Protein AF-A0A3D8J0D9-F1 (afdb_monomer_lite)

Secondary structure (DSSP, 8-state):
---PPPHHHHHHHHTT-HHHHHHHHH-SEEEEET---THHHHHHH-TTSEEEEESS--SSEEEES-TTT--STT---SEEEE---TTTHHHHHHHHHHH---SEEEEEEEGGGGG-HHHHHHHHHTT-EEEEEEEEEEEETTEEEEEEEEEEE-TT--HHHHHHHHS------HHHHHHHHHHHHHHHHHHHHHHHHHHHHHTTT--HHHHHHHHHHHHHHHHHHHHHHHHHHTTS-HHHHHHTT--HHHHHHHHHHHHHHHHHHHHHHHHHT-HHHHHHS-HHHHHHHHHHHHHTT----TTTHHHHHHHHHHHHHHHHHHHHHHHHHHH-STTTEEP-TT---------S-TT-------EEPSEEEEES-----TT-TT----HHHHHHHHHHHHHTT--SEEEEEE------TT-TTS-EEEEEEEEETTEEEEEEEEETTSEEEEEE-HHHHHHHHHHHHHHTTS--SHHHHHHH-TTS-HHHHHHHH--

Radius of gyration: 28.61 Å; chains: 1; bounding box: 73×59×78 Å

pLDDT: mean 77.89, std 17.12, range [33.69, 96.88]

Organism: NCBI:txid375927

Foldseek 3Di:
DQDFDQLVQVLVFLVPFPVSVVVLVVFAFEEEQQFNQNCLVVCVVCVRHAYEYEQDQYPHHDLYNHNVPDFQQLADGQEYEYRGRAVCVLVVLLRCLPGHLHQKYWYWYWPCVVVDPVSVVSLVVSQWDKDFRGKGWDADPNDITITTGIMTGHPDDDSVVSVCVVFPDDDDDVVVVVVVCVVCPVVVVVVLVVVVVVLCVVCPPPDLVVSLVVLQVVLVVVVVVVVVVLVVVVVDDPVVCVVVPNGPVNSVVVVLVCLLVSQLSSVLVNCVVPPLLVQQDDPVLNCVLSNVSSSRSRDSDPRCSVSSVVVSNVSSVVSSLVLLQVLCVQQDDPVFFDDQPPDDDDDDDDDDDPPDPRDDPGAGDLKTKDAQQADCDPVCLADRPSCVSVVSLSSNCVVLVQADKDKDWDPDPPDDPDDQFFDFSTWMFIDRVPHTAWIWTATPNRMIMIGGDLASSLVSRVSNCVSVVVDQDLVVSCVRRVVDDSVSSVVSNVD

Sequence (495 aa):
MMQTLTQESVLKALKKSARFDELIHKLNSFLDFGGSGVFDDFSKEYPNKRFFSIGSNHNILTLATDPKTTSLVDKEVDLIFCNPPMDKYEEDCKRIFEESLAGYALLVLPIEWKSNAEIKAYAKANRFEIEVIGAVGYIKDNQRAKAELVLFYRSHFSNEAVLKKKLGKDYDLEVLFQELECYRSSLIHELEDEKKEEIASETQGMDQESFFEYLLKRYEKEYQDFFKNFKSLSHLSSHFLSAIKVESEDIVEVTKRFERKHKRFYWSECLSRMPTFKLLLTQKQQGELLGEFAHRGVDFSRENIPSVLAFSLKYCKERERENFCNFWEKLANEDNLADFSNLISHPKPYTHYPNEKLFYKGRLKEKVICTYAGRYDDYYPNHLRDVGIAYLIEILLQSMGYQDLSYRYSDKSVITPQDRVNLPLGISFLFAGEKQVVKFTAYKNMKFHIHFDKTTIALINLRVFIYLGWITNIEEAKESFSTLKSETLQNLLAQ

Structure (mmCIF, N/CA/C/O backbone):
data_AF-A0A3D8J0D9-F1
#
_entry.id   AF-A0A3D8J0D9-F1
#
loop_
_atom_site.group_PDB
_atom_site.id
_atom_site.type_symbol
_atom_site.label_atom_id
_atom_site.label_alt_id
_atom_site.label_comp_id
_atom_site.label_asym_id
_atom_site.label_entity_id
_atom_site.label_seq_id
_atom_site.pdbx_PDB_ins_code
_atom_site.Cartn_x
_atom_site.Cartn_y
_atom_site.Cartn_z
_atom_site.occupancy
_atom_site.B_iso_or_equiv
_atom_site.auth_seq_id
_atom_site.auth_comp_id
_atom_site.auth_asym_id
_atom_site.auth_atom_id
_atom_site.pdbx_PDB_model_num
ATOM 1 N N . MET A 1 1 ? 18.229 22.597 -23.497 1.00 41.56 1 MET A N 1
ATOM 2 C CA . MET A 1 1 ? 17.144 22.459 -22.499 1.00 41.56 1 MET A CA 1
ATOM 3 C C . MET A 1 1 ? 16.493 21.114 -22.794 1.00 41.56 1 MET A C 1
ATOM 5 O O . MET A 1 1 ? 16.122 20.926 -23.942 1.00 41.56 1 MET A O 1
ATOM 9 N N . MET A 1 2 ? 16.482 20.150 -21.865 1.00 51.19 2 MET A N 1
ATOM 10 C CA . MET A 1 2 ? 15.931 18.811 -22.142 1.00 51.19 2 MET A CA 1
ATOM 11 C C . MET A 1 2 ? 14.424 18.945 -22.388 1.00 51.19 2 MET A C 1
ATOM 13 O O . MET A 1 2 ? 13.690 19.297 -21.470 1.00 51.19 2 MET A O 1
ATOM 17 N N . GLN A 1 3 ? 13.980 18.757 -23.631 1.00 62.22 3 GLN A N 1
ATOM 18 C CA . GLN A 1 3 ? 12.570 18.896 -23.984 1.00 62.22 3 GLN A CA 1
ATOM 19 C C . GLN A 1 3 ? 11.838 17.581 -23.718 1.00 62.22 3 GLN A C 1
ATOM 21 O O . GLN A 1 3 ? 12.080 16.581 -24.392 1.00 62.22 3 GLN A O 1
ATOM 26 N N . THR A 1 4 ? 10.936 17.590 -22.741 1.00 63.75 4 THR A N 1
ATOM 27 C CA . THR A 1 4 ? 9.870 16.595 -22.593 1.00 63.75 4 THR A CA 1
ATOM 28 C C . THR A 1 4 ? 8.569 17.176 -23.135 1.00 63.75 4 THR A C 1
ATOM 30 O O . THR A 1 4 ? 8.318 18.382 -23.062 1.00 63.75 4 THR A O 1
ATOM 33 N N . LEU A 1 5 ? 7.733 16.319 -23.720 1.00 79.69 5 LEU A N 1
ATOM 34 C CA . LEU A 1 5 ? 6.389 16.711 -24.136 1.00 79.69 5 LEU A CA 1
ATOM 35 C C . LEU A 1 5 ? 5.520 17.029 -22.917 1.00 79.69 5 LEU A C 1
ATOM 37 O O . LEU A 1 5 ? 5.642 16.370 -21.885 1.00 79.69 5 LEU A O 1
ATOM 41 N N . THR A 1 6 ? 4.620 18.009 -23.036 1.00 82.81 6 THR A N 1
ATOM 42 C CA . THR A 1 6 ? 3.731 18.376 -21.925 1.00 82.81 6 THR A CA 1
ATOM 43 C C . THR A 1 6 ? 2.740 17.252 -21.628 1.00 82.81 6 THR A C 1
ATOM 45 O O . THR A 1 6 ? 2.194 16.645 -22.555 1.00 82.81 6 THR A O 1
ATOM 48 N N . GLN A 1 7 ? 2.457 17.023 -20.342 1.00 84.75 7 GLN A N 1
ATOM 49 C CA . GLN A 1 7 ? 1.487 16.030 -19.862 1.00 84.75 7 GLN A CA 1
ATOM 50 C C . GLN A 1 7 ? 0.145 16.131 -20.603 1.00 84.75 7 GLN A C 1
ATOM 52 O O . GLN A 1 7 ? -0.377 15.127 -21.079 1.00 84.75 7 GLN A O 1
ATOM 57 N N . GLU A 1 8 ? -0.377 17.347 -20.780 1.00 86.75 8 GLU A N 1
ATOM 58 C CA . GLU A 1 8 ? -1.664 17.595 -21.440 1.00 86.75 8 GLU A CA 1
ATOM 59 C C . GLU A 1 8 ? -1.681 17.127 -22.906 1.00 86.75 8 GLU A C 1
ATOM 61 O O . GLU A 1 8 ? -2.646 16.512 -23.367 1.00 86.75 8 GLU A O 1
ATOM 66 N N . SER A 1 9 ? -0.599 17.381 -23.650 1.00 88.62 9 SER A N 1
ATOM 67 C CA . SER A 1 9 ? -0.509 17.001 -25.065 1.00 88.62 9 SER A CA 1
ATOM 68 C C . SER A 1 9 ? -0.482 15.483 -25.251 1.00 88.62 9 SER A C 1
ATOM 70 O O . SER A 1 9 ? -1.162 14.950 -26.134 1.00 88.62 9 SER A O 1
ATOM 72 N N . VAL A 1 10 ? 0.246 14.789 -24.375 1.00 90.38 10 VAL A N 1
ATOM 73 C CA . VAL A 1 10 ? 0.348 13.330 -24.354 1.00 90.38 10 VAL A CA 1
ATOM 74 C C . VAL A 1 10 ? -0.976 12.712 -23.913 1.00 90.38 10 VAL A C 1
ATOM 76 O O . VAL A 1 10 ? -1.493 11.835 -24.602 1.00 90.38 10 VAL A O 1
ATOM 79 N N . LEU A 1 11 ? -1.577 13.216 -22.832 1.00 90.94 11 LEU A N 1
ATOM 80 C CA . LEU A 1 11 ? -2.875 12.766 -22.328 1.00 90.94 11 LEU A CA 1
ATOM 81 C C . LEU A 1 11 ? -3.957 12.857 -23.409 1.00 90.94 11 LEU A C 1
ATOM 83 O O . LEU A 1 11 ? -4.705 11.906 -23.636 1.00 90.94 11 LEU A O 1
ATOM 87 N N . LYS A 1 12 ? -4.009 13.979 -24.135 1.00 92.31 12 LYS A N 1
ATOM 88 C CA . LYS A 1 12 ? -4.955 14.180 -25.238 1.00 92.31 12 LYS A CA 1
ATOM 89 C C . LYS A 1 12 ? -4.745 13.190 -26.382 1.00 92.31 12 LYS A C 1
ATOM 91 O O . LYS A 1 12 ? -5.719 12.801 -27.025 1.00 92.31 12 LYS A O 1
ATOM 96 N N . ALA A 1 13 ? -3.503 12.810 -26.670 1.00 93.00 13 ALA A N 1
ATOM 97 C CA . ALA A 1 13 ? -3.205 11.820 -27.698 1.00 93.00 13 ALA A CA 1
ATOM 98 C C . ALA A 1 13 ? -3.566 10.397 -27.244 1.00 93.00 13 ALA A C 1
ATOM 100 O O . ALA A 1 13 ? -4.182 9.666 -28.017 1.00 93.00 13 ALA A O 1
ATOM 101 N N . LEU A 1 14 ? -3.283 10.042 -25.985 1.00 94.00 14 LEU A N 1
ATOM 102 C CA . LEU A 1 14 ? -3.680 8.762 -25.389 1.00 94.00 14 LEU A CA 1
ATOM 103 C C . LEU A 1 14 ? -5.202 8.589 -25.393 1.00 94.00 14 LEU A C 1
ATOM 105 O O . LEU A 1 14 ? -5.694 7.589 -25.903 1.00 94.00 14 LEU A O 1
ATOM 109 N N . LYS A 1 15 ? -5.955 9.602 -24.940 1.00 92.94 15 LYS A N 1
ATOM 110 C CA . LYS A 1 15 ? -7.432 9.582 -24.929 1.00 92.94 15 LYS A CA 1
ATOM 111 C C . LYS A 1 15 ? -8.075 9.488 -26.319 1.00 92.94 15 LYS A C 1
ATOM 113 O O . LYS A 1 15 ? -9.254 9.179 -26.426 1.00 92.94 15 LYS A O 1
ATOM 118 N N . LYS A 1 16 ? -7.329 9.775 -27.390 1.00 94.12 16 LYS A N 1
ATOM 119 C CA . LYS A 1 16 ? -7.793 9.622 -28.780 1.00 94.12 16 LYS A CA 1
ATOM 120 C C . LYS A 1 16 ? -7.399 8.288 -29.410 1.00 94.12 16 LYS A C 1
ATOM 122 O O . LYS A 1 16 ? -7.864 7.985 -30.507 1.00 94.12 16 LYS A O 1
ATOM 127 N N . SER A 1 17 ? -6.513 7.527 -28.775 1.00 95.88 17 SER A N 1
ATOM 128 C CA . SER A 1 17 ? -6.003 6.278 -29.323 1.00 95.88 17 SER A CA 1
ATOM 129 C C . SER A 1 17 ? -6.943 5.128 -28.974 1.00 95.88 17 SER A C 1
ATOM 131 O O . SER A 1 17 ? -6.997 4.695 -27.826 1.00 95.88 17 SER A O 1
ATOM 133 N N . ALA A 1 18 ? -7.640 4.586 -29.977 1.00 94.75 18 ALA A N 1
ATOM 134 C CA . ALA A 1 18 ? -8.498 3.408 -29.803 1.00 94.75 18 ALA A CA 1
ATOM 135 C C . ALA A 1 18 ? -7.717 2.194 -29.268 1.00 94.75 18 ALA A C 1
ATOM 137 O O . ALA A 1 18 ? -8.234 1.398 -28.491 1.00 94.75 18 ALA A O 1
ATOM 138 N N . ARG A 1 19 ? -6.439 2.075 -29.648 1.00 94.75 19 ARG A N 1
ATOM 139 C CA . ARG A 1 19 ? -5.570 1.000 -29.168 1.00 94.75 19 ARG A CA 1
ATOM 140 C C . ARG A 1 19 ? -5.234 1.151 -27.686 1.00 94.75 19 ARG A C 1
ATOM 142 O O . ARG A 1 19 ? -5.218 0.162 -26.962 1.00 94.75 19 ARG A O 1
ATOM 149 N N . PHE A 1 20 ? -4.975 2.374 -27.224 1.00 95.25 20 PHE A N 1
ATOM 150 C CA . PHE A 1 20 ? -4.763 2.623 -25.799 1.00 95.25 20 PHE A CA 1
ATOM 151 C C . PHE A 1 20 ? -6.047 2.403 -24.987 1.00 95.25 20 PHE A C 1
ATOM 153 O O . PHE A 1 20 ? -5.984 1.828 -23.903 1.00 95.25 20 PHE A O 1
ATOM 160 N N . ASP A 1 21 ? -7.200 2.789 -25.538 1.00 94.25 21 ASP A N 1
ATOM 161 C CA . ASP A 1 21 ? -8.511 2.534 -24.936 1.00 94.25 21 ASP A CA 1
ATOM 162 C C . ASP A 1 21 ? -8.772 1.027 -24.734 1.00 94.25 21 ASP A C 1
ATOM 164 O O . ASP A 1 21 ? -9.169 0.591 -23.656 1.00 94.25 21 ASP A O 1
ATOM 168 N N . GLU A 1 22 ? -8.430 0.184 -25.710 1.00 94.06 22 GLU A N 1
ATOM 169 C CA . GLU A 1 22 ? -8.488 -1.276 -25.541 1.00 94.06 22 GLU A CA 1
ATOM 170 C C . GLU A 1 22 ? -7.574 -1.762 -24.399 1.00 94.06 22 GLU A C 1
ATOM 172 O O . GLU A 1 22 ? -7.980 -2.563 -23.549 1.00 94.06 22 GLU A O 1
ATOM 177 N N . LEU A 1 23 ? -6.330 -1.272 -24.357 1.00 93.19 23 LEU A N 1
ATOM 178 C CA . LEU A 1 23 ? -5.350 -1.677 -23.348 1.00 93.19 23 LEU A CA 1
ATOM 179 C C . LEU A 1 23 ? -5.770 -1.269 -21.935 1.00 93.19 23 LEU A C 1
ATOM 181 O O . LEU A 1 23 ? -5.634 -2.080 -21.018 1.00 93.19 23 LEU A O 1
ATOM 185 N N . ILE A 1 24 ? -6.293 -0.055 -21.738 1.00 93.31 24 ILE A N 1
ATOM 186 C CA . ILE A 1 24 ? -6.650 0.419 -20.395 1.00 93.31 24 ILE A CA 1
ATOM 187 C C . ILE A 1 24 ? -7.808 -0.384 -19.786 1.00 93.31 24 ILE A C 1
ATOM 189 O O . ILE A 1 24 ? -7.832 -0.640 -18.580 1.00 93.31 24 ILE A O 1
ATOM 193 N N . HIS A 1 25 ? -8.714 -0.886 -20.627 1.00 91.50 25 HIS A N 1
ATOM 194 C CA . HIS A 1 25 ? -9.781 -1.789 -20.204 1.00 91.50 25 HIS A CA 1
ATOM 195 C C . HIS A 1 25 ? -9.264 -3.204 -19.908 1.00 91.50 25 HIS A C 1
ATOM 197 O O . HIS A 1 25 ? -9.680 -3.814 -18.917 1.00 91.50 25 HIS A O 1
ATOM 203 N N . LYS A 1 26 ? -8.326 -3.713 -20.717 1.00 91.12 26 LYS A N 1
ATOM 204 C CA . LYS A 1 26 ? -7.793 -5.082 -20.615 1.00 91.12 26 LYS A CA 1
ATOM 205 C C . LYS A 1 26 ? -6.792 -5.281 -19.473 1.00 91.12 26 LYS A C 1
ATOM 207 O O . LYS A 1 26 ? -6.800 -6.331 -18.835 1.00 91.12 26 LYS A O 1
ATOM 212 N N . LEU A 1 27 ? -5.908 -4.315 -19.241 1.00 92.06 27 LEU A N 1
ATOM 213 C CA . LEU A 1 27 ? -4.797 -4.431 -18.291 1.00 92.06 27 LEU A CA 1
ATOM 214 C C . LEU A 1 27 ? -5.197 -3.940 -16.897 1.00 92.06 27 LEU A C 1
ATOM 216 O O . LEU A 1 27 ? -6.160 -3.193 -16.759 1.00 92.06 27 LEU A O 1
ATOM 220 N N . ASN A 1 28 ? -4.482 -4.357 -15.852 1.00 90.81 28 ASN A N 1
ATOM 221 C CA . ASN A 1 28 ? -4.831 -4.061 -14.456 1.00 90.81 28 ASN A CA 1
ATOM 222 C C . ASN A 1 28 ? -3.810 -3.167 -13.742 1.00 90.81 28 ASN A C 1
ATOM 224 O O . ASN A 1 28 ? -4.093 -2.679 -12.644 1.00 90.81 28 ASN A O 1
ATOM 228 N N . SER A 1 29 ? -2.620 -2.985 -14.312 1.00 92.12 29 SER A N 1
ATOM 229 C CA . SER A 1 29 ? -1.523 -2.254 -13.685 1.00 92.12 29 SER A CA 1
ATOM 230 C C . SER A 1 29 ? -0.659 -1.477 -14.679 1.00 92.12 29 SER A C 1
ATOM 232 O O . SER A 1 29 ? -0.223 -2.021 -15.692 1.00 92.12 29 SER A O 1
ATOM 234 N N . PHE A 1 30 ? -0.393 -0.212 -14.353 1.00 94.56 30 PHE A N 1
ATOM 235 C CA . PHE A 1 30 ? 0.284 0.751 -15.221 1.00 94.56 30 PHE A CA 1
ATOM 236 C C . PHE A 1 30 ? 1.351 1.517 -14.439 1.00 94.56 30 PHE A C 1
ATOM 238 O O . PHE A 1 30 ? 1.072 2.015 -13.349 1.00 94.56 30 PHE A O 1
ATOM 245 N N . LEU A 1 31 ? 2.552 1.641 -14.997 1.00 94.00 31 LEU A N 1
ATOM 246 C CA . LEU A 1 31 ? 3.670 2.372 -14.398 1.00 94.00 31 LEU A CA 1
ATOM 247 C C . LEU A 1 31 ? 4.075 3.558 -15.270 1.00 94.00 31 LEU A C 1
ATOM 249 O O . LEU A 1 31 ? 4.426 3.363 -16.426 1.00 94.00 31 LEU A O 1
ATOM 253 N N . ASP A 1 32 ? 4.065 4.765 -14.715 1.00 93.44 32 ASP A N 1
ATOM 254 C CA . ASP A 1 32 ? 4.635 5.972 -15.319 1.00 93.44 32 ASP A CA 1
ATOM 255 C C . ASP A 1 32 ? 6.122 6.084 -14.957 1.00 93.44 32 ASP A C 1
ATOM 257 O O . ASP A 1 32 ? 6.480 6.513 -13.859 1.00 93.44 32 ASP A O 1
ATOM 261 N N . PHE A 1 33 ? 6.994 5.660 -15.869 1.00 91.69 33 PHE A N 1
ATOM 262 C CA . PHE A 1 33 ? 8.442 5.717 -15.716 1.00 91.69 33 PHE A CA 1
ATOM 263 C C . PHE A 1 33 ? 8.991 7.056 -16.223 1.00 91.69 33 PHE A C 1
ATOM 265 O O . PHE A 1 33 ? 8.839 7.407 -17.395 1.00 91.69 33 PHE A O 1
ATOM 272 N N . GLY A 1 34 ? 9.636 7.807 -15.330 1.00 85.50 34 GLY A N 1
ATOM 273 C CA . GLY A 1 34 ? 10.072 9.183 -15.582 1.00 85.50 34 GLY A CA 1
ATOM 274 C C . GLY A 1 34 ? 9.077 10.234 -15.085 1.00 85.50 34 GLY A C 1
ATOM 275 O O . GLY A 1 34 ? 9.381 11.424 -15.134 1.00 85.50 34 GLY A O 1
ATOM 276 N N . GLY A 1 35 ? 7.920 9.807 -14.566 1.00 81.56 35 GLY A N 1
ATOM 277 C CA . GLY A 1 35 ? 7.068 10.662 -13.754 1.00 81.56 35 GLY A CA 1
ATOM 278 C C . GLY A 1 35 ? 6.377 11.782 -14.534 1.00 81.56 35 GLY A C 1
ATOM 279 O O . GLY A 1 35 ? 6.313 12.926 -14.078 1.00 81.56 35 GLY A O 1
ATOM 280 N N . SER A 1 36 ? 5.850 11.464 -15.712 1.00 84.31 36 SER A N 1
ATOM 281 C CA . SER A 1 36 ? 5.152 12.414 -16.584 1.00 84.31 36 SER A CA 1
ATOM 282 C C . SER A 1 36 ? 3.835 12.962 -16.013 1.00 84.31 36 SER A C 1
ATOM 284 O O . SER A 1 36 ? 3.347 13.989 -16.484 1.00 84.31 36 SER A O 1
ATOM 286 N N . GLY A 1 37 ? 3.239 12.266 -15.042 1.00 85.38 37 GLY A N 1
ATOM 287 C CA . GLY A 1 37 ? 1.943 12.581 -14.441 1.00 85.38 37 GLY A CA 1
ATOM 288 C C . GLY A 1 37 ? 0.756 12.151 -15.294 1.00 85.38 37 GLY A C 1
ATOM 289 O O . GLY A 1 37 ? -0.390 12.407 -14.932 1.00 85.38 37 GLY A O 1
ATOM 290 N N . VAL A 1 38 ? 0.977 11.495 -16.439 1.00 88.12 38 VAL A N 1
ATOM 291 C CA . VAL A 1 38 ? -0.108 11.216 -17.393 1.00 88.12 38 VAL A CA 1
ATOM 292 C C . VAL A 1 38 ? -1.205 10.332 -16.790 1.00 88.12 38 VAL A C 1
ATOM 294 O O . VAL A 1 38 ? -2.365 10.453 -17.174 1.00 88.12 38 VAL A O 1
ATOM 297 N N . PHE A 1 39 ? -0.855 9.479 -15.822 1.00 91.56 39 PHE A N 1
ATOM 298 C CA . PHE A 1 39 ? -1.784 8.557 -15.170 1.00 91.56 39 PHE A CA 1
ATOM 299 C C . PHE A 1 39 ? -2.571 9.138 -13.994 1.00 91.56 39 PHE A C 1
ATOM 301 O O . PHE A 1 39 ? -3.481 8.466 -13.509 1.00 91.56 39 PHE A O 1
ATOM 308 N N . ASP A 1 40 ? -2.327 10.383 -13.586 1.00 88.88 40 ASP A N 1
ATOM 309 C CA . ASP A 1 40 ? -3.120 11.015 -12.525 1.00 88.88 40 ASP A CA 1
ATOM 310 C C . ASP A 1 40 ? -4.600 11.109 -12.887 1.00 88.88 40 ASP A C 1
ATOM 312 O O . ASP A 1 40 ? -5.466 10.762 -12.082 1.00 88.88 40 ASP A O 1
ATOM 316 N N . ASP A 1 41 ? -4.904 11.520 -14.115 1.00 88.38 41 ASP A N 1
ATOM 317 C CA . ASP A 1 41 ? -6.289 11.639 -14.563 1.00 88.38 41 ASP A CA 1
ATOM 318 C C . ASP A 1 41 ? -6.928 10.272 -14.815 1.00 88.38 41 ASP A C 1
ATOM 320 O O . ASP A 1 41 ? -8.095 10.064 -14.481 1.00 88.38 41 ASP A O 1
ATOM 324 N N . PHE A 1 42 ? -6.153 9.307 -15.315 1.00 90.88 42 PHE A N 1
ATOM 325 C CA . PHE A 1 42 ? -6.632 7.937 -15.486 1.00 90.88 42 PHE A CA 1
ATOM 326 C C . PHE A 1 42 ? -6.918 7.248 -14.149 1.00 90.88 42 PHE A C 1
ATOM 328 O O . PHE A 1 42 ? -7.875 6.487 -14.062 1.00 90.88 42 PHE A O 1
ATOM 335 N N . SER A 1 43 ? -6.169 7.553 -13.086 1.00 89.62 43 SER A N 1
ATOM 336 C CA . SER A 1 43 ? -6.429 6.990 -11.755 1.00 89.62 43 SER A CA 1
ATOM 337 C C . SER A 1 43 ? -7.791 7.388 -11.181 1.00 89.62 43 SER A C 1
ATOM 339 O O . SER A 1 43 ? -8.420 6.599 -10.480 1.00 89.62 43 SER A O 1
ATOM 341 N N . LYS A 1 44 ? -8.283 8.585 -11.529 1.00 87.69 44 LYS A N 1
ATOM 342 C CA . LYS A 1 44 ? -9.616 9.068 -11.140 1.00 87.69 44 LYS A CA 1
ATOM 343 C C . LYS A 1 44 ? -10.716 8.426 -11.983 1.00 87.69 44 LYS A C 1
ATOM 345 O O . LYS A 1 44 ? -11.782 8.114 -11.465 1.00 87.69 44 LYS A O 1
ATOM 350 N N . GLU A 1 45 ? -10.459 8.256 -13.279 1.00 90.25 45 GLU A N 1
ATOM 351 C CA . GLU A 1 45 ? -11.408 7.692 -14.246 1.00 90.25 45 GLU A CA 1
ATOM 352 C C . GLU A 1 45 ? -11.565 6.168 -14.075 1.00 90.25 45 GLU A C 1
ATOM 354 O O . GLU A 1 45 ? -12.660 5.632 -14.230 1.00 90.25 45 GLU A O 1
ATOM 359 N N . TYR A 1 46 ? -10.493 5.478 -13.672 1.00 89.25 46 TYR A N 1
ATOM 360 C CA . TYR A 1 46 ? -10.436 4.024 -13.523 1.00 89.25 46 TYR A CA 1
ATOM 361 C C . TYR A 1 46 ? -9.989 3.612 -12.106 1.00 89.25 46 TYR A C 1
ATOM 363 O O . TYR A 1 46 ? -8.915 3.030 -11.946 1.00 89.25 46 TYR A O 1
ATOM 371 N N . PRO A 1 47 ? -10.815 3.831 -11.064 1.00 80.75 47 PRO A N 1
ATOM 372 C CA . PRO A 1 47 ? -10.428 3.589 -9.666 1.00 80.75 47 PRO A CA 1
ATOM 373 C C . PRO A 1 47 ? -10.141 2.113 -9.339 1.00 80.75 47 PRO A C 1
ATOM 375 O O . PRO A 1 47 ? -9.471 1.811 -8.358 1.00 80.75 47 PRO A O 1
ATOM 378 N N . ASN A 1 48 ? -10.623 1.181 -10.169 1.00 82.12 48 ASN A N 1
ATOM 379 C CA . ASN A 1 48 ? -10.365 -0.257 -10.022 1.00 82.12 48 ASN A CA 1
ATOM 380 C C . ASN A 1 48 ? -9.039 -0.706 -10.663 1.00 82.12 48 ASN A C 1
ATOM 382 O O . ASN A 1 48 ? -8.671 -1.878 -10.572 1.00 82.12 48 ASN A O 1
ATOM 386 N N . LYS A 1 49 ? -8.345 0.193 -11.366 1.00 88.56 49 LYS A N 1
ATOM 387 C CA . LYS A 1 49 ? -7.051 -0.065 -12.000 1.00 88.56 49 LYS A CA 1
ATOM 388 C C . LYS A 1 49 ? -5.938 0.483 -11.115 1.00 88.56 49 LYS A C 1
ATOM 390 O O . LYS A 1 49 ? -6.141 1.389 -10.313 1.00 88.56 49 LYS A O 1
ATOM 395 N N . ARG A 1 50 ? -4.746 -0.096 -11.239 1.00 88.00 50 ARG A N 1
ATOM 396 C CA . ARG A 1 50 ? -3.622 0.211 -10.350 1.00 88.00 50 ARG A CA 1
ATOM 397 C C . ARG A 1 50 ? -2.592 1.036 -11.113 1.00 88.00 50 ARG A C 1
ATOM 399 O O . ARG A 1 50 ? -2.050 0.563 -12.109 1.00 88.00 50 ARG A O 1
ATOM 406 N N . PHE A 1 51 ? -2.337 2.252 -10.650 1.00 91.06 51 PHE A N 1
ATOM 407 C CA . PHE A 1 51 ? -1.411 3.186 -11.285 1.00 91.06 51 PHE A CA 1
ATOM 408 C C . PHE A 1 51 ? -0.239 3.481 -10.355 1.00 91.06 51 PHE A C 1
ATOM 410 O O . PHE A 1 51 ? -0.422 3.665 -9.150 1.00 91.06 51 PHE A O 1
ATOM 417 N N . PHE A 1 52 ? 0.953 3.528 -10.937 1.00 90.50 52 PHE A N 1
ATOM 418 C CA . PHE A 1 52 ? 2.216 3.722 -10.240 1.00 90.50 52 PHE A CA 1
ATOM 419 C C . PHE A 1 52 ? 3.047 4.794 -10.927 1.00 90.50 52 PHE A C 1
ATOM 421 O O . PHE A 1 52 ? 2.947 4.958 -12.143 1.00 90.50 52 PHE A O 1
ATOM 428 N N . SER A 1 53 ? 3.914 5.468 -10.178 1.00 91.50 53 SER A N 1
ATOM 429 C CA . SER A 1 53 ? 4.926 6.361 -10.743 1.00 91.50 53 SER A CA 1
ATOM 430 C C . SER A 1 53 ? 6.331 5.988 -10.281 1.00 91.50 53 SER A C 1
ATOM 432 O O . SER A 1 53 ? 6.543 5.529 -9.158 1.00 91.50 53 SER A O 1
ATOM 434 N N . ILE A 1 54 ? 7.306 6.220 -11.156 1.00 88.12 54 ILE A N 1
ATOM 435 C CA . ILE A 1 54 ? 8.711 6.373 -10.794 1.00 88.12 54 ILE A CA 1
ATOM 436 C C . ILE A 1 54 ? 9.177 7.727 -11.327 1.00 88.12 54 ILE A C 1
ATOM 438 O O . ILE A 1 54 ? 9.088 7.969 -12.529 1.00 88.12 54 ILE A O 1
ATOM 442 N N . GLY A 1 55 ? 9.701 8.594 -10.461 1.00 79.88 55 GLY A N 1
ATOM 443 C CA . GLY A 1 55 ? 10.307 9.871 -10.862 1.00 79.88 55 GLY A CA 1
ATOM 444 C C . GLY A 1 55 ? 9.610 11.141 -10.390 1.00 79.88 55 GLY A C 1
ATOM 445 O O . GLY A 1 55 ? 10.175 12.223 -10.532 1.00 79.88 55 GLY A O 1
ATOM 446 N N . SER A 1 56 ? 8.409 11.047 -9.818 1.00 74.25 56 SER A N 1
ATOM 447 C CA . SER A 1 56 ? 7.727 12.209 -9.233 1.00 74.25 56 SER A CA 1
ATOM 448 C C . SER A 1 56 ? 6.551 11.826 -8.336 1.00 74.25 56 SER A C 1
ATOM 450 O O . SER A 1 56 ? 5.973 10.739 -8.441 1.00 74.25 56 SER A O 1
ATOM 452 N N . ASN A 1 57 ? 6.230 12.754 -7.428 1.00 58.97 57 ASN A N 1
ATOM 453 C CA . ASN A 1 57 ? 5.115 12.661 -6.493 1.00 58.97 57 ASN A CA 1
ATOM 454 C C . ASN A 1 57 ? 3.825 13.103 -7.167 1.00 58.97 57 ASN A C 1
ATOM 456 O O . ASN A 1 57 ? 3.570 14.293 -7.338 1.00 58.97 57 ASN A O 1
ATOM 460 N N . HIS A 1 58 ? 3.034 12.104 -7.521 1.00 69.31 58 HIS A N 1
ATOM 461 C CA . HIS A 1 58 ? 1.759 12.225 -8.207 1.00 69.31 58 HIS A CA 1
ATOM 462 C C . HIS A 1 58 ? 0.623 11.764 -7.285 1.00 69.31 58 HIS A C 1
ATOM 464 O O . HIS A 1 58 ? 0.864 11.349 -6.151 1.00 69.31 58 HIS A O 1
ATOM 470 N N . ASN A 1 59 ? -0.631 11.827 -7.736 1.00 71.81 59 ASN A N 1
ATOM 471 C CA . ASN A 1 59 ? -1.782 11.387 -6.927 1.00 71.81 59 ASN A CA 1
ATOM 472 C C . ASN A 1 59 ? -1.904 9.853 -6.795 1.00 71.81 59 ASN A C 1
ATOM 474 O O . ASN A 1 59 ? -2.826 9.358 -6.134 1.00 71.81 59 ASN A O 1
ATOM 478 N N . ILE A 1 60 ? -0.976 9.125 -7.417 1.00 82.56 60 ILE A N 1
ATOM 479 C CA . ILE A 1 60 ? -0.852 7.665 -7.480 1.00 82.56 60 ILE A CA 1
ATOM 480 C C . ILE A 1 60 ? 0.344 7.171 -6.644 1.00 82.56 60 ILE A C 1
ATOM 482 O O . ILE A 1 60 ? 1.126 7.971 -6.136 1.00 82.56 60 ILE A O 1
ATOM 486 N N . LEU A 1 61 ? 0.496 5.852 -6.466 1.00 80.56 61 LEU A N 1
ATOM 487 C CA . LEU A 1 61 ? 1.584 5.303 -5.645 1.00 80.56 61 LEU A CA 1
ATOM 488 C C . LEU A 1 61 ? 2.950 5.491 -6.331 1.00 80.56 61 LEU A C 1
ATOM 490 O O . LEU A 1 61 ? 3.232 4.850 -7.345 1.00 80.56 61 LEU A O 1
ATOM 494 N N . THR A 1 62 ? 3.820 6.310 -5.737 1.00 85.06 62 THR A N 1
ATOM 495 C CA . THR A 1 62 ? 5.224 6.443 -6.153 1.00 85.06 62 THR A CA 1
ATOM 496 C C . THR A 1 62 ? 6.035 5.240 -5.670 1.00 85.06 62 THR A C 1
ATOM 498 O O . THR A 1 62 ? 6.226 5.063 -4.469 1.00 85.06 62 THR A O 1
ATOM 501 N N . LEU A 1 63 ? 6.527 4.415 -6.599 1.00 82.69 63 LEU A N 1
ATOM 502 C CA . LEU A 1 63 ? 7.390 3.265 -6.290 1.00 82.69 63 LEU A CA 1
ATOM 503 C C . LEU A 1 63 ? 8.827 3.695 -6.004 1.00 82.69 63 LEU A C 1
ATOM 505 O O . LEU A 1 63 ? 9.499 3.068 -5.186 1.00 82.69 63 LEU A O 1
ATOM 509 N N . ALA A 1 64 ? 9.275 4.751 -6.686 1.00 81.00 64 ALA A N 1
ATOM 510 C CA . ALA A 1 64 ? 10.548 5.402 -6.432 1.00 81.00 64 ALA A CA 1
ATOM 511 C C . ALA A 1 64 ? 10.603 6.824 -7.009 1.00 81.00 64 ALA A C 1
ATOM 513 O O . ALA A 1 64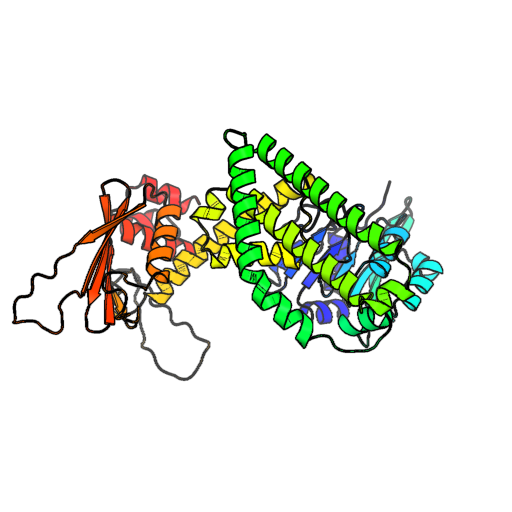 ? 9.878 7.176 -7.937 1.00 81.00 64 ALA A O 1
ATOM 514 N N . THR A 1 65 ? 11.473 7.662 -6.467 1.00 83.00 65 THR A N 1
ATOM 515 C CA . THR A 1 65 ? 11.582 9.083 -6.832 1.00 83.00 65 THR A CA 1
ATOM 516 C C . THR A 1 65 ? 12.694 9.380 -7.836 1.00 83.00 65 THR A C 1
ATOM 518 O O . THR A 1 65 ? 12.597 10.383 -8.536 1.00 83.00 65 THR A O 1
ATOM 521 N N . ASP A 1 66 ? 13.698 8.509 -7.978 1.00 83.81 66 ASP A N 1
ATOM 522 C CA . ASP A 1 66 ? 14.753 8.644 -8.989 1.00 83.81 66 ASP A CA 1
ATOM 523 C C . ASP A 1 66 ? 14.701 7.491 -10.005 1.00 83.81 66 ASP A C 1
ATOM 525 O O . ASP A 1 66 ? 15.139 6.376 -9.704 1.00 83.81 66 ASP A O 1
ATOM 529 N N . PRO A 1 67 ? 14.230 7.739 -11.241 1.00 83.75 67 PRO A N 1
ATOM 530 C CA . PRO A 1 67 ? 14.168 6.712 -12.265 1.00 83.75 67 PRO A CA 1
ATOM 531 C C . PRO A 1 67 ? 15.526 6.093 -12.556 1.00 83.75 67 PRO A C 1
ATOM 533 O O . PRO A 1 67 ? 15.567 4.904 -12.846 1.00 83.75 67 PRO A O 1
ATOM 536 N N . LYS A 1 68 ? 16.627 6.853 -12.467 1.00 81.69 68 LYS A N 1
ATOM 537 C CA . LYS A 1 68 ? 17.968 6.404 -12.876 1.00 81.69 68 LYS A CA 1
ATOM 538 C C . LYS A 1 68 ? 18.529 5.304 -11.991 1.00 81.69 68 LYS A C 1
ATOM 540 O O . LYS A 1 68 ? 19.218 4.422 -12.491 1.00 81.69 68 LYS A O 1
ATOM 545 N N . THR A 1 69 ? 18.250 5.376 -10.698 1.00 77.44 69 THR A N 1
ATOM 546 C CA . THR A 1 69 ? 18.754 4.430 -9.697 1.00 77.44 69 THR A CA 1
ATOM 547 C C . THR A 1 69 ? 17.755 3.320 -9.382 1.00 77.44 69 THR A C 1
ATOM 549 O O . THR A 1 69 ? 18.137 2.285 -8.843 1.00 77.44 69 THR A O 1
ATOM 552 N N . THR A 1 70 ? 16.491 3.493 -9.771 1.00 81.44 70 THR A N 1
ATOM 553 C CA . THR A 1 70 ? 15.427 2.509 -9.551 1.00 81.44 70 THR A CA 1
ATOM 554 C C . THR A 1 70 ? 15.535 1.340 -10.519 1.00 81.44 70 THR A C 1
ATOM 556 O O . THR A 1 70 ? 15.417 1.539 -11.727 1.00 81.44 70 THR A O 1
ATOM 559 N N . SER A 1 71 ? 15.672 0.118 -10.004 1.00 78.75 71 SER A N 1
ATOM 560 C CA . SER A 1 71 ? 15.589 -1.110 -10.809 1.00 78.75 71 SER A CA 1
ATOM 561 C C . SER A 1 71 ? 14.161 -1.352 -11.310 1.00 78.75 71 SER A C 1
ATOM 563 O O . SER A 1 71 ? 13.199 -1.178 -10.557 1.00 78.75 71 SER A O 1
ATOM 565 N N . LEU A 1 72 ? 14.011 -1.794 -12.566 1.00 79.38 72 LEU A N 1
ATOM 566 C CA . LEU A 1 72 ? 12.718 -2.241 -13.114 1.00 79.38 72 LEU A CA 1
ATOM 567 C C . LEU A 1 72 ? 12.478 -3.758 -12.991 1.00 79.38 72 LEU A C 1
ATOM 569 O O . LEU A 1 72 ? 11.389 -4.228 -13.326 1.00 79.38 72 LEU A O 1
ATOM 573 N N . VAL A 1 73 ? 13.468 -4.523 -12.521 1.00 72.38 73 VAL A N 1
ATOM 574 C CA . VAL A 1 73 ? 13.455 -6.001 -12.529 1.00 72.38 73 VAL A CA 1
ATOM 575 C C . VAL A 1 73 ? 12.386 -6.594 -11.608 1.00 72.38 73 VAL A C 1
ATOM 577 O O . VAL A 1 73 ? 11.822 -7.649 -11.900 1.00 72.38 73 VAL A O 1
ATOM 580 N N . ASP A 1 74 ? 12.089 -5.916 -10.505 1.00 67.12 74 ASP A N 1
ATOM 581 C CA . ASP A 1 74 ? 11.118 -6.320 -9.485 1.00 67.12 74 ASP A CA 1
ATOM 582 C C . ASP A 1 74 ? 9.772 -5.583 -9.615 1.00 67.12 74 ASP A C 1
ATOM 584 O O . ASP A 1 74 ? 8.871 -5.769 -8.795 1.00 67.12 74 ASP A O 1
ATOM 588 N N . LYS A 1 75 ? 9.610 -4.749 -10.651 1.00 80.31 75 LYS A N 1
ATOM 589 C CA . LYS A 1 75 ? 8.410 -3.936 -10.864 1.00 80.31 75 LYS A CA 1
ATOM 590 C C . LYS A 1 75 ? 7.382 -4.718 -11.679 1.00 80.31 75 LYS A C 1
ATOM 592 O O . LYS A 1 75 ? 7.395 -4.737 -12.910 1.00 80.31 75 LYS A O 1
ATOM 597 N N . GLU A 1 76 ? 6.467 -5.372 -10.972 1.00 79.06 76 GLU A N 1
ATOM 598 C CA . GLU A 1 76 ? 5.408 -6.184 -11.577 1.00 79.06 76 GLU A CA 1
ATOM 599 C C . GLU A 1 76 ? 4.211 -5.331 -12.014 1.00 79.06 76 GLU A C 1
ATOM 601 O O . GLU A 1 76 ? 3.303 -5.018 -11.230 1.00 79.06 76 GLU A O 1
ATOM 606 N N . VAL A 1 77 ? 4.219 -4.958 -13.295 1.00 87.62 77 VAL A N 1
ATOM 607 C CA . VAL A 1 77 ? 3.150 -4.205 -13.959 1.00 87.62 77 VAL A CA 1
ATOM 608 C C . VAL A 1 77 ? 2.866 -4.753 -15.353 1.00 87.62 77 VAL A C 1
ATOM 610 O O . VAL A 1 77 ? 3.746 -5.306 -16.012 1.00 87.62 77 VAL A O 1
ATOM 613 N N . ASP A 1 78 ? 1.632 -4.576 -15.819 1.00 91.00 78 ASP A N 1
ATOM 614 C CA . ASP A 1 78 ? 1.235 -5.022 -17.154 1.00 91.00 78 ASP A CA 1
ATOM 615 C C . ASP A 1 78 ? 1.831 -4.114 -18.240 1.00 91.00 78 ASP A C 1
ATOM 617 O O . ASP A 1 78 ? 2.319 -4.609 -19.260 1.00 91.00 78 ASP A O 1
ATOM 621 N N . LEU A 1 79 ? 1.802 -2.794 -18.008 1.00 94.75 79 LEU A N 1
ATOM 622 C CA . LEU A 1 79 ? 2.280 -1.771 -18.938 1.00 94.75 79 LEU A CA 1
ATOM 623 C C . LEU A 1 79 ? 3.213 -0.763 -18.260 1.00 94.75 79 LEU A C 1
ATOM 625 O O . LEU A 1 79 ? 2.853 -0.163 -17.246 1.00 94.75 79 LEU A O 1
ATOM 629 N N . ILE A 1 80 ? 4.369 -0.509 -18.878 1.00 95.31 80 ILE A N 1
ATOM 630 C CA . ILE A 1 80 ? 5.216 0.652 -18.569 1.00 95.31 80 ILE A CA 1
ATOM 631 C C . ILE A 1 80 ? 4.968 1.746 -19.600 1.00 95.31 80 ILE A C 1
ATOM 633 O O . ILE A 1 80 ? 5.122 1.527 -20.797 1.00 95.31 80 ILE A O 1
ATOM 637 N N . PHE A 1 81 ? 4.606 2.931 -19.135 1.00 96.00 81 PHE A N 1
ATOM 638 C CA . PHE A 1 81 ? 4.560 4.153 -19.917 1.00 96.00 81 PHE A CA 1
ATOM 639 C C . PHE A 1 81 ? 5.823 4.975 -19.663 1.00 96.00 81 PHE A C 1
ATOM 641 O O . PHE A 1 81 ? 6.256 5.090 -18.520 1.00 96.00 81 PHE A O 1
ATOM 648 N N . CYS A 1 82 ? 6.397 5.577 -20.702 1.00 94.12 82 CYS A N 1
ATOM 649 C CA . CYS A 1 82 ? 7.489 6.532 -20.540 1.00 94.12 82 CYS A CA 1
ATOM 650 C C . CYS A 1 82 ? 7.379 7.667 -21.562 1.00 94.12 82 CYS A C 1
ATOM 652 O O . CYS A 1 82 ? 7.222 7.436 -22.764 1.00 94.12 82 CYS A O 1
ATOM 654 N N . ASN A 1 83 ? 7.502 8.902 -21.078 1.00 92.62 83 ASN A N 1
ATOM 655 C CA . ASN A 1 83 ? 7.672 10.102 -21.894 1.00 92.62 83 ASN A CA 1
ATOM 656 C C . ASN A 1 83 ? 9.096 10.635 -21.678 1.00 92.62 83 ASN A C 1
ATOM 658 O O . ASN A 1 83 ? 9.278 11.589 -20.912 1.00 92.62 83 ASN A O 1
ATOM 662 N N . PRO A 1 84 ? 10.112 9.980 -22.268 1.00 90.06 84 PRO A N 1
ATOM 663 C CA . PRO A 1 84 ? 11.494 10.316 -21.994 1.00 90.06 84 PRO A CA 1
ATOM 664 C C . PRO A 1 84 ? 11.843 11.704 -22.548 1.00 90.06 84 PRO A C 1
ATOM 666 O O . PRO A 1 84 ? 11.197 12.198 -23.479 1.00 90.06 84 PRO A O 1
ATOM 669 N N . PRO A 1 85 ? 12.902 12.350 -22.040 1.00 88.06 85 PRO A N 1
ATOM 670 C CA . PRO A 1 85 ? 13.471 13.519 -22.695 1.00 88.06 85 PRO A CA 1
ATOM 671 C C . PRO A 1 85 ? 13.834 13.190 -24.150 1.00 88.06 85 PRO A C 1
ATOM 673 O O . PRO A 1 85 ? 14.548 12.220 -24.404 1.00 88.06 85 PRO A O 1
ATOM 676 N N . MET A 1 86 ? 13.396 14.018 -25.105 1.00 88.12 86 MET A N 1
ATOM 677 C CA . MET A 1 86 ? 13.506 13.710 -26.544 1.00 88.12 86 MET A CA 1
ATOM 678 C C . MET A 1 86 ? 14.951 13.518 -27.028 1.00 88.12 86 MET A C 1
ATOM 680 O O . MET A 1 86 ? 15.173 12.855 -28.032 1.00 88.12 86 MET A O 1
ATOM 684 N N . ASP A 1 87 ? 15.937 14.057 -26.309 1.00 84.19 87 ASP A N 1
ATOM 685 C CA . ASP A 1 87 ? 17.361 13.913 -26.637 1.00 84.19 87 ASP A CA 1
ATOM 686 C C . ASP A 1 87 ? 18.070 12.800 -25.833 1.00 84.19 87 ASP A C 1
ATOM 688 O O . ASP A 1 87 ? 19.272 12.611 -25.986 1.00 84.19 87 ASP A O 1
ATOM 692 N N . LYS A 1 88 ? 17.360 12.083 -24.947 1.00 85.06 88 LYS A N 1
ATOM 693 C CA . LYS A 1 88 ? 17.905 10.978 -24.124 1.00 85.06 88 LYS A CA 1
ATOM 694 C C . LYS A 1 88 ? 17.033 9.719 -24.108 1.00 85.06 88 LYS A C 1
ATOM 696 O O . LYS A 1 88 ? 17.251 8.828 -23.295 1.00 85.06 88 LYS A O 1
ATOM 701 N N . TYR A 1 89 ? 16.070 9.630 -25.020 1.00 90.56 89 TYR A N 1
ATOM 702 C CA . TYR A 1 89 ? 15.105 8.531 -25.083 1.00 90.56 89 TYR A CA 1
ATOM 703 C C . TYR A 1 89 ? 15.739 7.140 -25.214 1.00 90.56 89 TYR A C 1
ATOM 705 O O . TYR A 1 89 ? 15.141 6.156 -24.791 1.00 90.56 89 TYR A O 1
ATOM 713 N N . GLU A 1 90 ? 16.943 7.051 -25.774 1.00 91.19 90 GLU A N 1
ATOM 714 C CA . GLU A 1 90 ? 17.662 5.795 -26.003 1.00 91.19 90 GLU A CA 1
ATOM 715 C C . GLU A 1 90 ? 18.039 5.090 -24.692 1.00 91.19 90 GLU A C 1
ATOM 717 O O . GLU A 1 90 ? 17.888 3.872 -24.591 1.00 91.19 90 GLU A O 1
ATOM 722 N N . GLU A 1 91 ? 18.459 5.852 -23.676 1.00 89.12 91 GLU A N 1
ATOM 723 C CA . GLU A 1 91 ? 18.835 5.325 -22.358 1.00 89.12 91 GLU A CA 1
ATOM 724 C C . GLU A 1 91 ? 17.615 4.716 -21.653 1.00 89.12 91 GLU A C 1
ATOM 726 O O . GLU A 1 91 ? 17.656 3.565 -21.218 1.00 89.12 91 GLU A O 1
ATOM 731 N N . ASP A 1 92 ? 16.494 5.440 -21.637 1.00 90.81 92 ASP A N 1
ATOM 732 C CA . ASP A 1 92 ? 15.246 4.971 -21.028 1.00 90.81 92 ASP A CA 1
ATOM 733 C C . ASP A 1 92 ? 14.662 3.765 -21.785 1.00 90.81 92 ASP A C 1
ATOM 735 O O . ASP A 1 92 ? 14.237 2.789 -21.165 1.00 90.81 92 ASP A O 1
ATOM 739 N N . CYS A 1 93 ? 14.704 3.776 -23.127 1.00 91.12 93 CYS A N 1
ATOM 740 C CA . CYS A 1 93 ? 14.290 2.632 -23.947 1.00 91.12 93 CYS A CA 1
ATOM 741 C C . CYS A 1 93 ? 15.106 1.382 -23.610 1.00 91.12 93 CYS A C 1
ATOM 743 O O . CYS A 1 93 ? 14.538 0.311 -23.392 1.00 91.12 93 CYS A O 1
ATOM 745 N N . LYS A 1 94 ? 16.437 1.516 -23.563 1.00 88.44 94 LYS A N 1
ATOM 746 C CA . LYS A 1 94 ? 17.340 0.406 -23.255 1.00 88.44 94 LYS A CA 1
ATOM 747 C C . LYS A 1 94 ? 17.001 -0.201 -21.899 1.00 88.44 94 LYS A C 1
ATOM 749 O O . LYS A 1 94 ? 16.795 -1.410 -21.813 1.00 88.44 94 LYS A O 1
ATOM 754 N N . ARG A 1 95 ? 16.872 0.635 -20.869 1.00 89.19 95 ARG A N 1
ATOM 755 C CA . ARG A 1 95 ? 16.550 0.183 -19.513 1.00 89.19 95 ARG A CA 1
ATOM 756 C C . ARG A 1 95 ? 15.209 -0.529 -19.443 1.00 89.19 95 ARG A C 1
ATOM 758 O O . ARG A 1 95 ? 15.137 -1.636 -18.919 1.00 89.19 95 ARG A O 1
ATOM 765 N N . ILE A 1 96 ? 14.164 0.036 -20.048 1.00 90.25 96 ILE A N 1
ATOM 766 C CA . ILE A 1 96 ? 12.847 -0.612 -20.100 1.00 90.25 96 ILE A CA 1
ATOM 767 C C . ILE A 1 96 ? 12.940 -1.975 -20.797 1.00 90.25 96 ILE A C 1
ATOM 769 O O . ILE A 1 96 ? 12.375 -2.946 -20.304 1.00 90.25 96 ILE A O 1
ATOM 773 N N . PHE A 1 97 ? 13.666 -2.098 -21.909 1.00 85.50 97 PHE A N 1
ATOM 774 C CA . PHE A 1 97 ? 13.758 -3.374 -22.625 1.00 85.50 97 PHE A CA 1
ATOM 775 C C . PHE A 1 97 ? 14.623 -4.426 -21.922 1.00 85.50 97 PHE A C 1
ATOM 777 O O . PHE A 1 97 ? 14.326 -5.617 -22.039 1.00 85.50 97 PHE A O 1
ATOM 784 N N . GLU A 1 98 ? 15.685 -4.016 -21.229 1.00 78.12 98 GLU A N 1
ATOM 785 C CA . GLU A 1 98 ? 16.618 -4.926 -20.559 1.00 78.12 98 GLU A CA 1
ATOM 786 C C . GLU A 1 98 ? 1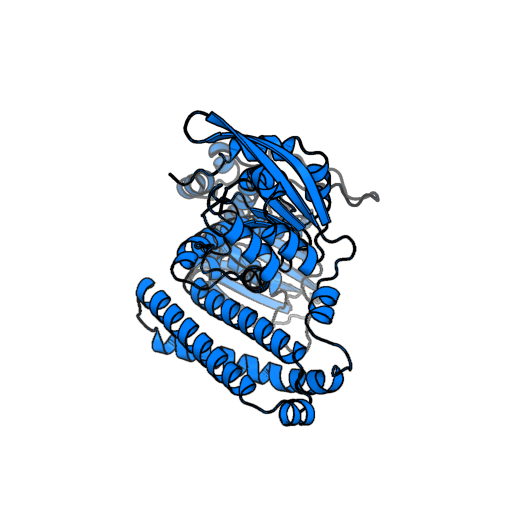6.122 -5.368 -19.178 1.00 78.12 98 GLU A C 1
ATOM 788 O O . GLU A 1 98 ? 16.201 -6.560 -18.857 1.00 78.12 98 GLU A O 1
ATOM 793 N N . GLU A 1 99 ? 15.594 -4.426 -18.394 1.00 79.69 99 GLU A N 1
ATOM 794 C CA . GLU A 1 99 ? 15.253 -4.613 -16.983 1.00 79.69 99 GLU A CA 1
ATOM 795 C C . GLU A 1 99 ? 13.779 -4.995 -16.773 1.00 79.69 99 GLU A C 1
ATOM 797 O O . GLU A 1 99 ? 13.479 -5.790 -15.886 1.00 79.69 99 GLU A O 1
ATOM 802 N N . SER A 1 100 ? 12.843 -4.463 -17.572 1.00 81.06 100 SER A N 1
ATOM 803 C CA . SER A 1 100 ? 11.411 -4.636 -17.299 1.00 81.06 100 SER A CA 1
ATOM 804 C C . SER A 1 100 ? 10.892 -6.046 -17.589 1.00 81.06 100 SER A C 1
ATOM 806 O O . SER A 1 100 ? 11.184 -6.668 -18.619 1.00 81.06 100 SER A O 1
ATOM 808 N N . LEU A 1 101 ? 9.996 -6.500 -16.711 1.00 77.38 101 LEU A N 1
ATOM 809 C CA . LEU A 1 101 ? 9.174 -7.692 -16.903 1.00 77.38 101 LEU A CA 1
ATOM 810 C C . LEU A 1 101 ? 7.779 -7.388 -17.476 1.00 77.38 101 LEU A C 1
ATOM 812 O O . LEU A 1 101 ? 6.962 -8.296 -17.559 1.00 77.38 101 LEU A O 1
ATOM 816 N N . ALA A 1 102 ? 7.480 -6.155 -17.888 1.00 85.25 102 ALA A N 1
ATOM 817 C CA . ALA A 1 102 ? 6.164 -5.816 -18.423 1.00 85.25 102 ALA A CA 1
ATOM 818 C C . ALA A 1 102 ? 5.906 -6.457 -19.798 1.00 85.25 102 ALA A C 1
ATOM 820 O O . ALA A 1 102 ? 6.799 -6.587 -20.644 1.00 85.25 102 ALA A O 1
ATOM 821 N N . GLY A 1 103 ? 4.649 -6.842 -20.036 1.00 85.88 103 GLY A N 1
ATOM 822 C CA . GLY A 1 103 ? 4.207 -7.365 -21.332 1.00 85.88 103 GLY A CA 1
ATOM 823 C C . GLY A 1 103 ? 4.066 -6.276 -22.398 1.00 85.88 103 GLY A C 1
ATOM 824 O O . GLY A 1 103 ? 4.170 -6.568 -23.593 1.00 85.88 103 GLY A O 1
ATOM 825 N N . TYR A 1 104 ? 3.859 -5.031 -21.956 1.00 93.50 104 TYR A N 1
ATOM 826 C CA . TYR A 1 104 ? 3.663 -3.855 -22.794 1.00 93.50 104 TYR A CA 1
ATOM 827 C C . TYR A 1 104 ? 4.576 -2.707 -22.338 1.00 93.50 104 TYR A C 1
ATOM 829 O O . TYR A 1 104 ? 4.694 -2.428 -21.144 1.00 93.50 104 TYR A O 1
ATOM 837 N N . ALA A 1 105 ? 5.177 -2.000 -23.291 1.00 95.56 105 ALA A N 1
ATOM 838 C CA . ALA A 1 105 ? 5.857 -0.730 -23.066 1.00 95.56 105 ALA A CA 1
ATOM 839 C C . ALA A 1 105 ? 5.323 0.316 -24.053 1.00 95.56 105 ALA A C 1
ATOM 841 O O . ALA A 1 105 ? 5.377 0.115 -25.262 1.00 95.56 105 ALA A O 1
ATOM 842 N N . LEU A 1 106 ? 4.785 1.422 -23.548 1.00 96.88 106 LEU A N 1
ATOM 843 C CA . LEU A 1 106 ? 4.241 2.522 -24.336 1.00 96.88 106 LEU A CA 1
ATOM 844 C C . LEU A 1 106 ? 5.139 3.749 -24.188 1.00 96.88 106 LEU A C 1
ATOM 846 O O . LEU A 1 106 ? 5.172 4.379 -23.133 1.00 96.88 106 LEU A O 1
ATOM 850 N N . LEU A 1 107 ? 5.866 4.087 -25.247 1.00 96.19 107 LEU A N 1
ATOM 851 C CA . LEU A 1 107 ? 6.915 5.102 -25.215 1.00 96.19 107 LEU A CA 1
ATOM 852 C C . LEU A 1 107 ? 6.555 6.283 -26.118 1.00 96.19 107 LEU A C 1
ATOM 854 O O . LEU A 1 107 ? 6.074 6.091 -27.235 1.00 96.19 107 LEU A O 1
ATOM 858 N N . VAL A 1 108 ? 6.811 7.505 -25.656 1.00 95.31 108 VAL A N 1
ATOM 859 C CA . VAL A 1 108 ? 6.685 8.718 -26.477 1.00 95.31 108 VAL A CA 1
ATOM 860 C C . VAL A 1 108 ? 8.034 9.019 -27.126 1.00 95.31 108 VAL A C 1
ATOM 862 O O . VAL A 1 108 ? 8.943 9.507 -26.460 1.00 95.31 108 VAL A O 1
ATOM 865 N N . LEU A 1 109 ? 8.187 8.706 -28.414 1.00 94.62 109 LEU A N 1
ATOM 866 C CA . LEU A 1 109 ? 9.490 8.727 -29.090 1.00 94.62 109 LEU A CA 1
ATOM 867 C C . LEU A 1 109 ? 9.554 9.766 -30.221 1.00 94.62 109 LEU A C 1
ATOM 869 O O . LEU A 1 109 ? 8.605 9.866 -31.001 1.00 94.62 109 LEU A O 1
ATOM 873 N N . PRO A 1 110 ? 10.666 10.507 -30.380 1.00 93.62 110 PRO A N 1
ATOM 874 C CA . PRO A 1 110 ? 10.852 11.431 -31.503 1.00 93.62 110 PRO A CA 1
ATOM 875 C C . PRO A 1 110 ? 11.001 10.640 -32.814 1.00 93.62 110 PRO A C 1
ATOM 877 O O . PRO A 1 110 ? 11.587 9.562 -32.791 1.00 93.62 110 PRO A O 1
ATOM 880 N N . ILE A 1 111 ? 10.472 11.121 -33.951 1.00 92.31 111 ILE A N 1
ATOM 881 C CA . ILE A 1 111 ? 10.388 10.366 -35.234 1.00 92.31 111 ILE A CA 1
ATOM 882 C C . ILE A 1 111 ? 11.701 9.665 -35.641 1.00 92.31 111 ILE A C 1
ATOM 884 O O . ILE A 1 111 ? 11.677 8.603 -36.270 1.00 92.31 111 ILE A O 1
ATOM 888 N N . GLU A 1 112 ? 12.839 10.241 -35.269 1.00 91.19 112 GLU A N 1
ATOM 889 C CA . GLU A 1 112 ? 14.199 9.742 -35.455 1.00 91.19 112 GLU A CA 1
ATOM 890 C C . GLU A 1 112 ? 14.418 8.327 -34.883 1.00 91.19 112 GLU A C 1
ATOM 892 O O . GLU A 1 112 ? 15.270 7.588 -35.390 1.00 91.19 112 GLU A O 1
ATOM 897 N N . TRP A 1 113 ? 13.598 7.891 -33.915 1.00 93.94 113 TRP A N 1
ATOM 898 C CA . TRP A 1 113 ? 13.607 6.529 -33.370 1.00 93.94 113 TRP A CA 1
ATOM 899 C C . TRP A 1 113 ? 13.482 5.468 -34.475 1.00 93.94 113 TRP A C 1
ATOM 901 O O . TRP A 1 113 ? 14.075 4.392 -34.388 1.00 93.94 113 TRP A O 1
ATOM 911 N N . LYS A 1 114 ? 12.776 5.782 -35.574 1.00 92.44 114 LYS A N 1
ATOM 912 C CA . LYS A 1 114 ? 12.611 4.885 -36.730 1.00 92.44 114 LYS A CA 1
ATOM 913 C C . LYS A 1 114 ? 13.920 4.567 -37.435 1.00 92.44 114 LYS A C 1
ATOM 915 O O . LYS A 1 114 ? 14.000 3.534 -38.098 1.00 92.44 114 LYS A O 1
ATOM 920 N N . SER A 1 115 ? 14.924 5.429 -37.341 1.00 92.00 115 SER A N 1
ATOM 921 C CA . SER A 1 115 ? 16.264 5.194 -37.888 1.00 92.00 115 SER A CA 1
ATOM 922 C C . SER A 1 115 ? 17.249 4.643 -36.858 1.00 92.00 115 SER A C 1
ATOM 924 O O . SER A 1 115 ? 18.320 4.188 -37.250 1.00 92.00 115 SER A O 1
ATOM 926 N N . ASN A 1 116 ? 16.894 4.618 -35.569 1.00 92.44 116 ASN A N 1
ATOM 927 C CA . ASN A 1 116 ? 17.772 4.108 -34.523 1.00 92.44 116 ASN A CA 1
ATOM 928 C C . ASN A 1 116 ? 17.868 2.567 -34.594 1.00 92.44 116 ASN A C 1
ATOM 930 O O . ASN A 1 116 ? 16.902 1.840 -34.340 1.00 92.44 116 ASN A O 1
ATOM 934 N N . ALA A 1 117 ? 19.046 2.065 -34.974 1.00 90.50 117 ALA A N 1
ATOM 935 C CA . ALA A 1 117 ? 19.305 0.633 -35.115 1.00 90.50 117 ALA A CA 1
ATOM 936 C C . ALA A 1 117 ? 19.385 -0.097 -33.764 1.00 90.50 117 ALA A C 1
ATOM 938 O O . ALA A 1 117 ? 18.982 -1.258 -33.683 1.00 90.50 117 ALA A O 1
ATOM 939 N N . GLU A 1 118 ? 19.857 0.573 -32.711 1.00 88.69 118 GLU A N 1
ATOM 940 C CA . GLU A 1 118 ? 20.000 -0.013 -31.377 1.00 88.69 118 GLU A CA 1
ATOM 941 C C . GLU A 1 118 ? 18.640 -0.322 -30.757 1.00 88.69 118 GLU A C 1
ATOM 943 O O . GLU A 1 118 ? 18.404 -1.448 -30.329 1.00 88.69 118 GLU A O 1
ATOM 948 N N . ILE A 1 119 ? 17.693 0.619 -30.799 1.00 89.81 119 ILE A N 1
ATOM 949 C CA . ILE A 1 119 ? 16.328 0.417 -30.285 1.00 89.81 119 ILE A CA 1
ATOM 950 C C . ILE A 1 119 ? 15.650 -0.760 -30.983 1.00 89.81 119 ILE A C 1
ATOM 952 O O . ILE A 1 119 ? 15.042 -1.613 -30.332 1.00 89.81 119 ILE A O 1
ATOM 956 N N . LYS A 1 120 ? 15.798 -0.861 -32.308 1.00 88.75 120 LYS A N 1
ATOM 957 C CA . LYS A 1 120 ? 15.276 -2.003 -33.071 1.00 88.75 120 LYS A CA 1
ATOM 958 C C . LYS A 1 120 ? 15.953 -3.313 -32.674 1.00 88.75 120 LYS A C 1
ATOM 960 O O . LYS A 1 120 ? 15.281 -4.343 -32.611 1.00 88.75 120 LYS A O 1
ATOM 965 N N . ALA A 1 121 ? 17.259 -3.288 -32.409 1.00 86.12 121 ALA A N 1
ATOM 966 C CA . ALA A 1 121 ? 17.998 -4.456 -31.949 1.00 86.12 121 ALA A CA 1
ATOM 967 C C . ALA A 1 121 ? 17.530 -4.902 -30.554 1.00 86.12 121 ALA A C 1
ATOM 969 O O . ALA A 1 121 ? 17.239 -6.085 -30.379 1.00 86.12 121 ALA A O 1
ATOM 970 N N . TYR A 1 122 ? 17.362 -3.975 -29.603 1.00 84.12 122 TYR A N 1
ATOM 971 C CA . TYR A 1 122 ? 16.848 -4.269 -28.262 1.00 84.12 122 TYR A CA 1
ATOM 972 C C . TYR A 1 122 ? 15.417 -4.812 -28.298 1.00 84.12 122 TYR A C 1
ATOM 974 O O . TYR A 1 122 ? 15.135 -5.835 -27.667 1.00 84.12 122 TYR A O 1
ATOM 982 N N . ALA A 1 123 ? 14.528 -4.184 -29.075 1.00 86.19 123 ALA A N 1
ATOM 983 C CA . ALA A 1 123 ? 13.156 -4.651 -29.253 1.00 86.19 123 ALA A CA 1
ATOM 984 C C . ALA A 1 123 ? 13.131 -6.080 -29.818 1.00 86.19 123 ALA A C 1
ATOM 986 O O . ALA A 1 123 ? 12.472 -6.959 -29.261 1.00 86.19 123 ALA A O 1
ATOM 987 N N . LYS A 1 124 ? 13.926 -6.354 -30.862 1.00 84.94 124 LYS A N 1
ATOM 988 C CA . LYS A 1 124 ? 14.035 -7.686 -31.473 1.00 84.94 124 LYS A CA 1
ATOM 989 C C . LYS A 1 124 ? 14.617 -8.727 -30.512 1.00 84.94 124 LYS A C 1
ATOM 991 O O . LYS A 1 124 ? 14.066 -9.824 -30.411 1.00 84.94 124 LYS A O 1
ATOM 996 N N . ALA A 1 125 ? 15.695 -8.400 -29.796 1.00 77.00 125 ALA A N 1
ATOM 997 C CA . ALA A 1 125 ? 16.329 -9.293 -28.823 1.00 77.00 125 ALA A CA 1
ATOM 998 C C . ALA A 1 125 ? 15.355 -9.704 -27.704 1.00 77.00 125 ALA A C 1
ATOM 1000 O O . ALA A 1 125 ? 15.348 -10.857 -27.270 1.00 77.00 125 ALA A O 1
ATOM 1001 N N . ASN A 1 126 ? 14.466 -8.788 -27.314 1.00 72.94 126 ASN A N 1
ATOM 1002 C CA . ASN A 1 126 ? 13.453 -8.995 -26.281 1.00 72.94 126 ASN A CA 1
ATOM 1003 C C . ASN A 1 126 ? 12.055 -9.359 -26.835 1.00 72.94 126 ASN A C 1
ATOM 1005 O O . ASN A 1 126 ? 11.085 -9.374 -26.076 1.00 72.94 126 ASN A O 1
ATOM 1009 N N . ARG A 1 127 ? 11.955 -9.694 -28.134 1.00 80.50 127 ARG A N 1
ATOM 1010 C CA . ARG A 1 127 ? 10.728 -10.106 -28.856 1.00 80.50 127 ARG A CA 1
ATOM 1011 C C . ARG A 1 127 ? 9.544 -9.154 -28.726 1.00 80.50 127 ARG A C 1
ATOM 1013 O O . ARG A 1 127 ? 8.400 -9.595 -28.638 1.00 80.50 127 ARG A O 1
ATOM 1020 N N . PHE A 1 128 ? 9.822 -7.863 -28.713 1.00 87.00 128 PHE A N 1
ATOM 1021 C CA . PHE A 1 128 ? 8.780 -6.868 -28.854 1.00 87.00 128 PHE A CA 1
ATOM 1022 C C . PHE A 1 128 ? 8.372 -6.730 -30.320 1.00 87.00 128 PHE A C 1
ATOM 1024 O O . PHE A 1 128 ? 9.207 -6.534 -31.206 1.00 87.00 128 PHE A O 1
ATOM 1031 N N . GLU A 1 129 ? 7.072 -6.813 -30.554 1.00 90.94 129 GLU A N 1
ATOM 1032 C CA . GLU A 1 129 ? 6.413 -6.259 -31.728 1.00 90.94 129 GLU A CA 1
ATOM 1033 C C . GLU A 1 129 ? 6.189 -4.762 -31.505 1.00 90.94 129 GLU A C 1
ATOM 1035 O O . GLU A 1 129 ? 6.089 -4.313 -30.363 1.00 90.94 129 GLU A O 1
ATOM 1040 N N . ILE A 1 130 ? 6.159 -3.989 -32.591 1.00 94.12 130 ILE A N 1
ATOM 1041 C CA . ILE A 1 130 ? 6.138 -2.525 -32.544 1.00 94.12 130 ILE A CA 1
ATOM 1042 C C . ILE A 1 130 ? 4.918 -2.020 -33.310 1.00 94.12 130 ILE A C 1
ATOM 1044 O O . ILE A 1 130 ? 4.726 -2.365 -34.475 1.00 94.12 130 ILE A O 1
ATOM 1048 N N . GLU A 1 131 ? 4.126 -1.167 -32.672 1.00 95.19 131 GLU A N 1
ATOM 1049 C CA . GLU A 1 131 ? 2.944 -0.522 -33.238 1.00 95.19 131 GLU A CA 1
ATOM 1050 C C . GLU A 1 131 ? 2.973 0.978 -32.911 1.00 95.19 131 GLU A C 1
ATOM 1052 O O . GLU A 1 131 ? 3.215 1.369 -31.773 1.00 95.19 131 GLU A O 1
ATOM 1057 N N . VAL A 1 132 ? 2.720 1.844 -33.894 1.00 96.38 132 VAL A N 1
ATOM 1058 C CA . VAL A 1 132 ? 2.535 3.284 -33.643 1.00 96.38 132 VAL A CA 1
ATOM 1059 C C . VAL A 1 132 ? 1.049 3.545 -33.435 1.00 96.38 132 VAL A C 1
ATOM 1061 O O . VAL A 1 132 ? 0.260 3.379 -34.361 1.00 96.38 132 VAL A O 1
ATOM 1064 N N . ILE A 1 133 ? 0.672 3.975 -32.230 1.00 96.25 133 ILE A N 1
ATOM 1065 C CA . ILE A 1 133 ? -0.733 4.094 -31.805 1.00 96.25 133 ILE A CA 1
ATOM 1066 C C . ILE A 1 133 ? -1.232 5.543 -31.736 1.00 96.25 133 ILE A C 1
ATOM 1068 O O . ILE A 1 133 ? -2.384 5.796 -31.374 1.00 96.25 133 ILE A O 1
ATOM 1072 N N . GLY A 1 134 ? -0.367 6.506 -32.053 1.00 94.19 134 GLY A N 1
ATOM 1073 C CA . GLY A 1 134 ? -0.684 7.929 -32.054 1.00 94.19 134 GLY A CA 1
ATOM 1074 C C . GLY A 1 134 ? 0.542 8.804 -32.305 1.00 94.19 134 GLY A C 1
ATOM 1075 O O . GLY A 1 134 ? 1.657 8.311 -32.457 1.00 94.19 134 GLY A O 1
ATOM 1076 N N . ALA A 1 135 ? 0.334 10.119 -32.346 1.00 93.31 135 ALA A N 1
ATOM 1077 C CA . ALA A 1 135 ? 1.403 11.096 -32.530 1.00 93.31 135 ALA A CA 1
ATOM 1078 C C . ALA A 1 135 ? 1.094 12.418 -31.820 1.00 93.31 135 ALA A C 1
ATOM 1080 O O . ALA A 1 135 ? -0.068 12.809 -31.683 1.00 93.31 135 ALA A O 1
ATOM 1081 N N . VAL A 1 136 ? 2.148 13.121 -31.412 1.00 91.56 136 VAL A N 1
ATOM 1082 C CA . VAL A 1 136 ? 2.099 14.401 -30.698 1.00 91.56 136 VAL A CA 1
ATOM 1083 C C . VAL A 1 136 ? 3.052 15.388 -31.374 1.00 91.56 136 VAL A C 1
ATOM 1085 O O . VAL A 1 136 ? 4.198 15.060 -31.666 1.00 91.56 136 VAL A O 1
ATOM 1088 N N . GLY A 1 137 ? 2.584 16.603 -31.661 1.00 87.06 137 GLY A N 1
ATOM 1089 C CA . GLY A 1 137 ? 3.437 17.676 -32.188 1.00 87.06 137 GLY A CA 1
ATOM 1090 C C . GLY A 1 137 ? 4.108 18.471 -31.067 1.00 87.06 137 GLY A C 1
ATOM 1091 O O . GLY A 1 137 ? 3.486 18.694 -30.032 1.00 87.06 137 GLY A O 1
ATOM 1092 N N . TYR A 1 138 ? 5.339 18.939 -31.288 1.00 85.00 138 TYR A N 1
ATOM 1093 C CA . TYR A 1 138 ? 6.060 19.825 -30.362 1.00 85.00 138 TYR A CA 1
ATOM 1094 C C . TYR A 1 138 ? 6.965 20.820 -31.088 1.00 85.00 138 TYR A C 1
ATOM 1096 O O . TYR A 1 138 ? 7.044 20.817 -32.316 1.00 85.00 138 TYR A O 1
ATOM 1104 N N . ILE A 1 139 ? 7.614 21.707 -30.332 1.00 80.38 139 ILE A N 1
ATOM 1105 C CA . ILE A 1 139 ? 8.560 22.690 -30.867 1.00 80.38 139 ILE A CA 1
ATOM 1106 C C . ILE A 1 139 ? 9.969 22.312 -30.413 1.00 80.38 139 ILE A C 1
ATOM 1108 O O . ILE A 1 139 ? 10.245 22.383 -29.218 1.00 80.38 139 ILE A O 1
ATOM 1112 N N . LYS A 1 140 ? 10.852 21.972 -31.357 1.00 80.38 140 LYS A N 1
ATOM 1113 C CA . LYS A 1 140 ? 12.285 21.716 -31.142 1.00 80.38 140 LYS A CA 1
ATOM 1114 C C . LYS A 1 140 ? 13.090 22.824 -31.805 1.00 80.38 140 LYS A C 1
ATOM 1116 O O . LYS A 1 140 ? 12.914 23.052 -32.996 1.00 80.38 140 LYS A O 1
ATOM 1121 N N . ASP A 1 141 ? 13.906 23.549 -31.041 1.00 80.69 141 ASP A N 1
ATOM 1122 C CA . ASP A 1 141 ? 14.769 24.630 -31.553 1.00 80.69 141 ASP A CA 1
ATOM 1123 C C . ASP A 1 141 ? 14.038 25.632 -32.478 1.00 80.69 141 ASP A C 1
ATOM 1125 O O . ASP A 1 141 ? 14.488 25.956 -33.574 1.00 80.69 141 ASP A O 1
ATOM 1129 N N . ASN A 1 142 ? 12.863 26.110 -32.041 1.00 79.06 142 ASN A N 1
ATOM 1130 C CA . ASN A 1 142 ? 11.950 26.992 -32.793 1.00 79.06 142 ASN A CA 1
ATOM 1131 C C . ASN A 1 142 ? 11.363 26.405 -34.094 1.00 79.06 142 ASN A C 1
ATOM 1133 O O . ASN A 1 142 ? 10.734 27.129 -34.867 1.00 79.06 142 ASN A O 1
ATOM 1137 N N . GLN A 1 143 ? 11.494 25.100 -34.325 1.00 75.25 143 GLN A N 1
ATOM 1138 C CA . GLN A 1 143 ? 10.890 24.390 -35.451 1.00 75.25 143 GLN A CA 1
ATOM 1139 C C . GLN A 1 143 ? 9.823 23.398 -34.989 1.00 75.25 143 GLN A C 1
ATOM 1141 O O . GLN A 1 143 ? 9.864 22.867 -33.881 1.00 75.25 143 GLN A O 1
ATOM 1146 N N . ARG A 1 144 ? 8.831 23.141 -35.850 1.00 84.25 144 ARG A N 1
ATOM 1147 C CA . ARG A 1 144 ? 7.797 22.135 -35.579 1.00 84.25 144 ARG A CA 1
ATOM 1148 C C . ARG A 1 144 ? 8.390 20.738 -35.733 1.00 84.25 144 ARG A C 1
ATOM 1150 O O . ARG A 1 144 ? 8.798 20.364 -36.828 1.00 84.25 144 ARG A O 1
ATOM 1157 N N . ALA A 1 145 ? 8.349 19.968 -34.658 1.00 87.06 145 ALA A N 1
ATOM 1158 C CA . ALA A 1 145 ? 8.746 18.572 -34.595 1.00 87.06 145 ALA A CA 1
ATOM 1159 C C . ALA A 1 145 ? 7.545 17.684 -34.229 1.00 87.06 145 ALA A C 1
ATOM 1161 O O . ALA A 1 145 ? 6.449 18.164 -33.910 1.00 87.06 145 ALA A O 1
ATOM 1162 N N . LYS A 1 146 ? 7.733 16.368 -34.316 1.00 89.62 146 LYS A N 1
ATOM 1163 C CA . LYS A 1 146 ? 6.707 15.371 -34.002 1.00 89.62 146 LYS A CA 1
ATOM 1164 C C . LYS A 1 146 ? 7.329 14.205 -33.246 1.00 89.62 146 LYS A C 1
ATOM 1166 O O . LYS A 1 146 ? 8.420 13.758 -33.584 1.00 89.62 146 LYS A O 1
ATOM 1171 N N . ALA A 1 147 ? 6.590 13.712 -32.267 1.00 93.06 147 ALA A N 1
ATOM 1172 C CA . ALA A 1 147 ? 6.838 12.456 -31.587 1.00 93.06 147 ALA A CA 1
ATOM 1173 C C . ALA A 1 147 ? 5.677 11.494 -31.854 1.00 93.06 147 ALA A C 1
ATOM 1175 O O . ALA A 1 147 ? 4.563 11.906 -32.191 1.00 93.06 147 ALA A O 1
ATOM 1176 N N . GLU A 1 148 ? 5.935 10.210 -31.692 1.00 95.69 148 GLU A N 1
ATOM 1177 C CA . GLU A 1 148 ? 4.975 9.132 -31.859 1.00 95.69 148 GLU A CA 1
ATOM 1178 C C . GLU A 1 148 ? 4.733 8.432 -30.524 1.00 95.69 148 GLU A C 1
ATOM 1180 O O . GLU A 1 148 ? 5.643 8.287 -29.711 1.00 95.69 148 GLU A O 1
ATOM 1185 N N . LEU A 1 149 ? 3.493 7.999 -30.304 1.00 96.25 149 LEU A N 1
ATOM 1186 C CA . LEU A 1 149 ? 3.156 7.055 -29.247 1.00 96.25 149 LEU A CA 1
ATOM 1187 C C . LEU A 1 149 ? 3.435 5.657 -29.795 1.00 96.25 149 LEU A C 1
ATOM 1189 O O . LEU A 1 149 ? 2.703 5.176 -30.662 1.00 96.25 149 LEU A O 1
ATOM 1193 N N . VAL A 1 150 ? 4.509 5.032 -29.326 1.00 96.88 150 VAL A N 1
ATOM 1194 C CA . VAL A 1 150 ? 5.003 3.750 -29.829 1.00 96.88 150 VAL A CA 1
ATOM 1195 C C . VAL A 1 150 ? 4.744 2.671 -28.786 1.00 96.88 150 VAL A C 1
ATOM 1197 O O . VAL A 1 150 ? 5.291 2.706 -27.686 1.00 96.88 150 VAL A O 1
ATOM 1200 N N . LEU A 1 151 ? 3.893 1.714 -29.134 1.00 96.06 151 LEU A N 1
ATOM 1201 C CA . LEU A 1 151 ? 3.591 0.540 -28.336 1.00 96.06 151 LEU A CA 1
ATOM 1202 C C . LEU A 1 151 ? 4.528 -0.604 -28.725 1.00 96.06 151 LEU A C 1
ATOM 1204 O O . LEU A 1 151 ? 4.511 -1.090 -29.854 1.00 96.06 151 LEU A O 1
ATOM 1208 N N . PHE A 1 152 ? 5.295 -1.070 -27.753 1.00 94.44 152 PHE A N 1
ATOM 1209 C CA . PHE A 1 152 ? 6.053 -2.306 -27.798 1.00 94.44 152 PHE A CA 1
ATOM 1210 C C . PHE A 1 152 ? 5.277 -3.367 -27.020 1.00 94.44 152 PHE A C 1
ATOM 1212 O O . PHE A 1 152 ? 4.944 -3.158 -25.854 1.00 94.44 152 PHE A O 1
ATOM 1219 N N . TYR A 1 153 ? 4.971 -4.505 -27.636 1.00 91.69 153 TYR A N 1
ATOM 1220 C CA . TYR A 1 153 ? 4.199 -5.565 -26.981 1.00 91.69 153 TYR A CA 1
ATOM 1221 C C . TYR A 1 153 ? 4.683 -6.960 -27.360 1.00 91.69 153 TYR A C 1
ATOM 1223 O O . TYR A 1 153 ? 5.379 -7.149 -28.353 1.00 91.69 153 TYR A O 1
ATOM 1231 N N . ARG A 1 154 ? 4.324 -7.955 -26.549 1.00 83.94 154 ARG A N 1
ATOM 1232 C CA . ARG A 1 154 ? 4.692 -9.360 -26.759 1.00 83.94 154 ARG A CA 1
ATOM 1233 C C . ARG A 1 154 ? 3.428 -10.189 -27.003 1.00 83.94 154 ARG A C 1
ATOM 1235 O O . ARG A 1 154 ? 2.617 -10.365 -26.100 1.00 83.94 154 ARG A O 1
ATOM 1242 N N . SER A 1 155 ? 3.269 -10.716 -28.215 1.00 61.66 155 SER A N 1
ATOM 1243 C CA . SER A 1 155 ? 2.106 -11.506 -28.662 1.00 61.66 155 SER A CA 1
ATOM 1244 C C . SER A 1 155 ? 1.960 -12.867 -27.954 1.00 61.66 155 SER A C 1
ATOM 1246 O O . SER A 1 155 ? 0.848 -13.369 -27.802 1.00 61.66 155 SER A O 1
ATOM 1248 N N . HIS A 1 156 ? 3.057 -13.431 -27.436 1.00 58.28 156 HIS A N 1
ATOM 1249 C CA . HIS A 1 156 ? 3.084 -14.686 -26.670 1.00 58.28 156 HIS A CA 1
ATOM 1250 C C . HIS A 1 156 ? 3.852 -14.509 -25.357 1.00 58.28 156 HIS A C 1
ATOM 1252 O O . HIS A 1 156 ? 4.979 -14.986 -25.198 1.00 58.28 156 HIS A O 1
ATOM 1258 N N . PHE A 1 157 ? 3.257 -13.761 -24.430 1.00 50.03 157 PHE A N 1
ATOM 1259 C CA . PHE A 1 157 ? 3.886 -13.406 -23.166 1.00 50.03 157 PHE A CA 1
ATOM 1260 C C . PHE A 1 157 ? 3.359 -14.250 -22.003 1.00 50.03 157 PHE A C 1
ATOM 1262 O O . PHE A 1 157 ? 2.197 -14.140 -21.623 1.00 50.03 157 PHE A O 1
ATOM 1269 N N . SER A 1 158 ? 4.235 -15.056 -21.403 1.00 54.31 158 SER A N 1
ATOM 1270 C CA . SER A 1 158 ? 4.126 -15.394 -19.985 1.00 54.31 158 SER A CA 1
ATOM 1271 C C . SER A 1 158 ? 5.414 -14.945 -19.296 1.00 54.31 158 SER A C 1
ATOM 1273 O O . SER A 1 158 ? 6.506 -15.143 -19.841 1.00 54.31 158 SER A O 1
ATOM 1275 N N . ASN A 1 159 ? 5.295 -14.328 -18.114 1.00 50.06 159 ASN A N 1
ATOM 1276 C CA . ASN A 1 159 ? 6.447 -13.940 -17.283 1.00 50.06 159 ASN A CA 1
ATOM 1277 C C . ASN A 1 159 ? 7.411 -15.122 -17.106 1.00 50.06 159 ASN A C 1
ATOM 1279 O O . ASN A 1 159 ? 8.631 -14.987 -17.199 1.00 50.06 159 ASN A O 1
ATOM 1283 N N . GLU A 1 160 ? 6.827 -16.306 -16.955 1.00 43.97 160 GLU A N 1
ATOM 1284 C CA . GLU A 1 160 ? 7.509 -17.581 -16.824 1.00 43.97 160 GLU A CA 1
ATOM 1285 C C . GLU A 1 160 ? 8.305 -17.974 -18.081 1.00 43.97 160 GLU A C 1
ATOM 1287 O O . GLU A 1 160 ? 9.419 -18.460 -17.958 1.00 43.97 160 GLU A O 1
ATOM 1292 N N . ALA A 1 161 ? 7.797 -17.731 -19.296 1.00 46.94 161 ALA A N 1
ATOM 1293 C CA . ALA A 1 161 ? 8.463 -18.100 -20.551 1.00 46.94 161 ALA A CA 1
ATOM 1294 C C . ALA A 1 161 ? 9.635 -17.179 -20.930 1.00 46.94 161 ALA A C 1
ATOM 1296 O O . ALA A 1 161 ? 10.526 -17.600 -21.670 1.00 46.94 161 ALA A O 1
ATOM 1297 N N . VAL A 1 162 ? 9.646 -15.926 -20.460 1.00 51.31 162 VAL A N 1
ATOM 1298 C CA . VAL A 1 162 ? 10.789 -15.013 -20.645 1.00 51.31 162 VAL A CA 1
ATOM 1299 C C . VAL A 1 162 ? 11.901 -15.329 -19.649 1.00 51.31 162 VAL A C 1
ATOM 1301 O O . VAL A 1 162 ? 13.063 -15.363 -20.055 1.00 51.31 162 VAL A O 1
ATOM 1304 N N . LEU A 1 163 ? 11.553 -15.664 -18.402 1.00 46.34 163 LEU A N 1
ATOM 1305 C CA . LEU A 1 163 ? 12.503 -16.194 -17.419 1.00 46.34 163 LEU A CA 1
ATOM 1306 C C . LEU A 1 163 ? 13.079 -17.547 -17.882 1.00 46.34 163 LEU A C 1
ATOM 1308 O O . LEU A 1 163 ? 14.285 -17.627 -18.087 1.00 46.34 163 LEU A O 1
ATOM 1312 N N . LYS A 1 164 ? 12.228 -18.524 -18.242 1.00 44.84 164 LYS A N 1
ATOM 1313 C CA . LYS A 1 164 ? 12.588 -19.855 -18.803 1.00 44.84 164 LYS A CA 1
ATOM 1314 C C . LYS A 1 164 ? 13.334 -19.834 -20.147 1.00 44.84 164 LYS A C 1
ATOM 1316 O O . LYS A 1 164 ? 13.643 -20.890 -20.695 1.00 44.84 164 LYS A O 1
ATOM 1321 N N . LYS A 1 165 ? 13.510 -18.663 -20.769 1.00 48.38 165 LYS A N 1
ATOM 1322 C CA . LYS A 1 165 ? 14.247 -18.518 -22.037 1.00 48.38 165 LYS A CA 1
ATOM 1323 C C . LYS A 1 165 ? 15.463 -17.600 -21.934 1.00 48.38 165 LYS A C 1
ATOM 1325 O O . LYS A 1 165 ? 16.326 -17.679 -22.803 1.00 48.38 165 LYS A O 1
ATOM 1330 N N . LYS A 1 166 ? 15.549 -16.753 -20.902 1.00 47.66 166 LYS A N 1
ATOM 1331 C CA . LYS A 1 166 ? 16.807 -16.107 -20.491 1.00 47.66 166 LYS A CA 1
ATOM 1332 C C . LYS A 1 166 ? 17.687 -17.064 -19.669 1.00 47.66 166 LYS A C 1
ATOM 1334 O O . LYS A 1 166 ? 18.896 -16.874 -19.636 1.00 47.66 166 LYS A O 1
ATOM 1339 N N . LEU A 1 167 ? 17.083 -18.090 -19.074 1.00 42.97 167 LEU A N 1
ATOM 1340 C CA . LEU A 1 167 ? 17.691 -19.105 -18.219 1.00 42.97 167 LEU A CA 1
ATOM 1341 C C . LEU A 1 167 ? 17.227 -20.469 -18.771 1.00 42.97 167 LEU A C 1
ATOM 1343 O O . LEU A 1 167 ? 16.049 -20.623 -19.092 1.00 42.97 167 LEU A O 1
ATOM 1347 N N . GLY A 1 168 ? 18.143 -21.377 -19.104 1.00 33.94 168 GLY A N 1
ATOM 1348 C CA . GLY A 1 168 ? 17.817 -22.630 -19.802 1.00 33.94 168 GLY A CA 1
ATOM 1349 C C . GLY A 1 168 ? 17.165 -23.677 -18.884 1.00 33.94 168 GLY A C 1
ATOM 1350 O O . GLY A 1 168 ? 17.525 -23.769 -17.725 1.00 33.94 168 GLY A O 1
ATOM 1351 N N . LYS A 1 169 ? 16.244 -24.493 -19.420 1.00 38.38 169 LYS A N 1
ATOM 1352 C CA . LYS A 1 169 ? 15.553 -25.613 -18.725 1.00 38.38 169 LYS A CA 1
ATOM 1353 C C . LYS A 1 169 ? 16.457 -26.864 -18.536 1.00 38.38 169 LYS A C 1
ATOM 1355 O O . LYS A 1 169 ? 17.403 -26.994 -19.309 1.00 38.38 169 LYS A O 1
ATOM 1360 N N . ASP A 1 170 ? 16.254 -27.836 -17.623 1.00 39.97 170 ASP A N 1
ATOM 1361 C CA . ASP A 1 170 ? 15.055 -28.526 -17.067 1.00 39.97 170 ASP A CA 1
ATOM 1362 C C . ASP A 1 170 ? 15.312 -29.169 -15.658 1.00 39.97 170 ASP A C 1
ATOM 1364 O O . ASP A 1 170 ? 16.457 -29.468 -15.329 1.00 39.97 170 ASP A O 1
ATOM 1368 N N . TYR A 1 171 ? 14.211 -29.517 -14.949 1.00 37.31 171 TYR A N 1
ATOM 1369 C CA . TYR A 1 171 ? 13.986 -30.406 -13.766 1.00 37.31 171 TYR A CA 1
ATOM 1370 C C . TYR A 1 171 ? 13.585 -29.782 -12.405 1.00 37.31 171 TYR A C 1
ATOM 1372 O O . TYR A 1 171 ? 13.933 -28.660 -12.068 1.00 37.31 171 TYR A O 1
ATOM 1380 N N . ASP A 1 172 ? 12.768 -30.558 -11.675 1.00 40.72 172 ASP A N 1
ATOM 1381 C CA . ASP A 1 172 ? 11.784 -30.187 -10.644 1.00 40.72 172 ASP A CA 1
ATOM 1382 C C . ASP A 1 172 ? 12.274 -30.484 -9.203 1.00 40.72 172 ASP A C 1
ATOM 1384 O O . ASP A 1 172 ? 12.748 -31.590 -8.919 1.00 40.72 172 ASP A O 1
ATOM 1388 N N . LEU A 1 173 ? 12.167 -29.496 -8.300 1.00 44.22 173 LEU A N 1
ATOM 1389 C CA . LEU A 1 173 ? 12.637 -29.515 -6.899 1.00 44.22 173 LEU A CA 1
ATOM 1390 C C . LEU A 1 173 ? 11.516 -29.280 -5.865 1.00 44.22 173 LEU A C 1
ATOM 1392 O O . LEU A 1 173 ? 11.803 -28.978 -4.703 1.00 44.22 173 LEU A O 1
ATOM 1396 N N . GLU A 1 174 ? 10.246 -29.454 -6.235 1.00 43.31 174 GLU A N 1
ATOM 1397 C CA . GLU A 1 174 ? 9.110 -29.118 -5.358 1.00 43.31 174 GLU A CA 1
ATOM 1398 C C . GLU A 1 174 ? 9.117 -29.843 -3.992 1.00 43.31 174 GLU A C 1
ATOM 1400 O O . GLU A 1 174 ? 8.644 -29.294 -2.998 1.00 43.31 174 GLU A O 1
ATOM 1405 N N . VAL A 1 175 ? 9.739 -31.025 -3.892 1.00 39.16 175 VAL A N 1
ATOM 1406 C CA . VAL A 1 175 ? 9.736 -31.850 -2.665 1.00 39.16 175 VAL A CA 1
ATOM 1407 C C . VAL A 1 175 ? 10.851 -31.472 -1.675 1.00 39.16 175 VAL A C 1
ATOM 1409 O O . VAL A 1 175 ? 10.627 -31.485 -0.467 1.00 39.16 175 VAL A O 1
ATOM 1412 N N . LEU A 1 176 ? 12.037 -31.063 -2.148 1.00 36.59 176 LEU A N 1
ATOM 1413 C CA . LEU A 1 176 ? 13.171 -30.734 -1.264 1.00 36.59 176 LEU A CA 1
ATOM 1414 C C . LEU A 1 176 ? 13.011 -29.343 -0.620 1.00 36.59 176 LEU A C 1
ATOM 1416 O O . LEU A 1 176 ? 13.422 -29.125 0.521 1.00 36.59 176 LEU A O 1
ATOM 1420 N N . PHE A 1 177 ? 12.381 -28.402 -1.334 1.00 41.81 177 PHE A N 1
ATOM 1421 C CA . PHE A 1 177 ? 12.083 -27.073 -0.799 1.00 41.81 177 PHE A CA 1
ATOM 1422 C C . PHE A 1 177 ? 10.841 -27.052 0.098 1.00 41.81 177 PHE A C 1
ATOM 1424 O O . PHE A 1 177 ? 10.846 -26.304 1.072 1.00 41.81 177 PHE A O 1
ATOM 1431 N N . GLN A 1 178 ? 9.836 -27.906 -0.131 1.00 41.16 178 GLN A N 1
ATOM 1432 C CA . GLN A 1 178 ? 8.699 -28.039 0.794 1.00 41.16 178 GLN A CA 1
ATOM 1433 C C . GLN A 1 178 ? 9.123 -28.547 2.179 1.00 41.16 178 GLN A C 1
ATOM 1435 O O . GLN A 1 178 ? 8.658 -28.024 3.195 1.00 41.16 178 GLN A O 1
ATOM 1440 N N . GLU A 1 179 ? 10.042 -29.514 2.242 1.00 35.44 179 GLU A N 1
ATOM 1441 C CA . GLU A 1 179 ? 10.559 -30.035 3.515 1.00 35.44 179 GLU A CA 1
ATOM 1442 C C . GLU A 1 179 ? 11.436 -29.003 4.254 1.00 35.44 179 GLU A C 1
ATOM 1444 O O . GLU A 1 179 ? 11.383 -28.906 5.483 1.00 35.44 179 GLU A O 1
ATOM 1449 N N . LEU A 1 180 ? 12.170 -28.151 3.524 1.00 41.72 180 LEU A N 1
ATOM 1450 C CA . LEU A 1 180 ? 12.926 -27.028 4.094 1.00 41.72 180 LEU A CA 1
ATOM 1451 C C . LEU A 1 180 ? 12.039 -25.838 4.503 1.00 41.72 180 LEU A C 1
ATOM 1453 O O . LEU A 1 180 ? 12.364 -25.145 5.466 1.00 41.72 180 LEU A O 1
ATOM 1457 N N . GLU A 1 181 ? 10.931 -25.573 3.811 1.00 44.72 181 GLU A N 1
ATOM 1458 C CA . GLU A 1 181 ? 10.021 -24.461 4.125 1.00 44.72 181 GLU A CA 1
ATOM 1459 C C . GLU A 1 181 ? 9.190 -24.723 5.386 1.00 44.72 181 GLU A C 1
ATOM 1461 O O . GLU A 1 181 ? 8.988 -23.805 6.187 1.00 44.72 181 GLU A O 1
ATOM 1466 N N . CYS A 1 182 ? 8.788 -25.975 5.627 1.00 39.66 182 CYS A N 1
ATOM 1467 C CA . CYS A 1 182 ? 8.016 -26.339 6.815 1.00 39.66 182 CYS A CA 1
ATOM 1468 C C . CYS A 1 182 ? 8.853 -26.292 8.111 1.00 39.66 182 CYS A C 1
ATOM 1470 O O . CYS A 1 182 ? 8.310 -25.986 9.169 1.00 39.66 182 CYS A O 1
ATOM 1472 N N . TYR A 1 183 ? 10.171 -26.525 8.027 1.00 41.84 183 TYR A N 1
ATOM 1473 C CA . TYR A 1 183 ? 11.104 -26.436 9.163 1.00 41.84 183 TYR A CA 1
ATOM 1474 C C . TYR A 1 183 ? 11.669 -25.014 9.382 1.00 41.84 183 TYR A C 1
ATOM 1476 O O . TYR A 1 183 ? 12.221 -24.718 10.438 1.00 41.84 183 TYR A O 1
ATOM 1484 N N . ARG A 1 184 ? 11.538 -24.108 8.397 1.00 51.84 184 ARG A N 1
ATOM 1485 C CA . ARG A 1 184 ? 12.065 -22.729 8.463 1.00 51.84 184 ARG A CA 1
ATOM 1486 C C . ARG A 1 184 ? 11.038 -21.678 8.866 1.00 51.84 184 ARG A C 1
ATOM 1488 O O . ARG A 1 184 ? 11.456 -20.614 9.296 1.00 51.84 184 ARG A O 1
ATOM 1495 N N . SER A 1 185 ? 9.736 -21.910 8.719 1.00 53.47 185 SER A N 1
ATOM 1496 C CA . SER A 1 185 ? 8.726 -20.875 8.997 1.00 53.47 185 SER A CA 1
ATOM 1497 C C . SER A 1 185 ? 8.724 -20.416 10.462 1.00 53.47 185 SER A C 1
ATOM 1499 O O . SER A 1 185 ? 8.701 -19.211 10.701 1.00 53.47 185 SER A O 1
ATOM 1501 N N . SER A 1 186 ? 8.849 -21.333 11.430 1.00 54.84 186 SER A N 1
ATOM 1502 C CA . SER A 1 186 ? 8.982 -20.981 12.854 1.00 54.84 186 SER A CA 1
ATOM 1503 C C . SER A 1 186 ? 10.285 -20.232 13.142 1.00 54.84 186 SER A C 1
ATOM 1505 O O . SER A 1 186 ? 10.253 -19.169 13.752 1.00 54.84 186 SER A O 1
ATOM 1507 N N . LEU A 1 187 ? 11.409 -20.717 12.606 1.00 58.03 187 LEU A N 1
ATOM 1508 C CA . LEU A 1 187 ? 12.722 -20.093 12.787 1.00 58.03 187 LEU A CA 1
ATOM 1509 C C . LEU A 1 187 ? 12.805 -18.704 12.126 1.00 58.03 187 LEU A C 1
ATOM 1511 O O . LEU A 1 187 ? 13.469 -17.812 12.631 1.00 58.03 187 LEU A O 1
ATOM 1515 N N . ILE A 1 188 ? 12.131 -18.495 10.991 1.00 63.78 188 ILE A N 1
ATOM 1516 C CA . ILE A 1 188 ? 12.070 -17.192 10.314 1.00 63.78 188 ILE A CA 1
ATOM 1517 C C . ILE A 1 188 ? 11.293 -16.181 11.158 1.00 63.78 188 ILE A C 1
ATOM 1519 O O . ILE A 1 188 ? 11.722 -15.036 11.243 1.00 63.78 188 ILE A O 1
ATOM 1523 N N . HIS A 1 189 ? 10.178 -16.586 11.772 1.00 66.69 189 HIS A N 1
ATOM 1524 C CA . HIS A 1 189 ? 9.426 -15.702 12.662 1.00 66.69 189 HIS A CA 1
ATOM 1525 C C . HIS A 1 189 ? 10.229 -15.346 13.917 1.00 66.69 189 HIS A C 1
ATOM 1527 O O . HIS A 1 189 ? 10.285 -14.173 14.267 1.00 66.69 189 HIS A O 1
ATOM 1533 N N . GLU A 1 190 ? 10.919 -16.320 14.517 1.00 69.81 190 GLU A N 1
ATOM 1534 C CA . GLU A 1 190 ? 11.831 -16.085 15.646 1.00 69.81 190 GLU A CA 1
ATOM 1535 C C . GLU A 1 190 ? 12.944 -15.092 15.273 1.00 69.81 190 GLU A C 1
ATOM 1537 O O . GLU A 1 190 ? 13.132 -14.098 15.965 1.00 69.81 190 GLU A O 1
ATOM 1542 N N . LEU A 1 191 ? 13.607 -15.277 14.127 1.00 72.81 191 LEU A N 1
ATOM 1543 C CA . LEU A 1 191 ? 14.658 -14.366 13.652 1.00 72.81 191 LEU A CA 1
ATOM 1544 C C . LEU A 1 191 ? 14.136 -12.959 13.313 1.00 72.81 191 LEU A C 1
ATOM 1546 O O . LEU A 1 191 ? 14.837 -11.969 13.519 1.00 72.81 191 LEU A O 1
ATOM 1550 N N . GLU A 1 192 ? 12.928 -12.843 12.753 1.00 79.06 192 GLU A N 1
ATOM 1551 C CA . GLU A 1 192 ? 12.306 -11.540 12.485 1.00 79.06 192 GLU A CA 1
ATOM 1552 C C . GLU A 1 192 ? 11.941 -10.812 13.781 1.00 79.06 192 GLU A C 1
ATOM 1554 O O . GLU A 1 192 ? 12.092 -9.592 13.848 1.00 79.06 192 GLU A O 1
ATOM 1559 N N . ASP A 1 193 ? 11.475 -11.534 14.799 1.00 80.44 193 ASP A N 1
ATOM 1560 C CA . ASP A 1 193 ? 11.123 -10.953 16.091 1.00 80.44 193 ASP A CA 1
ATOM 1561 C C . ASP A 1 193 ? 12.374 -10.571 16.896 1.00 80.44 193 ASP A C 1
ATOM 1563 O O . ASP A 1 193 ? 12.437 -9.446 17.389 1.00 80.44 193 ASP A O 1
ATOM 1567 N N . GLU A 1 194 ? 13.424 -11.400 16.901 1.00 84.75 194 GLU A N 1
ATOM 1568 C CA . GLU A 1 194 ? 14.745 -11.036 17.442 1.00 84.75 194 GLU A CA 1
ATOM 1569 C C . GLU A 1 194 ? 15.282 -9.757 16.785 1.00 84.75 194 GLU A C 1
ATOM 1571 O O . GLU A 1 194 ? 15.736 -8.832 17.460 1.00 84.75 194 GLU A O 1
ATOM 1576 N N . LYS A 1 195 ? 15.171 -9.657 15.455 1.00 88.56 195 LYS A N 1
ATOM 1577 C CA . LYS A 1 195 ? 15.596 -8.466 14.712 1.00 88.56 195 LYS A CA 1
ATOM 1578 C C . LYS A 1 195 ? 14.786 -7.224 15.093 1.00 88.56 195 LYS A C 1
ATOM 1580 O O . LYS A 1 195 ? 15.351 -6.133 15.185 1.00 88.56 195 LYS A O 1
ATOM 1585 N N . LYS A 1 196 ? 13.472 -7.352 15.302 1.00 88.06 196 LYS A N 1
ATOM 1586 C CA . LYS A 1 196 ? 12.633 -6.240 15.785 1.00 88.06 196 LYS A CA 1
ATOM 1587 C C . LYS A 1 196 ? 13.034 -5.812 17.189 1.00 88.06 196 LYS A C 1
ATOM 1589 O O . LYS A 1 196 ? 13.094 -4.615 17.450 1.00 88.06 196 LYS A O 1
ATOM 1594 N N . GLU A 1 197 ? 13.304 -6.763 18.078 1.00 87.88 197 GLU A N 1
ATOM 1595 C CA . GLU A 1 197 ? 13.755 -6.483 19.442 1.00 87.88 197 GLU A CA 1
ATOM 1596 C C . GLU A 1 197 ? 15.110 -5.768 19.450 1.00 87.88 197 GLU A C 1
ATOM 1598 O O . GLU A 1 197 ? 15.276 -4.772 20.156 1.00 87.88 197 GLU A O 1
ATOM 1603 N N . GLU A 1 198 ? 16.048 -6.203 18.605 1.00 90.94 198 GLU A N 1
ATOM 1604 C CA . GLU A 1 198 ? 17.344 -5.549 18.416 1.00 90.94 198 GLU A CA 1
ATOM 1605 C C . GLU A 1 198 ? 17.169 -4.102 17.936 1.00 90.94 198 GLU A C 1
ATOM 1607 O O . GLU A 1 198 ? 17.689 -3.176 18.559 1.00 90.94 198 GLU A O 1
ATOM 1612 N N . ILE A 1 199 ? 16.369 -3.877 16.886 1.00 91.31 199 ILE A N 1
ATOM 1613 C CA . ILE A 1 199 ? 16.075 -2.526 16.383 1.00 91.31 199 ILE A CA 1
ATOM 1614 C C . ILE A 1 199 ? 15.383 -1.681 17.459 1.00 91.31 199 ILE A C 1
ATOM 1616 O O . ILE A 1 199 ? 15.718 -0.507 17.627 1.00 91.31 199 ILE A O 1
ATOM 1620 N N . ALA A 1 200 ? 14.429 -2.237 18.205 1.00 88.75 200 ALA A N 1
ATOM 1621 C CA . ALA A 1 200 ? 13.724 -1.519 19.264 1.00 88.75 200 ALA A CA 1
ATOM 1622 C C . ALA A 1 200 ? 14.672 -1.086 20.394 1.00 88.75 200 ALA A C 1
ATOM 1624 O O . ALA A 1 200 ? 14.571 0.045 20.873 1.00 88.75 200 ALA A O 1
ATOM 1625 N N . SER A 1 201 ? 15.605 -1.960 20.777 1.00 90.19 201 SER A N 1
ATOM 1626 C CA . SER A 1 201 ? 16.646 -1.689 21.772 1.00 90.19 201 SER A CA 1
ATOM 1627 C C . SER A 1 201 ? 17.634 -0.626 21.283 1.00 90.19 201 SER A C 1
ATOM 1629 O O . SER A 1 201 ? 17.844 0.390 21.945 1.00 90.19 201 SER A O 1
ATOM 1631 N N . GLU A 1 202 ? 18.188 -0.798 20.079 1.00 91.81 202 GLU A N 1
ATOM 1632 C CA . GLU A 1 202 ? 19.199 0.106 19.520 1.00 91.81 202 GLU A CA 1
ATOM 1633 C C . GLU A 1 202 ? 18.647 1.491 19.174 1.00 91.81 202 GLU A C 1
ATOM 1635 O O . GLU A 1 202 ? 19.399 2.462 19.148 1.00 91.81 202 GLU A O 1
ATOM 1640 N N . THR A 1 203 ? 17.338 1.601 18.932 1.00 90.69 203 THR A N 1
ATOM 1641 C CA . THR A 1 203 ? 16.677 2.862 18.564 1.00 90.69 203 THR A CA 1
ATOM 1642 C C . THR A 1 203 ? 15.882 3.507 19.697 1.00 90.69 203 THR A C 1
ATOM 1644 O O . THR A 1 203 ? 15.108 4.454 19.479 1.00 90.69 203 THR A O 1
ATOM 1647 N N . GLN A 1 204 ? 16.061 3.017 20.925 1.00 89.88 204 GLN A N 1
ATOM 1648 C CA . GLN A 1 204 ? 15.397 3.567 22.096 1.00 89.88 204 GLN A CA 1
ATOM 1649 C C . GLN A 1 204 ? 15.804 5.035 22.306 1.00 89.88 204 GLN A C 1
ATOM 1651 O O . GLN A 1 204 ? 16.981 5.378 22.376 1.00 89.88 204 GLN A O 1
ATOM 1656 N N . GLY A 1 205 ? 14.812 5.923 22.405 1.00 87.31 205 GLY A N 1
ATOM 1657 C CA . GLY A 1 205 ? 15.038 7.357 22.622 1.00 87.31 205 GLY A CA 1
ATOM 1658 C C . GLY A 1 205 ? 15.507 8.146 21.392 1.00 87.31 205 GLY A C 1
ATOM 1659 O O . GLY A 1 205 ? 15.679 9.357 21.505 1.00 87.31 205 GLY A O 1
ATOM 1660 N N . MET A 1 206 ? 15.675 7.508 20.227 1.00 93.00 206 MET 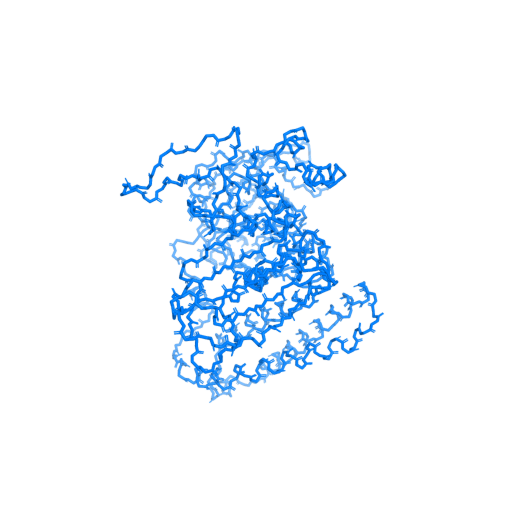A N 1
ATOM 1661 C CA . MET A 1 206 ? 15.956 8.223 18.978 1.00 93.00 206 MET A CA 1
ATOM 1662 C C . MET A 1 206 ? 14.743 9.041 18.525 1.00 93.00 206 MET A C 1
ATOM 1664 O O . MET A 1 206 ? 13.600 8.569 18.591 1.00 93.00 206 MET A O 1
ATOM 1668 N N . ASP A 1 207 ? 15.006 10.245 18.015 1.00 91.19 207 ASP A N 1
ATOM 1669 C CA . ASP A 1 207 ? 14.023 11.003 17.248 1.00 91.19 207 ASP A CA 1
ATOM 1670 C C . ASP A 1 207 ? 13.707 10.305 15.910 1.00 91.19 207 ASP A C 1
ATOM 1672 O O . ASP A 1 207 ? 14.353 9.334 15.505 1.00 91.19 207 ASP A O 1
ATOM 1676 N N . GLN A 1 208 ? 12.673 10.789 15.225 1.00 87.56 208 GLN A N 1
ATOM 1677 C CA . GLN A 1 208 ? 12.165 10.157 14.010 1.00 87.56 208 GLN A CA 1
ATOM 1678 C C . GLN A 1 208 ? 13.154 10.212 12.835 1.00 87.56 208 GLN A C 1
ATOM 1680 O O . GLN A 1 208 ? 13.236 9.253 12.070 1.00 87.56 208 GLN A O 1
ATOM 1685 N N . GLU A 1 209 ? 13.908 11.301 12.690 1.00 89.00 209 GLU A N 1
ATOM 1686 C CA . GLU A 1 209 ? 14.880 11.455 11.607 1.00 89.00 209 GLU A CA 1
ATOM 1687 C C . GLU A 1 209 ? 16.069 10.515 11.838 1.00 89.00 209 GLU A C 1
ATOM 1689 O O . GLU A 1 209 ? 16.392 9.703 10.971 1.00 89.00 209 GLU A O 1
ATOM 1694 N N . SER A 1 210 ? 16.629 10.520 13.051 1.00 91.56 210 SER A N 1
ATOM 1695 C CA . SER A 1 210 ? 17.698 9.605 13.471 1.00 91.56 210 SER A CA 1
ATOM 1696 C C . SER A 1 210 ? 17.302 8.128 13.334 1.00 91.56 210 SER A C 1
ATOM 1698 O O . SER A 1 210 ? 18.123 7.295 12.943 1.00 91.56 210 SER A O 1
ATOM 1700 N N . PHE A 1 211 ? 16.038 7.792 13.609 1.00 92.88 211 PHE A N 1
ATOM 1701 C CA . PHE A 1 211 ? 15.499 6.445 13.413 1.00 92.88 211 PHE A CA 1
ATOM 1702 C C . PHE A 1 211 ? 15.471 6.035 11.934 1.00 92.88 211 PHE A C 1
ATOM 1704 O O . PHE A 1 211 ? 15.905 4.935 11.589 1.00 92.88 211 PHE A O 1
ATOM 1711 N N . PHE A 1 212 ? 14.998 6.911 11.042 1.00 92.88 212 PHE A N 1
ATOM 1712 C CA . PHE A 1 212 ? 14.991 6.636 9.603 1.00 92.88 212 PHE A CA 1
ATOM 1713 C C . PHE A 1 212 ? 16.406 6.490 9.042 1.00 92.88 212 PHE A C 1
ATOM 1715 O O . PHE A 1 212 ? 16.665 5.562 8.276 1.00 92.88 212 PHE A O 1
ATOM 1722 N N . GLU A 1 213 ? 17.340 7.331 9.486 1.00 93.56 213 GLU A N 1
ATOM 1723 C CA . GLU A 1 213 ? 18.761 7.197 9.158 1.00 93.56 213 GLU A CA 1
ATOM 1724 C C . GLU A 1 213 ? 19.338 5.848 9.563 1.00 93.56 213 GLU A C 1
ATOM 1726 O O . GLU A 1 213 ? 20.064 5.209 8.795 1.00 93.56 213 GLU A O 1
ATOM 1731 N N . TYR A 1 214 ? 19.024 5.417 10.781 1.00 95.25 214 TYR A N 1
ATOM 1732 C CA . TYR A 1 214 ? 19.459 4.133 11.298 1.00 95.25 214 TYR A CA 1
ATOM 1733 C C . TYR A 1 214 ? 18.907 2.982 10.441 1.00 95.25 214 TYR A C 1
ATOM 1735 O O . TYR A 1 214 ? 19.677 2.123 9.999 1.00 95.25 214 TYR A O 1
ATOM 1743 N N . LEU A 1 215 ? 17.604 2.999 10.128 1.00 95.38 215 LEU A N 1
ATOM 1744 C CA . LEU A 1 215 ? 16.980 1.977 9.286 1.00 95.38 215 LEU A CA 1
ATOM 1745 C C . LEU A 1 215 ? 17.599 1.928 7.886 1.00 95.38 215 LEU A C 1
ATOM 1747 O O . LEU A 1 215 ? 17.887 0.837 7.401 1.00 95.38 215 LEU A O 1
ATOM 1751 N N . LEU A 1 216 ? 17.846 3.079 7.253 1.00 94.75 216 LEU A N 1
ATOM 1752 C CA . LEU A 1 216 ? 18.465 3.158 5.925 1.00 94.75 216 LEU A CA 1
ATOM 1753 C C . LEU A 1 216 ? 19.871 2.554 5.914 1.00 94.75 216 LEU A C 1
ATOM 1755 O O . LEU A 1 216 ? 20.195 1.750 5.041 1.00 94.75 216 LEU A O 1
ATOM 1759 N N . LYS A 1 217 ? 20.700 2.893 6.908 1.00 94.94 217 LYS A N 1
ATOM 1760 C CA . LYS A 1 217 ? 22.056 2.335 7.031 1.00 94.94 217 LYS A CA 1
ATOM 1761 C C . LYS A 1 217 ? 22.028 0.826 7.231 1.00 94.94 217 LYS A C 1
ATOM 1763 O O . LYS A 1 217 ? 22.835 0.117 6.631 1.00 94.94 217 LYS A O 1
ATOM 1768 N N . ARG A 1 218 ? 21.112 0.333 8.067 1.00 94.75 218 ARG A N 1
ATOM 1769 C CA . ARG A 1 218 ? 20.975 -1.102 8.326 1.00 94.75 218 ARG A CA 1
ATOM 1770 C C . ARG A 1 218 ? 20.456 -1.846 7.092 1.00 94.75 218 ARG A C 1
ATOM 1772 O O . ARG A 1 218 ? 21.028 -2.872 6.739 1.00 94.75 218 ARG A O 1
ATOM 1779 N N . TYR A 1 219 ? 19.449 -1.294 6.410 1.00 94.00 219 TYR A N 1
ATOM 1780 C CA . TYR A 1 219 ? 18.920 -1.817 5.148 1.00 94.00 219 TYR A CA 1
ATOM 1781 C C . TYR A 1 219 ? 20.027 -1.978 4.104 1.00 94.00 219 TYR A C 1
ATOM 1783 O O . TYR A 1 219 ? 20.183 -3.065 3.549 1.00 94.00 219 TYR A O 1
ATOM 1791 N N . GLU A 1 220 ? 20.813 -0.920 3.883 1.00 90.69 220 GLU A N 1
ATOM 1792 C CA . GLU A 1 220 ? 21.887 -0.903 2.890 1.00 90.69 220 GLU A CA 1
ATOM 1793 C C . GLU A 1 220 ? 22.999 -1.892 3.250 1.00 90.69 220 GLU A C 1
ATOM 1795 O O . GLU A 1 220 ? 23.452 -2.650 2.398 1.00 90.69 220 GLU A O 1
ATOM 1800 N N . LYS A 1 221 ? 23.404 -1.951 4.524 1.00 91.81 221 LYS A N 1
ATOM 1801 C CA . LYS A 1 221 ? 24.413 -2.908 4.993 1.00 91.81 221 LYS A CA 1
ATOM 1802 C C . LYS A 1 221 ? 23.981 -4.352 4.740 1.00 91.81 221 LYS A C 1
ATOM 1804 O O . LYS A 1 221 ? 24.739 -5.126 4.165 1.00 91.81 221 LYS A O 1
ATOM 1809 N N . GLU A 1 222 ? 22.766 -4.712 5.141 1.00 90.19 222 GLU A N 1
ATOM 1810 C CA . GLU A 1 222 ? 22.241 -6.067 4.950 1.00 90.19 222 GLU A CA 1
ATOM 1811 C C . GLU A 1 222 ? 22.082 -6.411 3.460 1.00 90.19 222 GLU A C 1
ATOM 1813 O O . GLU A 1 222 ? 22.355 -7.540 3.049 1.00 90.19 222 GLU A O 1
ATOM 1818 N N . TYR A 1 223 ? 21.712 -5.430 2.631 1.00 84.31 223 TYR A N 1
ATOM 1819 C CA . TYR A 1 223 ? 21.651 -5.589 1.179 1.00 84.31 223 TYR A CA 1
ATOM 1820 C C . TYR A 1 223 ? 23.043 -5.824 0.567 1.00 84.31 223 TYR A C 1
ATOM 1822 O O . TYR A 1 223 ? 23.227 -6.729 -0.251 1.00 84.31 223 TYR A O 1
ATOM 1830 N N . GLN A 1 224 ? 24.049 -5.059 1.000 1.00 86.12 224 GLN A N 1
ATOM 1831 C CA . GLN A 1 224 ? 25.445 -5.229 0.589 1.00 86.12 224 GLN A CA 1
ATOM 1832 C C . GLN A 1 224 ? 26.013 -6.578 1.034 1.00 86.12 224 GLN A C 1
ATOM 1834 O O . GLN A 1 224 ? 26.691 -7.239 0.247 1.00 86.12 224 GLN A O 1
ATOM 1839 N N . ASP A 1 225 ? 25.717 -7.012 2.259 1.00 85.50 225 ASP A N 1
ATOM 1840 C CA . ASP A 1 225 ? 26.138 -8.312 2.781 1.00 85.50 225 ASP A CA 1
ATOM 1841 C C . ASP A 1 225 ? 25.495 -9.457 1.986 1.00 85.50 225 ASP A C 1
ATOM 1843 O O . ASP A 1 225 ? 26.190 -10.393 1.577 1.00 85.50 225 ASP A O 1
ATOM 1847 N N . PHE A 1 226 ? 24.198 -9.352 1.671 1.00 81.56 226 PHE A N 1
ATOM 1848 C CA . PHE A 1 226 ? 23.516 -10.301 0.791 1.00 81.56 226 PHE A CA 1
ATOM 1849 C C . PHE A 1 226 ? 24.187 -10.367 -0.584 1.00 81.56 226 PHE A C 1
ATOM 1851 O O . PHE A 1 226 ? 24.562 -11.451 -1.036 1.00 81.56 226 PHE A O 1
ATOM 1858 N N . PHE A 1 227 ? 24.421 -9.220 -1.228 1.00 74.81 227 PHE A N 1
ATOM 1859 C CA . PHE A 1 227 ? 25.033 -9.182 -2.556 1.00 74.81 227 PHE A CA 1
ATOM 1860 C C . PHE A 1 227 ? 26.494 -9.649 -2.549 1.00 74.81 227 PHE A C 1
ATOM 1862 O O . PHE A 1 227 ? 26.940 -10.303 -3.490 1.00 74.81 227 PHE A O 1
ATOM 1869 N N . LYS A 1 228 ? 27.252 -9.378 -1.483 1.00 76.69 228 LYS A N 1
ATOM 1870 C CA . LYS A 1 228 ? 28.620 -9.882 -1.298 1.00 76.69 228 LYS A CA 1
ATOM 1871 C C . LYS A 1 228 ? 28.643 -11.408 -1.195 1.00 76.69 228 LYS A C 1
ATOM 1873 O O . LYS A 1 228 ? 29.460 -12.057 -1.856 1.00 76.69 228 LYS A O 1
ATOM 1878 N N . ASN A 1 229 ? 27.737 -11.985 -0.408 1.00 71.75 229 ASN A N 1
ATOM 1879 C CA . ASN A 1 229 ? 27.599 -13.436 -0.280 1.00 71.75 229 ASN A CA 1
ATOM 1880 C C . ASN A 1 229 ? 27.181 -14.059 -1.614 1.00 71.75 229 ASN A C 1
ATOM 1882 O O . ASN A 1 229 ? 27.757 -15.049 -2.057 1.00 71.75 229 ASN A O 1
ATOM 1886 N N . PHE A 1 230 ? 26.251 -13.415 -2.307 1.00 68.94 230 PHE A N 1
ATOM 1887 C CA . PHE A 1 230 ? 25.775 -13.863 -3.604 1.00 68.94 230 PHE A CA 1
ATOM 1888 C C . PHE A 1 230 ? 26.851 -13.784 -4.693 1.00 68.94 230 PHE A C 1
ATOM 1890 O O . PHE A 1 230 ? 27.060 -14.735 -5.438 1.00 68.94 230 PHE A O 1
ATOM 1897 N N . LYS A 1 231 ? 27.620 -12.693 -4.746 1.00 66.94 231 LYS A N 1
ATOM 1898 C CA . LYS A 1 231 ? 28.778 -12.561 -5.639 1.00 66.94 231 LYS A CA 1
ATOM 1899 C C . LYS A 1 231 ? 29.832 -13.629 -5.354 1.00 66.94 231 LYS A C 1
ATOM 1901 O O . LYS A 1 231 ? 30.507 -14.072 -6.270 1.00 66.94 231 LYS A O 1
ATOM 1906 N N . SER A 1 232 ? 29.944 -14.090 -4.112 1.00 71.38 232 SER A N 1
ATOM 1907 C CA . SER A 1 232 ? 30.845 -15.195 -3.776 1.00 71.38 232 SER A CA 1
ATOM 1908 C C . SER A 1 232 ? 30.421 -16.517 -4.433 1.00 71.38 232 SER A C 1
ATOM 1910 O O . SER A 1 232 ? 31.286 -17.329 -4.752 1.00 71.38 232 SER A O 1
ATOM 1912 N N . LEU A 1 233 ? 29.128 -16.706 -4.738 1.00 64.62 233 LEU A N 1
ATOM 1913 C CA . LEU A 1 233 ? 28.644 -17.867 -5.496 1.00 64.62 233 LEU A CA 1
ATOM 1914 C C . LEU A 1 233 ? 29.148 -17.875 -6.943 1.00 64.62 233 LEU A C 1
ATOM 1916 O O . LEU A 1 233 ? 29.387 -18.948 -7.487 1.00 64.62 233 LEU A O 1
ATOM 1920 N N . SER A 1 234 ? 29.369 -16.710 -7.563 1.00 60.66 234 SER A N 1
ATOM 1921 C CA . SER A 1 234 ? 29.882 -16.648 -8.942 1.00 60.66 234 SER A CA 1
ATOM 1922 C C . SER A 1 234 ? 31.359 -17.039 -9.060 1.00 60.66 234 SER A C 1
ATOM 1924 O O . SER A 1 234 ? 31.846 -17.294 -10.160 1.00 60.66 234 SER A O 1
ATOM 1926 N N . HIS A 1 235 ? 32.069 -17.121 -7.932 1.00 68.50 235 HIS A N 1
ATOM 1927 C CA . HIS A 1 235 ? 33.429 -17.648 -7.860 1.00 68.50 235 HIS A CA 1
ATOM 1928 C C . HIS A 1 235 ? 33.474 -19.178 -7.704 1.00 68.50 235 HIS A C 1
ATOM 1930 O O . HIS A 1 235 ? 34.556 -19.762 -7.787 1.00 68.50 235 HIS A O 1
ATOM 1936 N N . LEU A 1 236 ? 32.328 -19.839 -7.498 1.00 70.88 236 LEU A N 1
ATOM 1937 C CA . LEU A 1 236 ? 32.233 -21.298 -7.482 1.00 70.88 236 LEU A CA 1
ATOM 1938 C C . LEU A 1 236 ? 32.268 -21.845 -8.913 1.00 70.88 236 LEU A C 1
ATOM 1940 O O . LEU A 1 236 ? 31.765 -21.229 -9.852 1.00 70.88 236 LEU A O 1
ATOM 1944 N N . SER A 1 237 ? 32.868 -23.023 -9.096 1.00 62.38 237 SER A N 1
ATOM 1945 C CA . SER A 1 237 ? 32.892 -23.657 -10.414 1.00 62.38 237 SER A CA 1
ATOM 1946 C C . SER A 1 237 ? 31.493 -24.143 -10.802 1.00 62.38 237 SER A C 1
ATOM 1948 O O . SER A 1 237 ? 30.731 -24.630 -9.966 1.00 62.38 237 SER A O 1
ATOM 1950 N N . SER A 1 238 ? 31.170 -24.075 -12.094 1.00 59.91 238 SER A N 1
ATOM 1951 C CA . SER A 1 238 ? 29.900 -24.587 -12.627 1.00 59.91 238 SER A CA 1
ATOM 1952 C C . SER A 1 238 ? 29.686 -26.073 -12.319 1.00 59.91 238 SER A C 1
ATOM 1954 O O . SER A 1 238 ? 28.562 -26.496 -12.068 1.00 59.91 238 SER A O 1
ATOM 1956 N N . HIS A 1 239 ? 30.766 -26.862 -12.260 1.00 62.81 239 HIS A N 1
ATOM 1957 C CA . HIS A 1 239 ? 30.712 -28.268 -11.859 1.00 62.81 239 HIS A CA 1
ATOM 1958 C C . HIS A 1 239 ? 30.276 -28.445 -10.397 1.00 62.81 239 HIS A C 1
ATOM 1960 O O . HIS A 1 239 ? 29.494 -29.342 -10.101 1.00 62.81 239 HIS A O 1
ATOM 1966 N N . PHE A 1 240 ? 30.742 -27.580 -9.490 1.00 66.62 240 PHE A N 1
ATOM 1967 C CA . PHE A 1 240 ? 30.338 -27.621 -8.086 1.00 66.62 240 PHE A CA 1
ATOM 1968 C C . PHE A 1 240 ? 28.877 -27.206 -7.907 1.00 66.62 240 PHE A C 1
ATOM 1970 O O . PHE A 1 240 ? 28.138 -27.917 -7.235 1.00 66.62 240 PHE A O 1
ATOM 1977 N N . LEU A 1 241 ? 28.449 -26.111 -8.547 1.00 63.19 241 LEU A N 1
ATOM 1978 C CA . LEU A 1 241 ? 27.057 -25.638 -8.506 1.00 63.19 241 LEU A CA 1
ATOM 1979 C C . LEU A 1 241 ? 26.079 -26.702 -9.025 1.00 63.19 241 LEU A C 1
ATOM 1981 O O . LEU A 1 241 ? 25.076 -26.988 -8.375 1.00 63.19 241 LEU A O 1
ATOM 1985 N N . SER A 1 242 ? 26.439 -27.373 -10.123 1.00 60.00 242 SER A N 1
ATOM 1986 C CA . SER A 1 242 ? 25.676 -28.505 -10.656 1.00 60.00 242 SER A CA 1
ATOM 1987 C C . SER A 1 242 ? 25.659 -29.702 -9.693 1.00 60.00 242 SER A C 1
ATOM 1989 O O . SER A 1 242 ? 24.615 -30.319 -9.490 1.00 60.00 242 SER A O 1
ATOM 1991 N N . ALA A 1 243 ? 26.781 -30.008 -9.032 1.00 63.72 243 ALA A N 1
ATOM 1992 C CA . ALA A 1 243 ? 26.855 -31.094 -8.053 1.00 63.72 243 ALA A CA 1
ATOM 1993 C C . ALA A 1 243 ? 25.971 -30.853 -6.815 1.00 63.72 243 ALA A C 1
ATOM 1995 O O . ALA A 1 243 ? 25.441 -31.812 -6.252 1.00 63.72 243 ALA A O 1
ATOM 1996 N N . ILE A 1 244 ? 25.779 -29.592 -6.412 1.00 67.19 244 ILE A N 1
ATOM 1997 C CA . ILE A 1 244 ? 24.860 -29.207 -5.328 1.00 67.19 244 ILE A CA 1
ATOM 1998 C C . ILE A 1 244 ? 23.443 -28.870 -5.819 1.00 67.19 244 ILE A C 1
ATOM 2000 O O . ILE A 1 244 ? 22.624 -28.441 -5.010 1.00 67.19 244 ILE A O 1
ATOM 2004 N N . LYS A 1 245 ? 23.145 -29.098 -7.108 1.00 67.00 245 LYS A N 1
ATOM 2005 C CA . LYS A 1 245 ? 21.841 -28.844 -7.746 1.00 67.00 245 LYS A CA 1
ATOM 2006 C C . LYS A 1 245 ? 21.329 -27.409 -7.554 1.00 67.00 245 LYS A C 1
ATOM 2008 O O . LYS A 1 245 ? 20.150 -27.215 -7.285 1.00 67.00 245 LYS A O 1
ATOM 2013 N N . VAL A 1 246 ? 22.222 -26.423 -7.628 1.00 65.31 246 VAL A N 1
ATOM 2014 C CA . VAL A 1 246 ? 21.851 -25.001 -7.586 1.00 65.31 246 VAL A CA 1
ATOM 2015 C C . VAL A 1 246 ? 21.812 -24.471 -9.012 1.00 65.31 246 VAL A C 1
ATOM 2017 O O . VAL A 1 246 ? 22.859 -24.366 -9.654 1.00 65.31 246 VAL A O 1
ATOM 2020 N N . GLU A 1 247 ? 20.618 -24.108 -9.476 1.00 64.94 247 GLU A N 1
ATOM 2021 C CA . GLU A 1 247 ? 20.396 -23.575 -10.818 1.00 64.94 247 GLU A CA 1
ATOM 2022 C C . GLU A 1 247 ? 20.246 -22.048 -10.817 1.00 64.94 247 GLU A C 1
ATOM 2024 O O . GLU A 1 247 ? 20.077 -21.381 -9.789 1.00 64.94 247 GLU A O 1
ATOM 2029 N N . SER A 1 248 ? 20.324 -21.460 -12.009 1.00 57.91 248 SER A N 1
ATOM 2030 C CA . SER A 1 248 ? 20.222 -20.010 -12.183 1.00 57.91 248 SER A CA 1
ATOM 2031 C C . SER A 1 248 ? 18.850 -19.445 -11.785 1.00 57.91 248 SER A C 1
ATOM 2033 O O . SER A 1 248 ? 18.743 -18.304 -11.333 1.00 57.91 248 SER A O 1
ATOM 2035 N N . GLU A 1 249 ? 17.803 -20.255 -11.901 1.00 60.38 249 GLU A N 1
ATOM 2036 C CA . GLU A 1 249 ? 16.431 -19.961 -11.512 1.00 60.38 249 GLU A CA 1
ATOM 2037 C C . GLU A 1 249 ? 16.284 -19.869 -9.994 1.00 60.38 249 GLU A C 1
ATOM 2039 O O . GLU A 1 249 ? 15.665 -18.923 -9.504 1.00 60.38 249 GLU A O 1
ATOM 2044 N N . ASP A 1 250 ? 16.905 -20.791 -9.253 1.00 65.56 250 ASP A N 1
ATOM 2045 C CA . ASP A 1 250 ? 16.905 -20.783 -7.786 1.00 65.56 250 ASP A CA 1
ATOM 2046 C C . ASP A 1 250 ? 17.570 -19.512 -7.264 1.00 65.56 250 ASP A C 1
ATOM 2048 O O . ASP A 1 250 ? 17.082 -18.847 -6.353 1.00 65.56 250 ASP A O 1
ATOM 2052 N N . ILE A 1 251 ? 18.677 -19.144 -7.903 1.00 66.69 251 ILE A N 1
ATOM 2053 C CA . ILE A 1 251 ? 19.445 -17.936 -7.633 1.00 66.69 251 ILE A CA 1
ATOM 2054 C C . ILE A 1 251 ? 18.568 -16.685 -7.828 1.00 66.69 251 ILE A C 1
ATOM 2056 O O . ILE A 1 251 ? 18.502 -15.839 -6.935 1.00 66.69 251 ILE A O 1
ATOM 2060 N N . VAL A 1 252 ? 17.834 -16.589 -8.942 1.00 64.75 252 VAL A N 1
ATOM 2061 C CA . VAL A 1 252 ? 16.907 -15.472 -9.207 1.00 64.75 252 VAL A CA 1
ATOM 2062 C C . VAL A 1 252 ? 15.746 -15.443 -8.213 1.00 64.75 252 VAL A C 1
ATOM 2064 O O . VAL A 1 252 ? 15.389 -14.370 -7.721 1.00 64.75 252 VAL A O 1
ATOM 2067 N N . GLU A 1 253 ? 15.152 -16.592 -7.902 1.00 70.06 253 GLU A N 1
ATOM 2068 C CA . GLU A 1 253 ? 14.020 -16.677 -6.978 1.00 70.06 253 GLU A CA 1
ATOM 2069 C C . GLU A 1 253 ? 14.433 -16.318 -5.545 1.00 70.06 253 GLU A C 1
ATOM 2071 O O . GLU A 1 253 ? 13.726 -15.576 -4.859 1.00 70.06 253 GLU A O 1
ATOM 2076 N N . VAL A 1 254 ? 15.619 -16.752 -5.107 1.00 70.81 254 VAL A N 1
ATOM 2077 C CA . VAL A 1 254 ? 16.201 -16.360 -3.817 1.00 70.81 254 VAL A CA 1
ATOM 2078 C C . VAL A 1 254 ? 16.434 -14.852 -3.760 1.00 70.81 254 VAL A C 1
ATOM 2080 O O . VAL A 1 254 ? 16.069 -14.233 -2.759 1.00 70.81 254 VAL A O 1
ATOM 2083 N N . THR A 1 255 ? 16.971 -14.237 -4.819 1.00 68.94 255 THR A N 1
ATOM 2084 C CA . THR A 1 255 ? 17.155 -12.777 -4.879 1.00 68.94 255 THR A CA 1
ATOM 2085 C C . THR A 1 255 ? 15.824 -12.036 -4.799 1.00 68.94 255 THR A C 1
ATOM 2087 O O . THR A 1 255 ? 15.673 -11.157 -3.954 1.00 68.94 255 THR A O 1
ATOM 2090 N N . LYS A 1 256 ? 14.822 -12.424 -5.598 1.00 72.38 256 LYS A N 1
ATOM 2091 C CA . LYS A 1 256 ? 13.485 -11.805 -5.555 1.00 72.38 256 LYS A CA 1
ATOM 2092 C C . LYS A 1 256 ? 12.839 -11.939 -4.181 1.00 72.38 256 LYS A C 1
ATOM 2094 O O . LYS A 1 256 ? 12.250 -10.991 -3.661 1.00 72.38 256 LYS A O 1
ATOM 2099 N N . ARG A 1 257 ? 12.940 -13.124 -3.577 1.00 77.56 257 ARG A N 1
ATOM 2100 C CA . ARG A 1 257 ? 12.404 -13.399 -2.242 1.00 77.56 257 ARG A CA 1
ATOM 2101 C C . ARG A 1 257 ? 13.103 -12.550 -1.185 1.00 77.56 257 ARG A C 1
ATOM 2103 O O . ARG A 1 257 ? 12.416 -12.011 -0.318 1.00 77.56 257 ARG A O 1
ATOM 2110 N N . PHE A 1 258 ? 14.426 -12.414 -1.270 1.00 81.75 258 PHE A N 1
ATOM 2111 C CA . PHE A 1 258 ? 15.201 -11.529 -0.407 1.00 81.75 258 PHE A CA 1
ATOM 2112 C C . PHE A 1 258 ? 14.742 -10.079 -0.563 1.00 81.75 258 PHE A C 1
ATOM 2114 O O . PHE A 1 258 ? 14.307 -9.499 0.424 1.00 81.75 258 PHE A O 1
ATOM 2121 N N . GLU A 1 259 ? 14.727 -9.524 -1.779 1.00 77.75 259 GLU A N 1
ATOM 2122 C CA . GLU A 1 259 ? 14.311 -8.135 -2.026 1.00 77.75 259 GLU A CA 1
ATOM 2123 C C . GLU A 1 259 ? 12.911 -7.845 -1.476 1.00 77.75 259 GLU A C 1
ATOM 2125 O O . GLU A 1 259 ? 12.717 -6.870 -0.749 1.00 77.75 259 GLU A O 1
ATOM 2130 N N . ARG A 1 260 ? 11.936 -8.722 -1.755 1.00 81.50 260 ARG A N 1
ATOM 2131 C CA . ARG A 1 260 ? 10.559 -8.562 -1.269 1.00 81.50 260 ARG A CA 1
ATOM 2132 C C . ARG A 1 260 ? 10.482 -8.592 0.255 1.00 81.50 260 ARG A C 1
ATOM 2134 O O . ARG A 1 260 ? 9.833 -7.728 0.842 1.00 81.50 260 ARG A O 1
ATOM 2141 N N . LYS A 1 261 ? 11.114 -9.578 0.905 1.00 84.75 261 LYS A N 1
ATOM 2142 C CA . LYS A 1 261 ? 11.088 -9.707 2.373 1.00 84.75 261 LYS A CA 1
ATOM 2143 C C . LYS A 1 261 ? 11.836 -8.566 3.055 1.00 84.75 261 LYS A C 1
ATOM 2145 O O . LYS A 1 261 ? 11.320 -7.998 4.012 1.00 84.75 261 LYS A O 1
ATOM 2150 N N . HIS A 1 262 ? 12.999 -8.201 2.525 1.00 87.94 262 HIS A N 1
ATOM 2151 C CA . HIS A 1 262 ? 13.840 -7.125 3.033 1.00 87.94 262 HIS A CA 1
ATOM 2152 C C . HIS A 1 262 ? 13.099 -5.788 2.973 1.00 87.94 262 HIS A C 1
ATOM 2154 O O . HIS A 1 262 ? 12.865 -5.170 4.007 1.00 87.94 262 HIS A O 1
ATOM 2160 N N . LYS A 1 263 ? 12.586 -5.395 1.797 1.00 89.88 263 LYS A N 1
ATOM 2161 C CA . LYS A 1 263 ? 11.781 -4.168 1.645 1.00 89.88 263 LYS A CA 1
ATOM 2162 C C . LYS A 1 263 ? 10.547 -4.183 2.549 1.00 89.88 263 LYS A C 1
ATOM 2164 O O . LYS A 1 263 ? 10.275 -3.194 3.224 1.00 89.88 263 LYS A O 1
ATOM 2169 N N . ARG A 1 264 ? 9.819 -5.307 2.616 1.00 91.06 264 ARG A N 1
ATOM 2170 C CA . ARG A 1 264 ? 8.633 -5.449 3.479 1.00 91.06 264 ARG A CA 1
ATOM 2171 C C . ARG A 1 264 ? 8.955 -5.205 4.950 1.00 91.06 264 ARG A C 1
ATOM 2173 O O . ARG A 1 264 ? 8.203 -4.496 5.614 1.00 91.06 264 ARG A O 1
ATOM 2180 N N . PHE A 1 265 ? 10.039 -5.799 5.447 1.00 91.50 265 PHE A N 1
ATOM 2181 C CA . PHE A 1 265 ? 10.464 -5.663 6.836 1.00 91.50 265 PHE A CA 1
ATOM 2182 C C . PHE A 1 265 ? 10.772 -4.200 7.168 1.00 91.50 265 PHE A C 1
ATOM 2184 O O . PHE A 1 265 ? 10.188 -3.642 8.091 1.00 91.50 265 PHE A O 1
ATOM 2191 N N . TYR A 1 266 ? 11.613 -3.538 6.371 1.00 93.69 266 TYR A N 1
ATOM 2192 C CA . TYR A 1 266 ? 12.000 -2.152 6.649 1.00 93.69 266 TYR A CA 1
ATOM 2193 C C . TYR A 1 266 ? 10.858 -1.155 6.459 1.00 93.69 266 TYR A C 1
ATOM 2195 O O . TYR A 1 266 ? 10.755 -0.202 7.230 1.00 93.69 266 TYR A O 1
ATOM 2203 N N . TRP A 1 267 ? 9.944 -1.395 5.514 1.00 94.44 267 TRP A N 1
ATOM 2204 C CA . TRP A 1 267 ? 8.713 -0.609 5.440 1.00 94.44 267 TRP A CA 1
ATOM 2205 C C . TRP A 1 267 ? 7.815 -0.822 6.658 1.00 94.44 267 TRP A C 1
ATOM 2207 O O . TRP A 1 267 ? 7.262 0.150 7.166 1.00 94.44 267 TRP A O 1
ATOM 2217 N N . SER A 1 268 ? 7.706 -2.051 7.170 1.00 91.94 268 SER A N 1
ATOM 2218 C CA . SER A 1 268 ? 6.977 -2.332 8.412 1.00 91.94 268 SER A CA 1
ATOM 2219 C C . SER A 1 268 ? 7.568 -1.560 9.592 1.00 91.94 268 SER A C 1
ATOM 2221 O O . SER A 1 268 ? 6.832 -0.881 10.305 1.00 91.94 268 SER A O 1
ATOM 2223 N N . GLU A 1 269 ? 8.893 -1.591 9.759 1.00 92.44 269 GLU A N 1
ATOM 2224 C CA . GLU A 1 269 ? 9.578 -0.866 10.835 1.00 92.44 269 GLU A CA 1
ATOM 2225 C C . GLU A 1 269 ? 9.500 0.655 10.673 1.00 92.44 269 GLU A C 1
ATOM 2227 O O . GLU A 1 269 ? 9.323 1.380 11.649 1.00 92.44 269 GLU A O 1
ATOM 2232 N N . CYS A 1 270 ? 9.559 1.164 9.443 1.00 92.38 270 CYS A N 1
ATOM 2233 C CA . CYS A 1 270 ? 9.388 2.589 9.175 1.00 92.38 270 CYS A CA 1
ATOM 2234 C C . CYS A 1 270 ? 7.971 3.065 9.537 1.00 92.38 270 CYS A C 1
ATOM 2236 O O . CYS A 1 270 ? 7.810 4.070 10.234 1.00 92.38 270 CYS A O 1
ATOM 2238 N N . LEU A 1 271 ? 6.942 2.317 9.123 1.00 91.38 271 LEU A N 1
ATOM 2239 C CA . LEU A 1 271 ? 5.544 2.648 9.406 1.00 91.38 271 LEU A CA 1
ATOM 2240 C C . LEU A 1 271 ? 5.146 2.391 10.866 1.00 91.38 271 LEU A C 1
ATOM 2242 O O . LEU A 1 271 ? 4.191 3.002 11.343 1.00 91.38 271 LEU A O 1
ATOM 2246 N N . SER A 1 272 ? 5.867 1.544 11.608 1.00 87.19 272 SER A N 1
ATOM 2247 C CA . SER A 1 272 ? 5.571 1.263 13.022 1.00 87.19 272 SER A CA 1
ATOM 2248 C C . SER A 1 272 ? 5.692 2.510 13.912 1.00 87.19 272 SER A C 1
ATOM 2250 O O . SER A 1 272 ? 4.989 2.627 14.919 1.00 87.19 272 SER A O 1
ATOM 2252 N N . ARG A 1 273 ? 6.521 3.484 13.504 1.00 84.94 273 ARG A N 1
ATOM 2253 C CA . ARG A 1 273 ? 6.656 4.799 14.150 1.00 84.94 273 ARG A CA 1
ATOM 2254 C C . ARG A 1 273 ? 5.556 5.791 13.772 1.00 84.94 273 ARG A C 1
ATOM 2256 O O . ARG A 1 273 ? 5.544 6.886 14.322 1.00 84.94 273 ARG A O 1
ATOM 2263 N N . MET A 1 274 ? 4.621 5.434 12.889 1.00 85.81 274 MET A N 1
ATOM 2264 C CA . MET A 1 274 ? 3.418 6.225 12.622 1.00 85.81 274 MET A CA 1
ATOM 2265 C C . MET A 1 274 ? 2.267 5.734 13.512 1.00 85.81 274 MET A C 1
ATOM 2267 O O . MET A 1 274 ? 1.657 4.707 13.199 1.00 85.81 274 MET A O 1
ATOM 2271 N N . PRO A 1 275 ? 1.875 6.470 14.573 1.00 81.25 275 PRO A N 1
ATOM 2272 C CA . PRO A 1 275 ? 0.761 6.054 15.427 1.00 81.25 275 PRO A CA 1
ATOM 2273 C C . PRO A 1 275 ? -0.522 5.828 14.623 1.00 81.25 275 PRO A C 1
ATOM 2275 O O . PRO A 1 275 ? -1.228 4.850 14.838 1.00 81.25 275 PRO A O 1
ATOM 2278 N N . THR A 1 276 ? -0.770 6.678 13.622 1.00 83.06 276 THR A N 1
ATOM 2279 C CA . THR A 1 276 ? -1.901 6.576 12.693 1.00 83.06 276 THR A CA 1
ATOM 2280 C C . THR A 1 276 ? -1.969 5.220 11.987 1.00 83.06 276 THR A C 1
ATOM 2282 O O . THR A 1 276 ? -3.047 4.645 11.880 1.00 83.06 276 THR A O 1
ATOM 2285 N N . PHE A 1 277 ? -0.831 4.675 11.547 1.00 84.75 277 PHE A N 1
ATOM 2286 C CA . PHE A 1 277 ? -0.782 3.382 10.861 1.00 84.75 277 PHE A CA 1
ATOM 2287 C C . PHE A 1 277 ? -1.156 2.231 11.803 1.00 84.75 277 PHE A C 1
ATOM 2289 O O . PHE A 1 277 ? -1.943 1.359 11.437 1.00 84.75 277 PHE A O 1
ATOM 2296 N N . LYS A 1 278 ? -0.645 2.261 13.040 1.00 78.75 278 LYS A N 1
ATOM 2297 C CA . LYS A 1 278 ? -0.902 1.223 14.046 1.00 78.75 278 LYS A CA 1
ATOM 2298 C C . LYS A 1 278 ? -2.324 1.277 14.616 1.00 78.75 278 LYS A C 1
ATOM 2300 O O . LYS A 1 278 ? -2.881 0.229 14.925 1.00 78.75 278 LYS A O 1
ATOM 2305 N N . LEU A 1 279 ? -2.879 2.479 14.777 1.00 80.44 279 LEU A N 1
ATOM 2306 C CA . LEU A 1 279 ? -4.151 2.710 15.471 1.00 80.44 279 LEU A CA 1
ATOM 2307 C C . LEU A 1 279 ? -5.370 2.696 14.538 1.00 80.44 279 LEU A C 1
ATOM 2309 O O . LEU A 1 279 ? -6.449 2.307 14.969 1.00 80.44 279 LEU A O 1
ATOM 2313 N N . LEU A 1 280 ? -5.233 3.126 13.275 1.00 82.38 280 LEU A N 1
ATOM 2314 C CA . LEU A 1 280 ? -6.382 3.245 12.360 1.00 82.38 280 LEU A CA 1
ATOM 2315 C C . LEU A 1 280 ? -6.619 2.009 11.488 1.00 82.38 280 LEU A C 1
ATOM 2317 O O . LEU A 1 280 ? -7.711 1.839 10.942 1.00 82.38 280 LEU A O 1
ATOM 2321 N N . LEU A 1 281 ? -5.606 1.158 11.327 1.00 85.25 281 LEU A N 1
ATOM 2322 C CA . LEU A 1 281 ? -5.670 -0.001 10.446 1.00 85.25 281 LEU A CA 1
ATOM 2323 C C . LEU A 1 281 ? -5.742 -1.302 11.234 1.00 85.25 281 LEU A C 1
ATOM 2325 O O . LEU A 1 281 ? -4.982 -1.525 12.174 1.00 85.25 281 LEU A O 1
ATOM 2329 N N . THR A 1 282 ? -6.580 -2.221 10.759 1.00 83.81 282 THR A N 1
ATOM 2330 C CA . THR A 1 282 ? -6.536 -3.620 11.199 1.00 83.81 282 THR A CA 1
ATOM 2331 C C . THR A 1 282 ? -5.214 -4.275 10.788 1.00 83.81 282 THR A C 1
ATOM 2333 O O . THR A 1 282 ? -4.638 -3.915 9.761 1.00 83.81 282 THR A O 1
ATOM 2336 N N . GLN A 1 283 ? -4.771 -5.313 11.509 1.00 82.69 283 GLN A N 1
ATOM 2337 C CA . GLN A 1 283 ? -3.605 -6.121 11.103 1.00 82.69 283 GLN A CA 1
ATOM 2338 C C . GLN A 1 283 ? -3.696 -6.605 9.648 1.00 82.69 283 GLN A C 1
ATOM 2340 O O . GLN A 1 283 ? -2.703 -6.608 8.922 1.00 82.69 283 GLN A O 1
ATOM 2345 N N . LYS A 1 284 ? -4.907 -6.959 9.199 1.00 84.50 284 LYS A N 1
ATOM 2346 C CA . LYS A 1 284 ? -5.163 -7.340 7.809 1.00 84.50 284 LYS A CA 1
ATOM 2347 C C . LYS A 1 284 ? -4.847 -6.191 6.847 1.00 84.50 284 LYS A C 1
ATOM 2349 O O . LYS A 1 284 ? -4.091 -6.392 5.907 1.00 84.50 284 LYS A O 1
ATOM 2354 N N . GLN A 1 285 ? -5.375 -4.994 7.099 1.00 87.75 285 GLN A N 1
ATOM 2355 C CA . GLN A 1 285 ? -5.143 -3.812 6.258 1.00 87.75 285 GLN A CA 1
ATOM 2356 C C . GLN A 1 285 ? -3.675 -3.363 6.263 1.00 87.75 285 GLN A C 1
ATOM 2358 O O . GLN A 1 285 ? -3.169 -2.945 5.223 1.00 87.75 285 GLN A O 1
ATOM 2363 N N . GLN A 1 286 ? -2.986 -3.470 7.406 1.00 88.88 286 GLN A N 1
ATOM 2364 C CA . GLN A 1 286 ? -1.543 -3.218 7.506 1.00 88.88 286 GLN A CA 1
ATOM 2365 C C . GLN A 1 286 ? -0.762 -4.210 6.632 1.00 88.88 286 GLN A C 1
ATOM 2367 O O . GLN A 1 286 ? 0.086 -3.812 5.835 1.00 88.88 286 GLN A O 1
ATOM 2372 N N . GLY A 1 287 ? -1.095 -5.502 6.730 1.00 87.06 287 GLY A N 1
ATOM 2373 C CA . GLY A 1 287 ? -0.501 -6.559 5.916 1.00 87.06 287 GLY A CA 1
ATOM 2374 C C . GLY A 1 287 ? -0.802 -6.431 4.420 1.00 87.06 287 GLY A C 1
ATOM 2375 O O . GLY A 1 287 ? 0.075 -6.729 3.614 1.00 87.06 287 GLY A O 1
ATOM 2376 N N . GLU A 1 288 ? -1.998 -5.966 4.049 1.00 88.81 288 GLU A N 1
ATOM 2377 C CA . GLU A 1 288 ? -2.384 -5.659 2.664 1.00 88.81 288 GLU A CA 1
ATOM 2378 C C . GLU A 1 288 ? -1.533 -4.509 2.096 1.00 88.81 288 GLU A C 1
ATOM 2380 O O . GLU A 1 288 ? -0.973 -4.656 1.012 1.00 88.81 288 GLU A O 1
ATOM 2385 N N . LEU A 1 289 ? -1.352 -3.408 2.842 1.00 89.88 289 LEU A N 1
ATOM 2386 C CA . LEU A 1 289 ? -0.519 -2.279 2.402 1.00 89.88 289 LEU A CA 1
ATOM 2387 C C . LEU A 1 289 ? 0.956 -2.677 2.250 1.00 89.88 289 LEU A C 1
ATOM 2389 O O . LEU A 1 289 ? 1.567 -2.436 1.211 1.00 89.88 289 LEU A O 1
ATOM 2393 N N . LEU A 1 290 ? 1.523 -3.325 3.272 1.00 90.31 290 LEU A N 1
ATOM 2394 C CA . LEU A 1 290 ? 2.910 -3.802 3.247 1.00 90.31 290 LEU A CA 1
ATOM 2395 C C . LEU A 1 290 ? 3.126 -4.871 2.169 1.00 90.31 290 LEU A C 1
ATOM 2397 O O . LEU A 1 290 ? 4.189 -4.937 1.553 1.00 90.31 290 LEU A O 1
ATOM 2401 N N . GLY A 1 291 ? 2.113 -5.708 1.938 1.00 84.81 291 GLY A N 1
ATOM 2402 C CA . GLY A 1 291 ? 2.081 -6.679 0.853 1.00 84.81 291 GLY A CA 1
ATOM 2403 C C . GLY A 1 291 ? 2.137 -6.009 -0.515 1.00 84.81 291 GLY A C 1
ATOM 2404 O O . GLY A 1 291 ? 2.934 -6.437 -1.345 1.00 84.81 291 GLY A O 1
ATOM 2405 N N . GLU A 1 292 ? 1.368 -4.937 -0.733 1.00 85.50 292 GLU A N 1
ATOM 2406 C CA . GLU A 1 292 ? 1.461 -4.134 -1.959 1.00 85.50 292 GLU A CA 1
ATOM 2407 C C . GLU A 1 292 ? 2.858 -3.523 -2.105 1.00 85.50 292 GLU A C 1
ATOM 2409 O O . GLU A 1 292 ? 3.474 -3.692 -3.151 1.00 85.50 292 GLU A O 1
ATOM 2414 N N . PHE A 1 293 ? 3.431 -2.908 -1.067 1.00 88.25 293 PHE A N 1
ATOM 2415 C CA . PHE A 1 293 ? 4.783 -2.336 -1.172 1.00 88.25 293 PHE A CA 1
ATOM 2416 C C . PHE A 1 293 ? 5.836 -3.376 -1.563 1.00 88.25 293 PHE A C 1
ATOM 2418 O O . PHE A 1 293 ? 6.653 -3.129 -2.451 1.00 88.25 293 PHE A O 1
ATOM 2425 N N . ALA A 1 294 ? 5.780 -4.560 -0.950 1.00 81.06 294 ALA A N 1
ATOM 2426 C CA . ALA A 1 294 ? 6.688 -5.662 -1.246 1.00 81.06 294 ALA A CA 1
ATOM 2427 C C . ALA A 1 294 ? 6.481 -6.224 -2.658 1.00 81.06 294 ALA A C 1
ATOM 2429 O O . ALA A 1 294 ? 7.440 -6.395 -3.404 1.00 81.06 294 ALA A O 1
ATOM 2430 N N . HIS A 1 295 ? 5.230 -6.491 -3.040 1.00 75.25 295 HIS A N 1
ATOM 2431 C CA . HIS A 1 295 ? 4.881 -7.021 -4.358 1.00 75.25 295 HIS A CA 1
ATOM 2432 C C . HIS A 1 295 ? 5.251 -6.042 -5.478 1.00 75.25 295 HIS A C 1
ATOM 2434 O O . HIS A 1 295 ? 5.610 -6.464 -6.575 1.00 75.25 295 HIS A O 1
ATOM 2440 N N . ARG A 1 296 ? 5.145 -4.732 -5.234 1.00 73.44 296 ARG A N 1
ATOM 2441 C CA . ARG A 1 296 ? 5.477 -3.701 -6.228 1.00 73.44 296 ARG A CA 1
ATOM 2442 C C . ARG A 1 296 ? 6.934 -3.283 -6.230 1.00 73.44 296 ARG A C 1
ATOM 2444 O O . ARG A 1 296 ? 7.306 -2.458 -7.060 1.00 73.44 296 ARG A O 1
ATOM 2451 N N . GLY A 1 297 ? 7.733 -3.810 -5.308 1.00 79.00 297 GLY A N 1
ATOM 2452 C CA . GLY A 1 297 ? 9.132 -3.440 -5.194 1.00 79.00 297 GLY A CA 1
ATOM 2453 C C . GLY A 1 297 ? 9.318 -1.964 -4.849 1.00 79.00 297 GLY A C 1
ATOM 2454 O O . GLY A 1 297 ? 10.187 -1.328 -5.431 1.00 79.00 297 GLY A O 1
ATOM 2455 N N . VAL A 1 298 ? 8.500 -1.393 -3.955 1.00 86.31 298 VAL A N 1
ATOM 2456 C CA . VAL A 1 298 ? 8.692 -0.007 -3.485 1.00 86.31 298 VAL A CA 1
ATOM 2457 C C . VAL A 1 298 ? 10.051 0.090 -2.794 1.00 86.31 298 VAL A C 1
ATOM 2459 O O . VAL A 1 298 ? 10.281 -0.576 -1.780 1.00 86.31 298 VAL A O 1
ATOM 2462 N N . ASP A 1 299 ? 10.952 0.906 -3.335 1.00 87.44 299 ASP A N 1
ATOM 2463 C CA . ASP A 1 299 ? 12.342 0.929 -2.884 1.00 87.44 299 ASP A CA 1
ATOM 2464 C C . ASP A 1 299 ? 12.469 1.645 -1.540 1.00 87.44 299 ASP A C 1
ATOM 2466 O O . ASP A 1 299 ? 12.029 2.786 -1.387 1.00 87.44 299 ASP A O 1
ATOM 2470 N N . PHE A 1 300 ? 13.091 0.985 -0.563 1.00 90.94 300 PHE A N 1
ATOM 2471 C CA . PHE A 1 300 ? 13.363 1.583 0.739 1.00 90.94 300 PHE A CA 1
ATOM 2472 C C . PHE A 1 300 ? 14.579 2.513 0.640 1.00 90.94 300 PHE A C 1
ATOM 2474 O O . PHE A 1 300 ? 15.722 2.076 0.756 1.00 90.94 300 PHE A O 1
ATOM 2481 N N . SER A 1 301 ? 14.329 3.797 0.377 1.00 89.44 301 SER A N 1
ATOM 2482 C CA . SER A 1 301 ? 15.360 4.830 0.243 1.00 89.44 301 SER A CA 1
ATOM 2483 C C . SER A 1 301 ? 14.958 6.119 0.955 1.00 89.44 301 SER A C 1
ATOM 2485 O O . SER A 1 301 ? 13.775 6.359 1.219 1.00 89.44 301 SER A O 1
ATOM 2487 N N . ARG A 1 302 ? 15.943 6.979 1.238 1.00 89.69 302 ARG A N 1
ATOM 2488 C CA . ARG A 1 302 ? 15.727 8.287 1.875 1.00 89.69 302 ARG A CA 1
ATOM 2489 C C . ARG A 1 302 ? 14.705 9.121 1.113 1.00 89.69 302 ARG A C 1
ATOM 2491 O O . ARG A 1 302 ? 13.838 9.747 1.713 1.00 89.69 302 ARG A O 1
ATOM 2498 N N . GLU A 1 303 ? 14.824 9.128 -0.205 1.00 85.94 303 GLU A N 1
ATOM 2499 C CA . GLU A 1 303 ? 14.030 9.947 -1.111 1.00 85.94 303 GLU A CA 1
ATOM 2500 C C . GLU A 1 303 ? 12.579 9.454 -1.189 1.00 85.94 303 GLU A C 1
ATOM 2502 O O . GLU A 1 303 ? 11.662 10.252 -1.377 1.00 85.94 303 GLU A O 1
ATOM 2507 N N . ASN A 1 304 ? 12.354 8.151 -0.988 1.00 87.00 304 ASN A N 1
ATOM 2508 C CA . ASN A 1 304 ? 11.027 7.542 -1.063 1.00 87.00 304 ASN A CA 1
ATOM 2509 C C . ASN A 1 304 ? 10.246 7.618 0.253 1.00 87.00 304 ASN A C 1
ATOM 2511 O O . ASN A 1 304 ? 9.014 7.626 0.216 1.00 87.00 304 ASN A O 1
ATOM 2515 N N . ILE A 1 305 ? 10.926 7.700 1.405 1.00 90.44 305 ILE A N 1
ATOM 2516 C CA . ILE A 1 305 ? 10.277 7.740 2.728 1.00 90.44 305 ILE A CA 1
ATOM 2517 C C . ILE A 1 305 ? 9.173 8.811 2.797 1.00 90.44 305 ILE A C 1
ATOM 2519 O O . ILE A 1 305 ? 8.039 8.441 3.103 1.00 90.44 305 ILE A O 1
ATOM 2523 N N . PRO A 1 306 ? 9.399 10.099 2.460 1.00 88.69 306 PRO A N 1
ATOM 2524 C CA . PRO A 1 306 ? 8.347 11.115 2.553 1.00 88.69 306 PRO A CA 1
ATOM 2525 C C . PRO A 1 306 ? 7.097 10.776 1.728 1.00 88.69 306 PRO A C 1
ATOM 2527 O O . PRO A 1 306 ? 5.972 10.934 2.206 1.00 88.69 306 PRO A O 1
ATOM 2530 N N . SER A 1 307 ? 7.287 10.271 0.508 1.00 84.19 307 SER A N 1
ATOM 2531 C CA . SER A 1 307 ? 6.202 9.921 -0.413 1.00 84.19 307 SER A CA 1
ATOM 2532 C C . SER A 1 307 ? 5.408 8.711 0.069 1.00 84.19 307 SER A C 1
ATOM 2534 O O . SER A 1 307 ? 4.177 8.725 0.034 1.00 84.19 307 SER A O 1
ATOM 2536 N N . VAL A 1 308 ? 6.095 7.689 0.581 1.00 89.50 308 VAL A N 1
ATOM 2537 C CA . VAL A 1 308 ? 5.457 6.488 1.133 1.00 89.50 308 VAL A CA 1
ATOM 2538 C C . VAL A 1 308 ? 4.711 6.805 2.428 1.00 89.50 308 VAL A C 1
ATOM 2540 O O . VAL A 1 308 ? 3.594 6.319 2.613 1.00 89.50 308 VAL A O 1
ATOM 2543 N N . LEU A 1 309 ? 5.255 7.665 3.296 1.00 89.88 309 LEU A N 1
ATOM 2544 C CA . LEU A 1 309 ? 4.558 8.134 4.498 1.00 89.88 309 LEU A CA 1
ATOM 2545 C C . LEU A 1 309 ? 3.292 8.924 4.130 1.00 89.88 309 LEU A C 1
ATOM 2547 O O . LEU A 1 309 ? 2.223 8.662 4.684 1.00 89.88 309 LEU A O 1
ATOM 2551 N N . ALA A 1 310 ? 3.376 9.844 3.163 1.00 86.44 310 ALA A N 1
ATOM 2552 C CA . ALA A 1 310 ? 2.226 10.618 2.694 1.00 86.44 310 ALA A CA 1
ATOM 2553 C C . ALA A 1 310 ? 1.135 9.723 2.080 1.00 86.44 310 ALA A C 1
ATOM 2555 O O . ALA A 1 310 ? -0.044 9.859 2.420 1.00 86.44 310 ALA A O 1
ATOM 2556 N N . PHE A 1 311 ? 1.525 8.765 1.232 1.00 87.81 311 PHE A N 1
ATOM 2557 C CA . PHE A 1 311 ? 0.609 7.768 0.677 1.00 87.81 311 PHE A CA 1
ATOM 2558 C C . PHE A 1 311 ? -0.040 6.925 1.781 1.00 87.81 311 PHE A C 1
ATOM 2560 O O . PHE A 1 311 ? -1.257 6.750 1.794 1.00 87.81 311 PHE A O 1
ATOM 2567 N N . SER A 1 312 ? 0.750 6.457 2.750 1.00 90.25 312 SER A N 1
ATOM 2568 C CA . SER A 1 312 ? 0.261 5.642 3.867 1.00 90.25 312 SER A CA 1
ATOM 2569 C C . SER A 1 312 ? -0.736 6.408 4.738 1.00 90.25 312 SER A C 1
ATOM 2571 O O . SER A 1 312 ? -1.737 5.834 5.160 1.00 90.25 312 SER A O 1
ATOM 2573 N N . LEU A 1 313 ? -0.534 7.713 4.958 1.00 88.94 313 LEU A N 1
ATOM 2574 C CA . LEU A 1 313 ? -1.509 8.566 5.651 1.00 88.94 313 LEU A CA 1
ATOM 2575 C C . LEU A 1 313 ? -2.832 8.672 4.887 1.00 88.94 313 LEU A C 1
ATOM 2577 O O . LEU A 1 313 ? -3.895 8.562 5.499 1.00 88.94 313 LEU A O 1
ATOM 2581 N N . LYS A 1 314 ? -2.782 8.870 3.564 1.00 87.25 314 LYS A N 1
ATOM 2582 C CA . LYS A 1 314 ? -3.983 8.891 2.713 1.00 87.25 314 LYS A CA 1
ATOM 2583 C C . LYS A 1 314 ? -4.720 7.551 2.782 1.00 87.25 314 LYS A C 1
ATOM 2585 O O . LYS A 1 314 ? -5.919 7.533 3.049 1.00 87.25 314 LYS A O 1
ATOM 2590 N N . TYR A 1 315 ? -3.985 6.447 2.653 1.00 88.62 315 TYR A N 1
ATOM 2591 C CA . TYR A 1 315 ? -4.519 5.093 2.777 1.00 88.62 315 TYR A CA 1
ATOM 2592 C C . TYR A 1 315 ? -5.197 4.860 4.137 1.00 88.62 315 TYR A C 1
ATOM 2594 O O . TYR A 1 315 ? -6.305 4.333 4.192 1.00 88.62 315 TYR A O 1
ATOM 2602 N N . CYS A 1 316 ? -4.582 5.304 5.241 1.00 88.88 316 CYS A N 1
ATOM 2603 C CA . CYS A 1 316 ? -5.175 5.190 6.577 1.00 88.88 316 CYS A CA 1
ATOM 2604 C C . CYS A 1 316 ? -6.531 5.901 6.677 1.00 88.88 316 CYS A C 1
ATOM 2606 O O . CYS A 1 316 ? -7.472 5.329 7.220 1.00 88.88 316 CYS A O 1
ATOM 2608 N N . LYS A 1 317 ? -6.655 7.114 6.120 1.00 85.56 317 LYS A N 1
ATOM 2609 C CA . LYS A 1 317 ? -7.918 7.874 6.121 1.00 85.56 317 LYS A CA 1
ATOM 2610 C C . LYS A 1 317 ? -9.016 7.177 5.317 1.00 85.56 317 LYS A C 1
ATOM 2612 O O . LYS A 1 317 ? -10.160 7.099 5.759 1.00 85.56 317 LYS A O 1
ATOM 2617 N N . GLU A 1 318 ? -8.674 6.648 4.144 1.00 86.38 318 GLU A N 1
ATOM 2618 C CA . GLU A 1 318 ? -9.623 5.907 3.305 1.00 86.38 318 GLU A CA 1
ATOM 2619 C C . GLU A 1 318 ? -10.115 4.634 4.012 1.00 86.38 318 GLU A C 1
ATOM 2621 O O . GLU A 1 318 ? -11.317 4.360 4.043 1.00 86.38 318 GLU A O 1
ATOM 2626 N N . ARG A 1 319 ? -9.210 3.895 4.666 1.00 88.56 319 ARG A N 1
ATOM 2627 C CA . ARG A 1 319 ? -9.560 2.688 5.429 1.00 88.56 319 ARG A CA 1
ATOM 2628 C C . ARG A 1 319 ? -10.314 2.974 6.723 1.00 88.56 319 ARG A C 1
ATOM 2630 O O . ARG A 1 319 ? -11.160 2.167 7.092 1.00 88.56 319 ARG A O 1
ATOM 2637 N N . GLU A 1 320 ? -10.071 4.102 7.390 1.00 88.44 320 GLU A N 1
ATOM 2638 C CA . GLU A 1 320 ? -10.886 4.536 8.534 1.00 88.44 320 GLU A CA 1
ATOM 2639 C C . GLU A 1 320 ? -12.356 4.652 8.113 1.00 88.44 320 GLU A C 1
ATOM 2641 O O . GLU A 1 320 ? -13.228 4.025 8.721 1.00 88.44 320 GLU A O 1
ATOM 2646 N N . ARG A 1 321 ? -12.627 5.369 7.015 1.00 89.06 321 ARG A N 1
ATOM 2647 C CA . ARG A 1 321 ? -13.978 5.499 6.452 1.00 89.06 321 ARG A CA 1
ATOM 2648 C C . ARG A 1 321 ? -14.616 4.139 6.178 1.00 89.06 321 ARG A C 1
ATOM 2650 O O . ARG A 1 321 ? -15.758 3.899 6.579 1.00 89.06 321 ARG A O 1
ATOM 2657 N N . GLU A 1 322 ? -13.888 3.245 5.514 1.00 87.75 322 GLU A N 1
ATOM 2658 C CA . GLU A 1 322 ? -14.365 1.887 5.246 1.00 87.75 322 GLU A CA 1
ATOM 2659 C C . GLU A 1 322 ? -14.631 1.097 6.528 1.00 87.75 322 GLU A C 1
ATOM 2661 O O . GLU A 1 322 ? -15.625 0.382 6.596 1.00 87.75 322 GLU A O 1
ATOM 2666 N N . ASN A 1 323 ? -13.789 1.228 7.554 1.00 89.81 323 ASN A N 1
ATOM 2667 C CA . ASN A 1 323 ? -13.959 0.540 8.831 1.00 89.81 323 ASN A CA 1
ATOM 2668 C C . ASN A 1 323 ? -15.274 0.950 9.509 1.00 89.81 323 ASN A C 1
ATOM 2670 O O . ASN A 1 323 ? -16.031 0.071 9.927 1.00 89.81 323 ASN A O 1
ATOM 2674 N N . PHE A 1 324 ? -15.596 2.249 9.549 1.00 91.06 324 PHE A N 1
ATOM 2675 C CA . PHE A 1 324 ? -16.882 2.737 10.069 1.00 91.06 324 PHE A CA 1
ATOM 2676 C C . PHE A 1 324 ? -18.068 2.225 9.247 1.00 91.06 324 PHE A C 1
ATOM 2678 O O . PHE A 1 324 ? -19.029 1.695 9.810 1.00 91.06 324 PHE A O 1
ATOM 2685 N N . CYS A 1 325 ? -18.002 2.35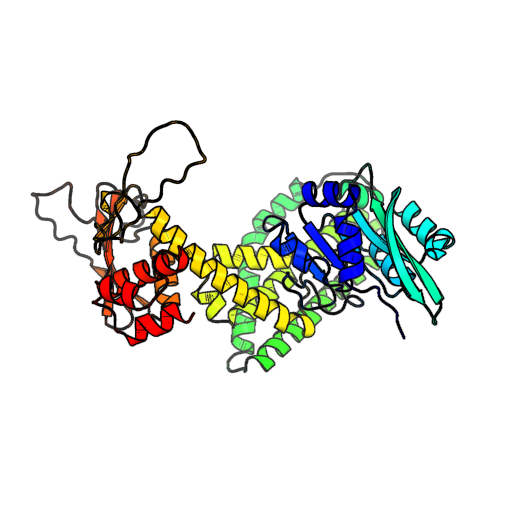1 7.918 1.00 87.44 325 CYS A N 1
ATOM 2686 C CA . CYS A 1 325 ? -19.101 1.946 7.041 1.00 87.44 325 CYS A CA 1
ATOM 2687 C C . CYS A 1 325 ? -19.335 0.430 7.101 1.00 87.44 325 CYS A C 1
ATOM 2689 O O . CYS A 1 325 ? -20.464 -0.007 7.293 1.00 87.44 325 CYS A O 1
ATOM 2691 N N . ASN A 1 326 ? -18.272 -0.377 7.036 1.00 84.19 326 ASN A N 1
ATOM 2692 C CA . ASN A 1 326 ? -18.347 -1.835 7.128 1.00 84.19 326 ASN A CA 1
ATOM 2693 C C . ASN A 1 326 ? -18.835 -2.303 8.503 1.00 84.19 326 ASN A C 1
ATOM 2695 O O . ASN A 1 326 ? -19.570 -3.286 8.586 1.00 84.19 326 ASN A O 1
ATOM 2699 N N . PHE A 1 327 ? -18.426 -1.630 9.584 1.00 87.94 327 PHE A N 1
ATOM 2700 C CA . PHE A 1 327 ? -18.935 -1.911 10.926 1.00 87.94 327 PHE A CA 1
ATOM 2701 C C . PHE A 1 327 ? -20.450 -1.709 10.988 1.00 87.94 327 PHE A C 1
ATOM 2703 O O . PHE A 1 327 ? -21.171 -2.590 11.455 1.00 87.94 327 PHE A O 1
ATOM 2710 N N . TRP A 1 328 ? -20.938 -0.583 10.467 1.00 87.50 328 TRP A N 1
ATOM 2711 C CA . TRP A 1 328 ? -22.365 -0.294 10.436 1.00 87.50 328 TRP A CA 1
ATOM 2712 C C . TRP A 1 328 ? -23.123 -1.254 9.508 1.00 87.50 328 TRP A C 1
ATOM 2714 O O . TRP A 1 328 ? -24.094 -1.855 9.957 1.00 87.50 328 TRP A O 1
ATOM 2724 N N . GLU A 1 329 ? -22.650 -1.497 8.278 1.00 81.31 329 GLU A N 1
ATOM 2725 C CA . GLU A 1 329 ? -23.298 -2.405 7.312 1.00 81.31 329 GLU A CA 1
ATOM 2726 C C . GLU A 1 329 ? -23.470 -3.820 7.882 1.00 81.31 329 GLU A C 1
ATOM 2728 O O . GLU A 1 329 ? -24.508 -4.449 7.686 1.00 81.31 329 GLU A O 1
ATOM 2733 N N . LYS A 1 330 ? -22.480 -4.316 8.635 1.00 81.00 330 LYS A N 1
ATOM 2734 C CA . LYS A 1 330 ? -22.545 -5.637 9.282 1.00 81.00 330 LYS A CA 1
ATOM 2735 C C . LYS A 1 330 ? -23.590 -5.723 10.394 1.00 81.00 330 LYS A C 1
ATOM 2737 O O . LYS A 1 330 ? -24.070 -6.816 10.685 1.00 81.00 330 LYS A O 1
ATOM 2742 N N . LEU A 1 331 ? -23.898 -4.607 11.050 1.00 83.62 331 LEU A N 1
ATOM 2743 C CA . LEU A 1 331 ? -24.737 -4.569 12.251 1.00 83.62 331 LEU A CA 1
ATOM 2744 C C . LEU A 1 331 ? -26.130 -3.985 11.996 1.00 83.62 331 LEU A C 1
ATOM 2746 O O . LEU A 1 331 ? -27.022 -4.183 12.820 1.00 83.62 331 LEU A O 1
ATOM 2750 N N . ALA A 1 332 ? -26.326 -3.292 10.876 1.00 80.56 332 ALA A N 1
ATOM 2751 C CA . ALA A 1 332 ? -27.556 -2.617 10.489 1.00 80.56 332 ALA A CA 1
ATOM 2752 C C . ALA A 1 332 ? -28.648 -3.609 10.052 1.00 80.56 332 ALA A C 1
ATOM 2754 O O . ALA A 1 332 ? -28.861 -3.865 8.869 1.00 80.56 332 ALA A O 1
ATOM 2755 N N . ASN A 1 333 ? -29.365 -4.155 11.032 1.00 77.25 333 ASN A N 1
ATOM 2756 C CA . ASN A 1 333 ? -30.573 -4.957 10.840 1.00 77.25 333 ASN A CA 1
ATOM 2757 C C . ASN A 1 333 ? -31.753 -4.373 11.638 1.00 77.25 333 ASN A C 1
ATOM 2759 O O . ASN A 1 333 ? -31.566 -3.492 12.479 1.00 77.25 333 ASN A O 1
ATOM 2763 N N . GLU A 1 334 ? -32.965 -4.871 11.386 1.00 75.25 334 GLU A N 1
ATOM 2764 C CA . GLU A 1 334 ? -34.202 -4.384 12.022 1.00 75.25 334 GLU A CA 1
ATOM 2765 C C . GLU A 1 334 ? -34.121 -4.378 13.565 1.00 75.25 334 GLU A C 1
ATOM 2767 O O . GLU A 1 334 ? -34.551 -3.422 14.218 1.00 75.25 334 GLU A O 1
ATOM 2772 N N . ASP A 1 335 ? -33.486 -5.390 14.165 1.00 79.75 335 ASP A N 1
ATOM 2773 C CA . ASP A 1 335 ? -33.338 -5.492 15.621 1.00 79.75 335 ASP A CA 1
ATOM 2774 C C . ASP A 1 335 ? -32.393 -4.420 16.190 1.00 79.75 335 ASP A C 1
ATOM 2776 O O . ASP A 1 335 ? -32.615 -3.904 17.293 1.00 79.75 335 ASP A O 1
ATOM 2780 N N . ASN A 1 336 ? -31.371 -4.038 15.425 1.00 85.19 336 ASN A N 1
ATOM 2781 C CA . ASN A 1 336 ? -30.279 -3.164 15.856 1.00 85.19 336 ASN A CA 1
ATOM 2782 C C . ASN A 1 336 ? -30.481 -1.691 15.517 1.00 85.19 336 ASN A C 1
ATOM 2784 O O . ASN A 1 336 ? -29.811 -0.841 16.103 1.00 85.19 336 ASN A O 1
ATOM 2788 N N . LEU A 1 337 ? -31.396 -1.370 14.608 1.00 84.69 337 LEU A N 1
ATOM 2789 C CA . LEU A 1 337 ? -31.643 0.002 14.180 1.00 84.69 337 LEU A CA 1
ATOM 2790 C C . LEU A 1 337 ? -32.788 0.635 14.966 1.00 84.69 337 LEU A C 1
ATOM 2792 O O . LEU A 1 337 ? -33.814 0.006 15.215 1.00 84.69 337 LEU A O 1
ATOM 2796 N N . ALA A 1 338 ? -32.603 1.883 15.391 1.00 77.75 338 ALA A N 1
ATOM 2797 C CA . ALA A 1 338 ? -33.683 2.731 15.880 1.00 77.75 338 ALA A CA 1
ATOM 2798 C C . ALA A 1 338 ? -34.127 3.690 14.777 1.00 77.75 338 ALA A C 1
ATOM 2800 O O . ALA A 1 338 ? -33.288 4.195 14.023 1.00 77.75 338 ALA A O 1
ATOM 2801 N N . ASP A 1 339 ? -35.427 3.986 14.763 1.00 64.88 339 ASP A N 1
ATOM 2802 C CA . ASP A 1 339 ? -36.008 4.972 13.861 1.00 64.88 339 ASP A CA 1
ATOM 2803 C C . ASP A 1 339 ? -35.299 6.318 14.008 1.00 64.88 339 ASP A C 1
ATOM 2805 O O . ASP A 1 339 ? -34.939 6.770 15.109 1.00 64.88 339 ASP A O 1
ATOM 2809 N N . PHE A 1 340 ? -35.092 6.946 12.859 1.00 58.03 340 PHE A N 1
ATOM 2810 C CA . PHE A 1 340 ? -34.553 8.282 12.729 1.00 58.03 340 PHE A CA 1
ATOM 2811 C C . PHE A 1 340 ? -35.677 9.161 12.186 1.00 58.03 340 PHE A C 1
ATOM 2813 O O . PHE A 1 340 ? -36.175 8.919 11.089 1.00 58.03 340 PHE A O 1
ATOM 2820 N N . SER A 1 341 ? -36.114 10.146 12.973 1.00 46.75 341 SER A N 1
ATOM 2821 C CA . SER A 1 341 ? -37.397 10.848 12.806 1.00 46.75 341 SER A CA 1
ATOM 2822 C C . SER A 1 341 ? -37.597 11.553 11.458 1.00 46.75 341 SER A C 1
ATOM 2824 O O . SER A 1 341 ? -38.738 11.833 11.112 1.00 46.75 341 SER A O 1
ATOM 2826 N N . ASN A 1 342 ? -36.532 11.759 10.673 1.00 47.44 342 ASN A N 1
ATOM 2827 C CA . ASN A 1 342 ? -36.578 12.408 9.356 1.00 47.44 342 ASN A CA 1
ATOM 2828 C C . ASN A 1 342 ? -36.106 11.508 8.190 1.00 47.44 342 ASN A C 1
ATOM 2830 O O . ASN A 1 342 ? -35.956 11.984 7.067 1.00 47.44 342 ASN A O 1
ATOM 2834 N N . LEU A 1 343 ? -35.867 10.209 8.413 1.00 49.34 343 LEU A N 1
ATOM 2835 C CA . LEU A 1 343 ? -35.453 9.269 7.363 1.00 49.34 343 LEU A CA 1
ATOM 2836 C C . LEU A 1 343 ? -36.369 8.043 7.384 1.00 49.34 343 LEU A C 1
ATOM 2838 O O . LEU A 1 343 ? -36.123 7.063 8.079 1.00 49.34 343 LEU A O 1
ATOM 2842 N N . ILE A 1 344 ? -37.450 8.120 6.607 1.00 39.69 344 ILE A N 1
ATOM 2843 C CA . ILE A 1 344 ? -38.345 6.990 6.344 1.00 39.69 344 ILE A CA 1
ATOM 2844 C C . ILE A 1 344 ? -37.529 5.873 5.682 1.00 39.69 344 ILE A C 1
ATOM 2846 O O . ILE A 1 344 ? -36.841 6.102 4.685 1.00 39.69 344 ILE A O 1
ATOM 2850 N N . SER A 1 345 ? -37.624 4.663 6.230 1.00 43.47 345 SER A N 1
ATOM 2851 C CA . SER A 1 345 ? -37.123 3.442 5.600 1.00 43.47 345 SER A CA 1
ATOM 2852 C C . SER A 1 345 ? -38.281 2.565 5.098 1.00 43.47 345 SER A C 1
ATOM 2854 O O . SER A 1 345 ? -39.420 2.751 5.529 1.00 43.47 345 SER A O 1
ATOM 2856 N N . HIS A 1 346 ? -37.934 1.619 4.206 1.00 41.47 346 HIS A N 1
ATOM 2857 C CA . HIS A 1 346 ? -38.623 0.373 3.785 1.00 41.47 346 HIS A CA 1
ATOM 2858 C C . HIS A 1 346 ? -39.003 0.302 2.288 1.00 41.47 346 HIS A C 1
ATOM 2860 O O . HIS A 1 346 ? -39.536 1.269 1.746 1.00 41.47 346 HIS A O 1
ATOM 2866 N N . PRO A 1 347 ? -38.706 -0.833 1.600 1.00 34.62 347 PRO A N 1
ATOM 2867 C CA . PRO A 1 347 ? -39.254 -2.155 1.944 1.00 34.62 347 PRO A CA 1
ATOM 2868 C C . PRO A 1 347 ? -38.259 -3.334 2.080 1.00 34.62 347 PRO A C 1
ATOM 2870 O O . PRO A 1 347 ? -37.079 -3.243 1.763 1.00 34.62 347 PRO A O 1
ATOM 2873 N N . LYS A 1 348 ? -38.827 -4.429 2.609 1.00 41.53 348 LYS A N 1
ATOM 2874 C CA . LYS A 1 348 ? -38.303 -5.748 3.025 1.00 41.53 348 LYS A CA 1
ATOM 2875 C C . LYS A 1 348 ? -37.333 -6.474 2.069 1.00 41.53 348 LYS A C 1
ATOM 2877 O O . LYS A 1 348 ? -37.374 -6.247 0.862 1.00 41.53 348 LYS A O 1
ATOM 2882 N N . PRO A 1 349 ? -36.566 -7.463 2.584 1.00 43.00 349 PRO A N 1
ATOM 2883 C CA . PRO A 1 349 ? -35.802 -8.386 1.756 1.00 43.00 349 PRO A CA 1
ATOM 2884 C C . PRO A 1 349 ? -36.747 -9.366 1.051 1.00 43.00 349 PRO A C 1
ATOM 2886 O O . PRO A 1 349 ? -37.660 -9.895 1.677 1.00 43.00 349 PRO A O 1
ATOM 2889 N N . TYR A 1 350 ? -36.520 -9.572 -0.244 1.00 38.84 350 TYR A N 1
ATOM 2890 C CA . TYR A 1 350 ? -36.528 -10.842 -0.988 1.00 38.84 350 TYR A CA 1
ATOM 2891 C C . TYR A 1 350 ? -36.833 -10.549 -2.461 1.00 38.84 350 TYR A C 1
ATOM 2893 O O . TYR A 1 350 ? -37.965 -10.231 -2.803 1.00 38.84 350 TYR A O 1
ATOM 2901 N N . THR A 1 351 ? -35.834 -10.704 -3.335 1.00 33.69 351 THR A N 1
ATOM 2902 C CA . THR A 1 351 ? -35.945 -11.375 -4.648 1.00 33.69 351 THR A CA 1
ATOM 2903 C C . THR A 1 351 ? -34.591 -11.360 -5.372 1.00 33.69 351 THR A C 1
ATOM 2905 O O . THR A 1 351 ? -34.156 -10.338 -5.869 1.00 33.69 351 THR A O 1
ATOM 2908 N N . HIS A 1 352 ? -33.923 -12.519 -5.413 1.00 37.50 352 HIS A N 1
ATOM 2909 C CA . HIS A 1 352 ? -33.203 -13.096 -6.567 1.00 37.50 352 HIS A CA 1
ATOM 2910 C C . HIS A 1 352 ? -32.149 -12.285 -7.365 1.00 37.50 352 HIS A C 1
ATOM 2912 O O . HIS A 1 352 ? -31.587 -12.844 -8.305 1.00 37.50 352 HIS A O 1
ATOM 2918 N N . TYR A 1 353 ? -31.796 -11.052 -6.995 1.00 36.12 353 TYR A N 1
ATOM 2919 C CA . TYR A 1 353 ? -30.820 -10.234 -7.723 1.00 36.12 353 TYR A CA 1
ATOM 2920 C C . TYR A 1 353 ? -29.654 -9.791 -6.815 1.00 36.12 353 TYR A C 1
ATOM 2922 O O . TYR A 1 353 ? -29.889 -9.103 -5.824 1.00 36.12 353 TYR A O 1
ATOM 2930 N N . PRO A 1 354 ? -28.388 -10.144 -7.126 1.00 40.44 354 PRO A N 1
ATOM 2931 C CA . PRO A 1 354 ? -27.232 -9.876 -6.257 1.00 40.44 354 PRO A CA 1
ATOM 2932 C C . PRO A 1 354 ? -26.790 -8.406 -6.136 1.00 40.44 354 PRO A C 1
ATOM 2934 O O . PRO A 1 354 ? -25.834 -8.136 -5.415 1.00 40.44 354 PRO A O 1
ATOM 2937 N N . ASN A 1 355 ? -27.423 -7.460 -6.841 1.00 36.78 355 ASN A N 1
ATOM 2938 C CA . ASN A 1 355 ? -26.809 -6.153 -7.122 1.00 36.78 355 ASN A CA 1
ATOM 2939 C C . ASN A 1 355 ? -27.561 -4.921 -6.588 1.00 36.78 355 ASN A C 1
ATOM 2941 O O . ASN A 1 355 ? -27.108 -3.805 -6.827 1.00 36.78 355 ASN A O 1
ATOM 2945 N N . GLU A 1 356 ? -28.647 -5.075 -5.826 1.00 39.09 356 GLU A N 1
ATOM 2946 C CA . GLU A 1 356 ? -29.331 -3.936 -5.195 1.00 39.09 356 GLU A CA 1
ATOM 2947 C C . GLU A 1 356 ? -29.137 -3.965 -3.672 1.00 39.09 356 GLU A C 1
ATOM 2949 O O . GLU A 1 356 ? -29.870 -4.624 -2.935 1.00 39.09 356 GLU A O 1
ATOM 2954 N N . LYS A 1 357 ? -28.115 -3.249 -3.175 1.00 44.47 357 LYS A N 1
ATOM 2955 C CA . LYS A 1 357 ? -27.965 -2.975 -1.737 1.00 44.47 357 LYS A CA 1
ATOM 2956 C C . LYS A 1 357 ? -29.080 -2.011 -1.304 1.00 44.47 357 LYS A C 1
ATOM 2958 O O . LYS A 1 357 ? -28.942 -0.797 -1.430 1.00 44.47 357 LYS A O 1
ATOM 2963 N N . LEU A 1 358 ? -30.188 -2.538 -0.789 1.00 43.84 358 LEU A N 1
ATOM 2964 C CA . LEU A 1 358 ? -31.180 -1.742 -0.060 1.00 43.84 358 LEU A CA 1
ATOM 2965 C C . LEU A 1 358 ? -30.581 -1.346 1.300 1.00 43.84 358 LEU A C 1
ATOM 2967 O O . LEU A 1 358 ? -30.415 -2.185 2.184 1.00 43.84 358 LEU A O 1
ATOM 2971 N N . PHE A 1 359 ? -30.210 -0.074 1.462 1.00 49.78 359 PHE A N 1
ATOM 2972 C CA . PHE A 1 359 ? -29.655 0.451 2.712 1.00 49.78 359 PHE A CA 1
ATOM 2973 C C . PHE A 1 359 ? -30.779 0.804 3.693 1.00 49.78 359 PHE A C 1
ATOM 2975 O O . PHE A 1 359 ? -31.619 1.657 3.401 1.00 49.78 359 PHE A O 1
ATOM 2982 N N . TYR A 1 360 ? -30.769 0.213 4.889 1.00 55.78 360 TYR A N 1
ATOM 2983 C CA . TYR A 1 360 ? -31.581 0.717 5.996 1.00 55.78 360 TYR A CA 1
ATOM 2984 C C . TYR A 1 360 ? -31.020 2.066 6.462 1.00 55.78 360 TYR A C 1
ATOM 2986 O O . TYR A 1 360 ? -29.989 2.104 7.115 1.00 55.78 360 TYR A O 1
ATOM 2994 N N . LYS A 1 361 ? -31.664 3.201 6.189 1.00 64.75 361 LYS A N 1
ATOM 2995 C CA . LYS A 1 361 ? -31.239 4.460 6.825 1.00 64.75 361 LYS A CA 1
ATOM 2996 C C . LYS A 1 361 ? -31.681 4.461 8.287 1.00 64.75 361 LYS A C 1
ATOM 2998 O O . LYS A 1 361 ? -32.859 4.628 8.572 1.00 64.75 361 LYS A O 1
ATOM 3003 N N . GLY A 1 362 ? -30.744 4.251 9.208 1.00 74.00 362 GLY A N 1
ATOM 3004 C CA . GLY A 1 362 ? -31.049 4.187 10.633 1.00 74.00 362 GLY A CA 1
ATOM 3005 C C . GLY A 1 362 ? -29.811 4.282 11.513 1.00 74.00 362 GLY A C 1
ATOM 3006 O O . GLY A 1 362 ? -28.691 3.981 11.092 1.00 74.00 362 GLY A O 1
ATOM 3007 N N . ARG A 1 363 ? -30.019 4.701 12.762 1.00 85.00 363 ARG A N 1
ATOM 3008 C CA . ARG A 1 363 ? -28.960 4.734 13.778 1.00 85.00 363 ARG A CA 1
ATOM 3009 C C . ARG A 1 363 ? -28.891 3.388 14.485 1.00 85.00 363 ARG A C 1
ATOM 3011 O O . ARG A 1 363 ? -29.927 2.838 14.861 1.00 85.00 363 ARG A O 1
ATOM 3018 N N . LEU A 1 364 ? -27.685 2.882 14.719 1.00 88.94 364 LEU A N 1
ATOM 3019 C CA . LEU A 1 364 ? -27.501 1.750 15.620 1.00 88.94 364 LEU A CA 1
ATOM 3020 C C . LEU A 1 364 ? -27.960 2.148 17.028 1.00 88.94 364 LEU A C 1
ATOM 3022 O O . LEU A 1 364 ? -27.603 3.218 17.532 1.00 88.94 364 LEU A O 1
ATOM 3026 N N . LYS A 1 365 ? -28.766 1.285 17.647 1.00 90.44 365 LYS A N 1
ATOM 3027 C CA . LYS A 1 365 ? -29.206 1.387 19.042 1.00 90.44 365 LYS A CA 1
ATOM 3028 C C . LYS A 1 365 ? -28.007 1.261 19.987 1.00 90.44 365 LYS A C 1
ATOM 3030 O O . LYS A 1 365 ? -27.000 0.643 19.658 1.00 90.44 365 LYS A O 1
ATOM 3035 N N . GLU A 1 366 ? -28.161 1.766 21.213 1.00 91.00 366 GLU A N 1
ATOM 3036 C CA . GLU A 1 366 ? -27.180 1.572 22.299 1.00 91.00 366 GLU A CA 1
ATOM 3037 C C . GLU A 1 366 ? -26.874 0.086 22.538 1.00 91.00 366 GLU A C 1
ATOM 3039 O O . GLU A 1 366 ? -25.742 -0.274 22.846 1.00 91.00 366 GLU A O 1
ATOM 3044 N N . LYS A 1 367 ? -27.883 -0.774 22.361 1.00 91.38 367 LYS A N 1
ATOM 3045 C CA . LYS A 1 367 ? -27.762 -2.229 22.387 1.00 91.38 367 LYS A CA 1
ATOM 3046 C C . LYS A 1 367 ? -27.827 -2.785 20.968 1.00 91.38 367 LYS A C 1
ATOM 3048 O O . LYS A 1 367 ? -28.880 -2.726 20.338 1.00 91.38 367 LYS A O 1
ATOM 3053 N N . VAL A 1 368 ? -26.736 -3.400 20.533 1.00 88.38 368 VAL A N 1
ATOM 3054 C CA . VAL A 1 368 ? -26.612 -4.109 19.258 1.00 88.38 368 VAL A CA 1
ATOM 3055 C C . VAL A 1 368 ? -26.548 -5.613 19.524 1.00 88.38 368 VAL A C 1
ATOM 3057 O O . VAL A 1 368 ? -25.817 -6.075 20.400 1.00 88.38 368 VAL A O 1
ATOM 3060 N N . ILE A 1 369 ? -27.338 -6.380 18.786 1.00 84.62 369 ILE A N 1
ATOM 3061 C CA . ILE A 1 369 ? -27.446 -7.834 18.838 1.00 84.62 369 ILE A CA 1
ATOM 3062 C C . ILE A 1 369 ? -26.757 -8.410 17.601 1.00 84.62 369 ILE A C 1
ATOM 3064 O O . ILE A 1 369 ? -27.169 -8.166 16.468 1.00 84.62 369 ILE A O 1
ATOM 3068 N N . CYS A 1 370 ? -25.730 -9.220 17.821 1.00 78.19 370 CYS A N 1
ATOM 3069 C CA . CYS A 1 370 ? -25.058 -9.971 16.773 1.00 78.19 370 CYS A CA 1
ATOM 3070 C C . CYS A 1 370 ? -25.528 -11.430 16.829 1.00 78.19 370 CYS A C 1
ATOM 3072 O O . CYS A 1 370 ? -25.382 -12.112 17.850 1.00 78.19 370 CYS A O 1
ATOM 3074 N N . THR A 1 371 ? -26.113 -11.908 15.731 1.00 64.00 371 THR A N 1
ATOM 3075 C CA . THR A 1 371 ? -26.488 -13.310 15.524 1.00 64.00 371 THR A CA 1
ATOM 3076 C C . THR A 1 371 ? -25.372 -14.000 14.732 1.00 64.00 371 THR A C 1
ATOM 3078 O O . THR A 1 371 ? -24.897 -13.454 13.744 1.00 64.00 371 THR A O 1
ATOM 3081 N N . TYR A 1 372 ? -24.922 -15.180 15.183 1.00 53.12 372 TYR A N 1
ATOM 3082 C CA . TYR A 1 372 ? -23.788 -15.948 14.614 1.00 53.12 372 TYR A CA 1
ATOM 3083 C C . TYR A 1 372 ? -22.372 -15.380 14.856 1.00 53.12 372 TYR A C 1
ATOM 3085 O O . TYR A 1 372 ? -21.407 -15.806 14.222 1.00 53.12 372 TYR A O 1
ATOM 3093 N N . ALA A 1 373 ? -22.231 -14.475 15.822 1.00 46.31 373 ALA A N 1
ATOM 3094 C CA . ALA A 1 373 ? -20.980 -13.830 16.225 1.00 46.31 373 ALA A CA 1
ATOM 3095 C C . ALA A 1 373 ? -20.183 -14.657 17.256 1.00 46.31 373 ALA A C 1
ATOM 3097 O O . ALA A 1 373 ? -20.083 -14.298 18.430 1.00 46.31 373 ALA A O 1
ATOM 3098 N N . GLY A 1 374 ? -19.649 -15.801 16.817 1.00 44.22 374 GLY A N 1
ATOM 3099 C CA . GLY A 1 374 ? -18.658 -16.582 17.569 1.00 44.22 374 GLY A CA 1
ATOM 3100 C C . GLY A 1 374 ? -19.038 -18.048 17.759 1.00 44.22 374 GLY A C 1
ATOM 3101 O O . GLY A 1 374 ? -20.189 -18.364 18.031 1.00 44.22 374 GLY A O 1
ATOM 3102 N N . ARG A 1 375 ? -18.060 -18.956 17.619 1.00 39.41 375 ARG A N 1
ATOM 3103 C CA . ARG A 1 375 ? -18.144 -20.338 18.122 1.00 39.41 375 ARG A CA 1
ATOM 3104 C C . ARG A 1 375 ? -17.710 -20.335 19.589 1.00 39.41 375 ARG A C 1
ATOM 3106 O O . ARG A 1 375 ? -16.679 -19.749 19.909 1.00 39.41 375 ARG A O 1
ATOM 3113 N N . TYR A 1 376 ? -18.482 -20.982 20.458 1.00 40.34 376 TYR A N 1
ATOM 3114 C CA . TYR A 1 376 ? -18.030 -21.327 21.803 1.00 40.34 376 TYR A CA 1
ATOM 3115 C C . TYR A 1 376 ? -16.922 -22.380 21.647 1.00 40.34 376 TYR A C 1
ATOM 3117 O O . TYR A 1 376 ? -17.148 -23.403 21.003 1.00 40.34 376 TYR A O 1
ATOM 3125 N N . ASP A 1 377 ? -15.716 -22.078 22.124 1.00 41.78 377 ASP A N 1
ATOM 3126 C CA . ASP A 1 377 ? -14.583 -23.007 22.137 1.00 41.78 377 ASP A CA 1
ATOM 3127 C C . ASP A 1 377 ? -14.501 -23.603 23.546 1.00 41.78 377 ASP A C 1
ATOM 3129 O O . ASP A 1 377 ? -14.197 -22.892 24.508 1.00 41.78 377 ASP A O 1
ATOM 3133 N N . ASP A 1 378 ? -14.826 -24.892 23.674 1.00 39.28 378 ASP A N 1
ATOM 3134 C CA . ASP A 1 378 ? -14.920 -25.601 24.958 1.00 39.28 378 ASP A CA 1
ATOM 3135 C C . ASP A 1 378 ? -13.587 -25.615 25.737 1.00 39.28 378 ASP A C 1
ATOM 3137 O O . ASP A 1 378 ? -13.578 -25.859 26.943 1.00 39.28 378 ASP A O 1
ATOM 3141 N N . TYR A 1 379 ? -12.460 -25.313 25.079 1.00 38.19 379 TYR A N 1
ATOM 3142 C CA . TYR A 1 379 ? -11.135 -25.279 25.705 1.00 38.19 379 TYR A CA 1
ATOM 3143 C C . TYR A 1 379 ? -10.811 -23.972 26.449 1.00 38.19 379 TYR A C 1
ATOM 3145 O O . TYR A 1 379 ? -9.907 -23.960 27.284 1.00 38.19 379 TYR A O 1
ATOM 3153 N N . TYR A 1 380 ? -11.541 -22.880 26.190 1.00 41.50 380 TYR A N 1
ATOM 3154 C CA . TYR A 1 380 ? -11.244 -21.551 26.741 1.00 41.50 380 TYR A CA 1
ATOM 3155 C C . TYR A 1 380 ? -12.530 -20.782 27.112 1.00 41.50 380 TYR A C 1
ATOM 3157 O O . TYR A 1 380 ? -12.882 -19.800 26.452 1.00 41.50 380 TYR A O 1
ATOM 3165 N N . PRO A 1 381 ? -13.223 -21.169 28.202 1.00 38.09 381 PRO A N 1
ATOM 3166 C CA . PRO A 1 381 ? -14.558 -20.666 28.560 1.00 38.09 381 PRO A CA 1
ATOM 3167 C C . PRO A 1 381 ? -14.646 -19.151 28.840 1.00 38.09 381 PRO A C 1
ATOM 3169 O O . PRO A 1 381 ? -15.750 -18.611 28.888 1.00 38.09 381 PRO A O 1
ATOM 3172 N N . ASN A 1 382 ? -13.508 -18.456 28.964 1.00 40.25 382 ASN A N 1
ATOM 3173 C CA . ASN A 1 382 ? -13.423 -17.024 29.275 1.00 40.25 382 ASN A CA 1
ATOM 3174 C C . ASN A 1 382 ? -13.001 -16.139 28.086 1.00 40.25 382 ASN A C 1
ATOM 3176 O O . ASN A 1 382 ? -12.930 -14.918 28.225 1.00 40.25 382 ASN A O 1
ATOM 3180 N N . HIS A 1 383 ? -12.740 -16.715 26.908 1.00 40.12 383 HIS A N 1
ATOM 3181 C CA . HIS A 1 383 ? -12.257 -15.968 25.746 1.00 40.12 383 HIS A CA 1
ATOM 3182 C C . HIS A 1 383 ? -13.339 -15.884 24.667 1.00 40.12 383 HIS A C 1
ATOM 3184 O O . HIS A 1 383 ? -13.478 -16.753 23.810 1.00 40.12 383 HIS A O 1
ATOM 3190 N N . LEU A 1 384 ? -14.120 -14.803 24.709 1.00 46.50 384 LEU A N 1
ATOM 3191 C CA . LEU A 1 384 ? -15.124 -14.485 23.695 1.00 46.50 384 LEU A CA 1
ATOM 3192 C C . LEU A 1 384 ? -14.443 -14.174 22.355 1.00 46.50 384 LEU A C 1
ATOM 3194 O O . LEU A 1 384 ? -14.069 -13.036 22.082 1.00 46.50 384 LEU A O 1
ATOM 3198 N N . ARG A 1 385 ? -14.275 -15.195 21.507 1.00 42.91 385 ARG A N 1
ATOM 3199 C CA . ARG A 1 385 ? -13.744 -15.065 20.143 1.00 42.91 385 ARG A CA 1
ATOM 3200 C C . ARG A 1 385 ? -14.819 -14.607 19.149 1.00 42.91 385 ARG A C 1
ATOM 3202 O O . ARG A 1 385 ? -15.123 -15.310 18.191 1.00 42.91 385 ARG A O 1
ATOM 3209 N N . ASP A 1 386 ? -15.317 -13.387 19.313 1.00 52.62 386 ASP A N 1
ATOM 3210 C CA . ASP A 1 386 ? -15.538 -12.557 18.122 1.00 52.62 386 ASP A CA 1
ATOM 3211 C C . ASP A 1 386 ? -14.525 -11.410 18.131 1.00 52.62 386 ASP A C 1
ATOM 3213 O O . ASP A 1 386 ? -14.848 -10.220 18.182 1.00 52.62 386 ASP A O 1
ATOM 3217 N N . VAL A 1 387 ? -13.248 -11.824 18.157 1.00 54.16 387 VAL A N 1
ATOM 3218 C CA . VAL A 1 387 ? -12.066 -10.950 18.183 1.00 54.16 387 VAL A CA 1
ATOM 3219 C C . VAL A 1 387 ? -12.152 -9.922 17.058 1.00 54.16 387 VAL A C 1
ATOM 3221 O O . VAL A 1 387 ? -11.722 -8.796 17.243 1.00 54.16 387 VAL A O 1
ATOM 3224 N N . GLY A 1 388 ? -12.779 -10.262 15.926 1.00 68.69 388 GLY A N 1
ATOM 3225 C CA . GLY A 1 388 ? -12.916 -9.363 14.784 1.00 68.69 388 GLY A CA 1
ATOM 3226 C C . GLY A 1 388 ? -13.754 -8.116 15.074 1.00 68.69 388 GLY A C 1
ATOM 3227 O O . GLY A 1 388 ? -13.308 -7.013 14.769 1.00 68.69 388 GLY A O 1
ATOM 3228 N N . ILE A 1 389 ? -14.951 -8.261 15.659 1.00 78.44 389 ILE A N 1
ATOM 3229 C CA . ILE A 1 389 ? -15.823 -7.105 15.947 1.00 78.44 389 ILE A CA 1
ATOM 3230 C C . ILE A 1 389 ? -15.296 -6.304 17.139 1.00 78.44 389 ILE A C 1
ATOM 3232 O O . ILE A 1 389 ? -15.298 -5.077 17.084 1.00 78.44 389 ILE A O 1
ATOM 3236 N N . ALA A 1 390 ? -14.826 -6.972 18.197 1.00 80.31 390 ALA A N 1
ATOM 3237 C CA . ALA A 1 390 ? -14.266 -6.292 19.365 1.00 80.31 390 ALA A CA 1
ATOM 3238 C C . ALA A 1 390 ? -13.018 -5.468 18.998 1.00 80.31 390 ALA A C 1
ATOM 3240 O O . ALA A 1 390 ? -12.963 -4.281 19.309 1.00 80.31 390 ALA A O 1
ATOM 3241 N N . TYR A 1 391 ? -12.092 -6.057 18.238 1.00 81.94 391 TYR A N 1
ATOM 3242 C CA . TYR A 1 391 ? -10.898 -5.372 17.742 1.00 81.94 391 TYR A CA 1
ATOM 3243 C C . TYR A 1 391 ? -11.238 -4.232 16.772 1.00 81.94 391 TYR A C 1
ATOM 3245 O O . TYR A 1 391 ? -10.636 -3.163 16.825 1.00 81.94 391 TYR A O 1
ATOM 3253 N N . LEU A 1 392 ? -12.245 -4.417 15.908 1.00 85.94 392 LEU A N 1
ATOM 3254 C CA . LEU A 1 392 ? -12.725 -3.335 15.050 1.00 85.94 392 LEU A CA 1
ATOM 3255 C C . LEU A 1 392 ? -13.282 -2.174 15.884 1.00 85.94 392 LEU A C 1
ATOM 3257 O O . LEU A 1 392 ? -12.967 -1.029 15.590 1.00 85.94 392 LEU A O 1
ATOM 3261 N N . ILE A 1 393 ? -14.048 -2.447 16.946 1.00 90.75 393 ILE A N 1
ATOM 3262 C CA . ILE A 1 393 ? -14.534 -1.411 17.870 1.00 90.75 393 ILE A CA 1
ATOM 3263 C C . ILE A 1 393 ? -13.367 -0.653 18.507 1.00 90.75 393 ILE A C 1
ATOM 3265 O O . ILE A 1 393 ? -13.427 0.571 18.564 1.00 90.75 393 ILE A O 1
ATOM 3269 N N . GLU A 1 394 ? -12.307 -1.335 18.948 1.00 89.44 394 GLU A N 1
ATOM 3270 C CA . GLU A 1 394 ? -11.109 -0.668 19.479 1.00 89.44 394 GLU A CA 1
ATOM 3271 C C . GLU A 1 394 ? -10.494 0.301 18.463 1.00 89.44 394 GLU A C 1
ATOM 3273 O O . GLU A 1 394 ? -10.240 1.454 18.808 1.00 89.44 394 GLU A O 1
ATOM 3278 N N . ILE A 1 395 ? -10.336 -0.124 17.205 1.00 89.00 395 ILE A N 1
ATOM 3279 C CA . ILE A 1 395 ? -9.828 0.727 16.117 1.00 89.00 395 ILE A CA 1
ATOM 3280 C C . ILE A 1 395 ? -10.738 1.941 15.905 1.00 89.00 395 ILE A C 1
ATOM 3282 O O . ILE A 1 395 ? -10.256 3.072 15.825 1.00 89.00 395 ILE A O 1
ATOM 3286 N N . LEU A 1 396 ? -12.062 1.743 15.859 1.00 92.38 396 LEU A N 1
ATOM 3287 C CA . LEU A 1 396 ? -13.007 2.855 15.714 1.00 92.38 396 LEU A CA 1
ATOM 3288 C C . LEU A 1 396 ? -12.896 3.833 16.892 1.00 92.38 396 LEU A C 1
ATOM 3290 O O . LEU A 1 396 ? -12.882 5.045 16.687 1.00 92.38 396 LEU A O 1
ATOM 3294 N N . LEU A 1 397 ? -12.780 3.337 18.122 1.00 92.38 397 LEU A N 1
ATOM 3295 C CA . LEU A 1 397 ? -12.613 4.172 19.312 1.00 92.38 397 LEU A CA 1
ATOM 3296 C C . LEU A 1 397 ? -11.296 4.957 19.273 1.00 92.38 397 LEU A C 1
ATOM 3298 O O . LEU A 1 397 ? -11.305 6.172 19.468 1.00 92.38 397 LEU A O 1
ATOM 3302 N N . GLN A 1 398 ? -10.179 4.302 18.960 1.00 89.50 398 GLN A N 1
ATOM 3303 C CA . GLN A 1 398 ? -8.873 4.956 18.830 1.00 89.50 398 GLN A CA 1
ATOM 3304 C C . GLN A 1 398 ? -8.889 6.028 17.738 1.00 89.50 398 GLN A C 1
ATOM 3306 O O . GLN A 1 398 ? -8.387 7.131 17.948 1.00 89.50 398 GLN A O 1
ATOM 3311 N N . SER A 1 399 ? -9.555 5.756 16.613 1.00 87.62 399 SER A N 1
ATOM 3312 C CA . SER A 1 399 ? -9.740 6.724 15.526 1.00 87.62 399 SER A CA 1
ATOM 3313 C C . SER A 1 399 ? -10.570 7.952 15.930 1.00 87.62 399 SER A C 1
ATOM 3315 O O . SER A 1 399 ? -10.397 9.041 15.382 1.00 87.62 399 SER A O 1
ATOM 3317 N N . MET A 1 400 ? -11.439 7.808 16.936 1.00 88.00 400 MET A N 1
ATOM 3318 C CA . MET A 1 400 ? -12.197 8.899 17.562 1.00 88.00 400 MET A CA 1
ATOM 3319 C C . MET A 1 400 ? -11.420 9.617 18.674 1.00 88.00 400 MET A C 1
ATOM 3321 O O . MET A 1 400 ? -11.968 10.517 19.308 1.00 88.00 400 MET A O 1
ATOM 3325 N N . GLY A 1 401 ? -10.160 9.244 18.920 1.00 87.94 401 GLY A N 1
ATOM 3326 C CA . GLY A 1 401 ? -9.310 9.846 19.946 1.00 87.94 401 GLY A CA 1
ATOM 3327 C C . GLY A 1 401 ? -9.473 9.243 21.342 1.00 87.94 401 GLY A C 1
ATOM 3328 O O . GLY A 1 401 ? -8.961 9.813 22.303 1.00 87.94 401 GLY A O 1
ATOM 3329 N N . TYR A 1 402 ? -10.161 8.105 21.485 1.00 89.50 402 TYR A N 1
ATOM 3330 C CA . TYR A 1 402 ? -10.180 7.389 22.759 1.00 89.50 402 TYR A CA 1
ATOM 3331 C C . TYR A 1 402 ? -8.796 6.781 23.021 1.00 89.50 402 TYR A C 1
ATOM 3333 O O . TYR A 1 402 ? -8.223 6.115 22.159 1.00 89.50 402 TYR A O 1
ATOM 3341 N N . GLN A 1 403 ? -8.273 7.005 24.224 1.00 87.69 403 GLN A N 1
ATOM 3342 C CA . GLN A 1 403 ? -6.974 6.506 24.679 1.00 87.69 403 GLN A CA 1
ATOM 3343 C C . GLN A 1 403 ? -7.152 5.560 25.873 1.00 87.69 403 GLN A C 1
ATOM 3345 O O . GLN A 1 403 ? -8.250 5.448 26.425 1.00 87.69 403 GLN A O 1
ATOM 3350 N N . ASP A 1 404 ? -6.077 4.859 26.241 1.00 88.75 404 ASP A N 1
ATOM 3351 C CA . ASP A 1 404 ? -6.023 3.947 27.392 1.00 88.75 404 ASP A CA 1
ATOM 3352 C C . ASP A 1 404 ? -7.151 2.906 27.396 1.00 88.75 404 ASP A C 1
ATOM 3354 O O . ASP A 1 404 ? -7.850 2.697 28.395 1.00 88.75 404 ASP A O 1
ATOM 3358 N N . LEU A 1 405 ? -7.353 2.272 26.236 1.00 90.25 405 LEU A N 1
ATOM 3359 C CA . LEU A 1 405 ? -8.351 1.224 26.082 1.00 90.25 405 LEU A CA 1
ATOM 3360 C C . LEU A 1 405 ? -7.948 -0.024 26.872 1.00 90.25 405 LEU A C 1
ATOM 3362 O O . LEU A 1 405 ? -6.854 -0.556 26.689 1.00 90.25 405 LEU A O 1
ATOM 3366 N N . SER A 1 406 ? -8.833 -0.508 27.744 1.00 89.56 406 SER A N 1
ATOM 3367 C CA . SER A 1 406 ? -8.568 -1.699 28.558 1.00 89.56 406 SER A CA 1
ATOM 3368 C C . SER A 1 406 ? -9.801 -2.578 28.749 1.00 89.56 406 SER A C 1
ATOM 3370 O O . SER A 1 406 ? -10.923 -2.094 28.921 1.00 89.56 406 SER A O 1
ATOM 3372 N N . TYR A 1 407 ? -9.578 -3.895 28.740 1.00 87.38 407 TYR A N 1
ATOM 3373 C CA . TYR A 1 407 ? -10.611 -4.888 29.013 1.00 87.38 407 TYR A CA 1
ATOM 3374 C C . TYR A 1 407 ? -10.647 -5.254 30.493 1.00 87.38 407 TYR A C 1
ATOM 3376 O O . TYR A 1 407 ? -9.624 -5.582 31.091 1.00 87.38 407 TYR A O 1
ATOM 3384 N N . ARG A 1 408 ? -11.849 -5.271 31.071 1.00 84.88 408 ARG A N 1
ATOM 3385 C CA . ARG A 1 408 ? -12.111 -5.833 32.401 1.00 84.88 408 ARG A CA 1
ATOM 3386 C C . ARG A 1 408 ? -13.141 -6.955 32.269 1.00 84.88 408 ARG A C 1
ATOM 3388 O O . ARG A 1 408 ? -14.151 -6.797 31.580 1.00 84.88 408 ARG A O 1
ATOM 3395 N N . TYR A 1 409 ? -12.888 -8.084 32.922 1.00 80.00 409 TYR A N 1
ATOM 3396 C CA . TYR A 1 409 ? -13.748 -9.269 32.870 1.00 80.00 409 TYR A CA 1
ATOM 3397 C C . TYR A 1 409 ? -14.489 -9.442 34.190 1.00 80.00 409 TYR A C 1
ATOM 3399 O O . TYR A 1 409 ? -13.948 -9.167 35.258 1.00 80.00 409 TYR A O 1
ATOM 3407 N N . SER A 1 410 ? -15.739 -9.890 34.113 1.00 68.62 410 SER A N 1
ATOM 3408 C CA . SER A 1 410 ? -16.524 -10.242 35.293 1.00 68.62 410 SER A CA 1
ATOM 3409 C C . SER A 1 410 ? -16.769 -11.745 35.316 1.00 68.62 410 SER A C 1
ATOM 3411 O O . SER A 1 410 ? -17.664 -12.227 34.619 1.00 68.62 410 SER A O 1
ATOM 3413 N N . ASP A 1 411 ? -16.066 -12.451 36.200 1.00 55.19 411 ASP A N 1
ATOM 3414 C CA . ASP A 1 411 ? -16.392 -13.822 36.604 1.00 55.19 411 ASP A CA 1
ATOM 3415 C C . ASP A 1 411 ? -17.672 -13.809 37.448 1.00 55.19 411 ASP A C 1
ATOM 3417 O O . ASP A 1 411 ? -17.649 -13.759 38.677 1.00 55.19 411 ASP A O 1
ATOM 3421 N N . LYS A 1 412 ? -18.839 -13.788 36.802 1.00 53.56 412 LYS A N 1
ATOM 3422 C CA . LYS A 1 412 ? -20.114 -13.992 37.501 1.00 53.56 412 LYS A CA 1
ATOM 3423 C C . LYS A 1 412 ? -20.866 -15.166 36.903 1.00 53.56 412 LYS A C 1
ATOM 3425 O O . LYS A 1 412 ? -21.851 -14.997 36.194 1.00 53.56 412 LYS A O 1
ATOM 3430 N N . SER A 1 413 ? -20.438 -16.362 37.286 1.00 46.31 413 SER A N 1
ATOM 3431 C CA . SER A 1 413 ? -21.252 -17.575 37.272 1.00 46.31 413 SER A CA 1
ATOM 3432 C C . SER A 1 413 ? -22.002 -17.729 38.606 1.00 46.31 413 SER A C 1
ATOM 3434 O O . SER A 1 413 ? -21.843 -18.717 39.313 1.00 46.31 413 SER A O 1
ATOM 3436 N N . VAL A 1 414 ? -22.854 -16.764 38.983 1.00 43.38 414 VAL A N 1
ATOM 3437 C CA . VAL A 1 414 ? -23.839 -17.018 40.055 1.00 43.38 414 VAL A CA 1
ATOM 3438 C C . VAL A 1 414 ? -25.098 -17.573 39.404 1.00 43.38 414 VAL A C 1
ATOM 3440 O O . VAL A 1 414 ? -25.919 -16.846 38.851 1.00 43.38 414 VAL A O 1
ATOM 3443 N N . ILE A 1 415 ? -25.183 -18.900 39.413 1.00 44.84 415 ILE A N 1
ATOM 3444 C CA . ILE A 1 415 ? -26.266 -19.696 38.842 1.00 44.84 415 ILE A CA 1
ATOM 3445 C C . ILE A 1 415 ? -27.439 -19.693 39.829 1.00 44.84 415 ILE A C 1
ATOM 3447 O O . ILE A 1 415 ? -27.312 -20.232 40.926 1.00 44.84 415 ILE A O 1
ATOM 3451 N N . THR A 1 416 ? -28.602 -19.174 39.426 1.00 42.69 416 THR A N 1
ATOM 3452 C CA . THR A 1 416 ? -29.888 -19.577 40.017 1.00 42.69 416 THR A CA 1
ATOM 3453 C C . THR A 1 416 ? -30.688 -20.415 39.010 1.00 42.69 416 THR A C 1
ATOM 3455 O O . THR A 1 416 ? -30.599 -20.179 37.802 1.00 42.69 416 THR A O 1
ATOM 3458 N N . PRO A 1 417 ? -31.432 -21.451 39.448 1.00 42.81 417 PRO A N 1
ATOM 3459 C CA . PRO A 1 417 ? -31.837 -22.554 38.565 1.00 42.81 417 PRO A CA 1
ATOM 3460 C C . PRO A 1 417 ? -32.929 -22.256 37.523 1.00 42.81 417 PRO A C 1
ATOM 3462 O O . PRO A 1 417 ? -33.304 -23.181 36.804 1.00 42.81 417 PRO A O 1
ATOM 3465 N N . GLN A 1 418 ? -33.458 -21.033 37.426 1.00 42.66 418 GLN A N 1
ATOM 3466 C CA . GLN A 1 418 ? -34.765 -20.796 36.792 1.00 42.66 418 GLN A CA 1
ATOM 3467 C C . GLN A 1 418 ? -34.762 -20.199 35.369 1.00 42.66 418 GLN A C 1
ATOM 3469 O O . GLN A 1 418 ? -35.790 -20.312 34.718 1.00 42.66 418 GLN A O 1
ATOM 3474 N N . ASP A 1 419 ? -33.637 -19.738 34.797 1.00 46.06 419 ASP A N 1
ATOM 3475 C CA . ASP A 1 419 ? -33.625 -19.128 33.443 1.00 46.06 419 ASP A CA 1
ATOM 3476 C C . ASP A 1 419 ? -32.510 -19.658 32.516 1.00 46.06 419 ASP A C 1
ATOM 3478 O O . ASP A 1 419 ? -31.595 -18.944 32.113 1.00 46.06 419 ASP A O 1
ATOM 3482 N N . ARG A 1 420 ? -32.544 -20.942 32.136 1.00 49.41 420 ARG A N 1
ATOM 3483 C CA . ARG A 1 420 ? -31.413 -21.599 31.437 1.00 49.41 420 ARG A CA 1
ATOM 3484 C C . ARG A 1 420 ? -31.104 -21.133 29.998 1.00 49.41 420 ARG A C 1
ATOM 3486 O O . ARG A 1 420 ? -30.039 -21.488 29.496 1.00 49.41 420 ARG A O 1
ATOM 3493 N N . VAL A 1 421 ? -31.958 -20.338 29.342 1.00 50.88 421 VAL A N 1
ATOM 3494 C CA . VAL A 1 421 ? -31.811 -19.980 27.905 1.00 50.88 421 VAL A CA 1
ATOM 3495 C C . VAL A 1 421 ? -31.255 -18.563 27.672 1.00 50.88 421 VAL A C 1
ATOM 3497 O O . VAL A 1 421 ? -30.599 -18.327 26.661 1.00 50.88 421 VAL A O 1
ATOM 3500 N N . ASN A 1 422 ? -31.432 -17.640 28.625 1.00 56.78 422 ASN A N 1
ATOM 3501 C CA . ASN A 1 422 ? -30.980 -16.241 28.523 1.00 56.78 422 ASN A CA 1
ATOM 3502 C C . ASN A 1 422 ? -29.813 -15.902 29.467 1.00 56.78 422 ASN A C 1
ATOM 3504 O O . ASN A 1 422 ? -29.512 -14.727 29.684 1.00 56.78 422 ASN A O 1
ATOM 3508 N N . LEU A 1 423 ? -29.144 -16.910 30.030 1.00 61.12 423 LEU A N 1
ATOM 3509 C CA . LEU A 1 423 ? -28.005 -16.686 30.917 1.00 61.12 423 LEU A CA 1
ATOM 3510 C C . LEU A 1 423 ? -26.773 -16.225 30.124 1.00 61.12 423 LEU A C 1
ATOM 3512 O O . LEU A 1 423 ? -26.398 -16.889 29.147 1.00 61.12 423 LEU A O 1
ATOM 3516 N N . PRO A 1 424 ? -26.126 -15.122 30.546 1.00 61.56 424 PRO A N 1
ATOM 3517 C CA . PRO A 1 424 ? -24.857 -14.722 29.976 1.00 61.56 424 PRO A CA 1
ATOM 3518 C C . PRO A 1 424 ? -23.776 -15.744 30.354 1.00 61.56 424 PRO A C 1
ATOM 3520 O O . PRO A 1 424 ? -23.622 -16.096 31.520 1.00 61.56 424 PRO A O 1
ATOM 3523 N N . LEU A 1 425 ? -23.045 -16.230 29.353 1.00 66.50 425 LEU A N 1
ATOM 3524 C CA . LEU A 1 425 ? -21.869 -17.088 29.509 1.00 66.50 425 LEU A CA 1
ATOM 3525 C C . LEU A 1 425 ? -20.643 -16.297 29.965 1.00 66.50 425 LEU A C 1
ATOM 3527 O O . LEU A 1 425 ? -19.808 -16.823 30.687 1.00 66.50 425 LEU A O 1
ATOM 3531 N N . GLY A 1 426 ? -20.552 -15.034 29.552 1.00 72.38 426 GLY A N 1
ATOM 3532 C CA . GLY A 1 426 ? -19.441 -14.159 29.887 1.00 72.38 426 GLY A CA 1
ATOM 3533 C C . GLY A 1 426 ? -19.811 -12.701 29.669 1.00 72.38 426 GLY A C 1
ATOM 3534 O O . GLY A 1 426 ? -20.607 -12.366 28.782 1.00 72.38 426 GLY A O 1
ATOM 3535 N N . ILE A 1 427 ? -19.239 -11.837 30.505 1.00 79.31 427 ILE A N 1
ATOM 3536 C CA . ILE A 1 427 ? -19.376 -10.388 30.403 1.00 79.31 427 ILE A CA 1
ATOM 3537 C C . ILE A 1 427 ? -17.978 -9.785 30.428 1.00 79.31 427 ILE A C 1
ATOM 3539 O O . ILE A 1 427 ? -17.233 -9.964 31.396 1.00 79.31 427 ILE A O 1
ATOM 3543 N N . SER A 1 428 ? -17.650 -9.043 29.377 1.00 84.25 428 SER A N 1
ATOM 3544 C CA . SER A 1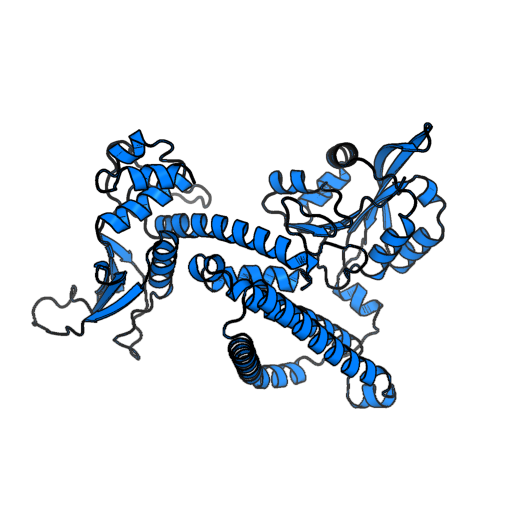 428 ? -16.453 -8.212 29.323 1.00 84.25 428 SER A CA 1
ATOM 3545 C C . SER A 1 428 ? -16.839 -6.756 29.113 1.00 84.25 428 SER A C 1
ATOM 3547 O O . SER A 1 428 ? -17.899 -6.427 28.575 1.00 84.25 428 SER A O 1
ATOM 3549 N N . PHE A 1 429 ? -15.981 -5.870 29.586 1.00 88.12 429 PHE A N 1
ATOM 3550 C CA . PHE A 1 429 ? -16.176 -4.434 29.544 1.00 88.12 429 PHE A CA 1
ATOM 3551 C C . PHE A 1 429 ? -14.942 -3.798 28.927 1.00 88.12 429 PHE A C 1
ATOM 3553 O O . PHE A 1 429 ? -13.827 -4.143 29.311 1.00 88.12 429 PHE A O 1
ATOM 3560 N N . LEU A 1 430 ? -15.152 -2.866 28.006 1.00 90.81 430 LEU A N 1
ATOM 3561 C CA . LEU A 1 430 ? -14.112 -2.016 27.453 1.00 90.81 430 LEU A CA 1
ATOM 3562 C C . LEU A 1 430 ? -14.204 -0.642 28.106 1.00 90.81 430 LEU A C 1
ATOM 3564 O O . LEU A 1 430 ? -15.273 -0.019 28.130 1.00 90.81 430 LEU A O 1
ATOM 3568 N N . PHE A 1 431 ? -13.076 -0.191 28.633 1.00 92.56 431 PHE A N 1
ATOM 3569 C CA . PHE A 1 431 ? -12.905 1.105 29.270 1.00 92.56 431 PHE A CA 1
ATOM 3570 C C . PHE A 1 431 ? -11.976 1.980 28.441 1.00 92.56 431 PHE A C 1
ATOM 3572 O O . PHE A 1 431 ? -11.065 1.455 27.816 1.00 92.56 431 PHE A O 1
ATOM 3579 N N . ALA A 1 432 ? -12.196 3.292 28.473 1.00 92.88 432 ALA A N 1
ATOM 3580 C CA . ALA A 1 432 ? -11.233 4.305 28.051 1.00 92.88 432 ALA A CA 1
ATOM 3581 C C . ALA A 1 432 ? -10.852 5.125 29.289 1.00 92.88 432 ALA A C 1
ATOM 3583 O O . ALA A 1 432 ? -11.689 5.861 29.832 1.00 92.88 432 ALA A O 1
ATOM 3584 N N . GLY A 1 433 ? -9.638 4.909 29.801 1.00 92.12 433 GLY A N 1
ATOM 3585 C CA . GLY A 1 433 ? -9.280 5.308 31.163 1.00 92.12 433 GLY A CA 1
ATOM 3586 C C . GLY A 1 433 ? -10.217 4.651 32.186 1.00 92.12 433 GLY A C 1
ATOM 3587 O O . GLY A 1 433 ? -10.363 3.431 32.218 1.00 92.12 433 GLY A O 1
ATOM 3588 N N . GLU A 1 434 ? -10.915 5.457 32.990 1.00 90.50 434 GLU A N 1
ATOM 3589 C CA . GLU A 1 434 ? -11.890 4.962 33.980 1.00 90.50 434 GLU A CA 1
ATOM 3590 C C . GLU A 1 434 ? -13.340 4.905 33.472 1.00 90.50 434 GLU A C 1
ATOM 3592 O O . GLU A 1 434 ? -14.231 4.413 34.170 1.00 90.50 434 GLU A O 1
ATOM 3597 N N . LYS A 1 435 ? -13.621 5.386 32.253 1.00 92.19 435 LYS A N 1
ATOM 3598 C CA . LYS A 1 435 ? -14.984 5.398 31.707 1.00 92.19 435 LYS A CA 1
ATOM 3599 C C . LYS A 1 435 ? -15.277 4.092 30.972 1.00 92.19 435 LYS A C 1
ATOM 3601 O O . LYS A 1 435 ? -14.621 3.781 29.983 1.00 92.19 435 LYS A O 1
ATOM 3606 N N . GLN A 1 436 ? -16.317 3.368 31.390 1.00 93.62 436 GLN A N 1
ATOM 3607 C CA . GLN A 1 436 ? -16.846 2.245 30.609 1.00 93.62 436 GLN A CA 1
ATOM 3608 C C . GLN A 1 436 ? -17.480 2.777 29.317 1.00 93.62 436 GLN A C 1
ATOM 3610 O O . GLN A 1 436 ? -18.412 3.581 29.375 1.00 93.62 436 GLN A O 1
ATOM 3615 N N . VAL A 1 437 ? -17.003 2.296 28.171 1.00 95.25 437 VAL A N 1
ATOM 3616 C CA . VAL A 1 437 ? -17.482 2.719 26.844 1.00 95.25 437 VAL A CA 1
ATOM 3617 C C . VAL A 1 437 ? -18.282 1.633 26.136 1.00 95.25 437 VAL A C 1
ATOM 3619 O O . VAL A 1 437 ? -19.241 1.934 25.426 1.00 95.25 437 VAL A O 1
ATOM 3622 N N . VAL A 1 438 ? -17.942 0.361 26.372 1.00 93.88 438 VAL A N 1
ATOM 3623 C CA . VAL A 1 438 ? -18.651 -0.786 25.792 1.00 93.88 438 VAL A CA 1
ATOM 3624 C C . VAL A 1 438 ? -18.766 -1.915 26.810 1.00 93.88 438 VAL A C 1
ATOM 3626 O O . VAL A 1 438 ? -17.844 -2.186 27.574 1.00 93.88 438 VAL A O 1
ATOM 3629 N N . LYS A 1 439 ? -19.906 -2.601 26.814 1.00 91.38 439 LYS A N 1
ATOM 3630 C CA . LYS A 1 439 ? -20.134 -3.860 27.522 1.00 91.38 439 LYS A CA 1
ATOM 3631 C C . LYS A 1 439 ? -20.499 -4.937 26.512 1.00 91.38 439 LYS A C 1
ATOM 3633 O O . LYS A 1 439 ? -21.491 -4.816 25.797 1.00 91.38 439 LYS A O 1
ATOM 3638 N N . PHE A 1 440 ? -19.752 -6.025 26.529 1.00 86.38 440 PHE A N 1
ATOM 3639 C CA . PHE A 1 440 ? -20.021 -7.220 25.751 1.00 86.38 440 PHE A CA 1
ATOM 3640 C C . PHE A 1 440 ? -20.700 -8.262 26.634 1.00 86.38 440 PHE A C 1
ATOM 3642 O O . PHE A 1 440 ? -20.367 -8.437 27.807 1.00 86.38 440 PHE A O 1
ATOM 3649 N N . THR A 1 441 ? -21.708 -8.941 26.103 1.00 83.62 441 THR A N 1
ATOM 3650 C CA . THR A 1 441 ? -22.420 -10.003 26.815 1.00 83.62 441 THR A CA 1
ATOM 3651 C C . THR A 1 441 ? -22.699 -11.140 25.854 1.00 83.62 441 THR A C 1
ATOM 3653 O O . THR A 1 441 ? -23.452 -10.973 24.898 1.00 83.62 441 THR A O 1
ATOM 3656 N N . ALA A 1 442 ? -22.103 -12.296 26.115 1.00 77.31 442 ALA A N 1
ATOM 3657 C CA . ALA A 1 442 ? -22.322 -13.495 25.319 1.00 77.31 442 ALA A CA 1
ATOM 3658 C C . ALA A 1 442 ? -23.343 -14.407 25.985 1.00 77.31 442 ALA A C 1
ATOM 3660 O O . ALA A 1 442 ? -23.343 -14.535 27.206 1.00 77.31 442 ALA A O 1
ATOM 3661 N N . TYR A 1 443 ? -24.181 -15.065 25.192 1.00 74.12 443 TYR A N 1
ATOM 3662 C CA . TYR A 1 443 ? -25.266 -15.923 25.664 1.00 74.12 443 TYR A CA 1
ATOM 3663 C C . TYR A 1 443 ? -25.128 -17.344 25.117 1.00 74.12 443 TYR A C 1
ATOM 3665 O O . TYR A 1 443 ? -24.569 -17.560 24.044 1.00 74.12 443 TYR A O 1
ATOM 3673 N N . LYS A 1 444 ? -25.705 -18.323 25.829 1.00 68.31 444 LYS A N 1
ATOM 3674 C CA . LYS A 1 444 ? -25.688 -19.748 25.433 1.00 68.31 444 LYS A CA 1
ATOM 3675 C C . LYS A 1 444 ? -26.308 -20.039 24.069 1.00 68.31 444 LYS A C 1
ATOM 3677 O O . LYS A 1 444 ? -25.943 -21.012 23.427 1.00 68.31 444 LYS A O 1
ATOM 3682 N N . ASN A 1 445 ? -27.236 -19.203 23.621 1.00 69.19 445 ASN A N 1
ATOM 3683 C CA . ASN A 1 445 ? -27.882 -19.322 22.315 1.00 69.19 445 ASN A CA 1
ATOM 3684 C C . ASN A 1 445 ? -27.055 -18.702 21.173 1.00 69.19 445 ASN A C 1
ATOM 3686 O O . ASN A 1 445 ? -27.626 -18.350 20.143 1.00 69.19 445 ASN A O 1
ATOM 3690 N N . MET A 1 446 ? -25.740 -18.536 21.361 1.00 66.38 446 MET A N 1
ATOM 3691 C CA . MET A 1 446 ? -24.817 -17.974 20.367 1.00 66.38 446 MET A CA 1
ATOM 3692 C C . MET A 1 446 ? -25.149 -16.530 19.961 1.00 66.38 446 MET A C 1
ATOM 3694 O O . MET A 1 446 ? -24.726 -16.056 18.906 1.00 66.38 446 MET A O 1
ATOM 3698 N N . LYS A 1 447 ? -25.922 -15.819 20.793 1.00 75.00 447 LYS A N 1
ATOM 3699 C CA . LYS A 1 447 ? -26.122 -14.378 20.656 1.00 75.00 447 LYS A CA 1
ATOM 3700 C C . LYS A 1 447 ? -25.027 -13.638 21.399 1.00 75.00 447 LYS A C 1
ATOM 3702 O O . LYS A 1 447 ? -24.659 -13.991 22.522 1.00 75.00 447 LYS A O 1
ATOM 3707 N N . PHE A 1 448 ? -24.579 -12.557 20.787 1.00 78.50 448 PHE A N 1
ATOM 3708 C CA . PHE A 1 448 ? -23.622 -11.637 21.367 1.00 78.50 448 PHE A CA 1
ATOM 3709 C C . PHE A 1 448 ? -24.250 -10.247 21.402 1.00 78.50 448 PHE A C 1
ATOM 3711 O O . PHE A 1 448 ? -24.690 -9.733 20.378 1.00 78.50 448 PHE A O 1
ATOM 3718 N N . HIS A 1 449 ? -24.370 -9.658 22.589 1.00 86.44 449 HIS A N 1
ATOM 3719 C CA . HIS A 1 449 ? -24.893 -8.306 22.755 1.00 86.44 449 HIS A CA 1
ATOM 3720 C C . HIS A 1 449 ? -23.752 -7.337 23.040 1.00 86.44 449 HIS A C 1
ATOM 3722 O O . HIS A 1 449 ? -22.964 -7.551 23.963 1.00 86.44 449 HIS A O 1
ATOM 3728 N N . ILE A 1 450 ? -23.740 -6.231 22.310 1.00 90.19 450 ILE A N 1
ATOM 3729 C CA . ILE A 1 450 ? -22.821 -5.115 22.487 1.00 90.19 450 ILE A CA 1
ATOM 3730 C C . ILE A 1 450 ? -23.638 -3.936 23.003 1.00 90.19 450 ILE A C 1
ATOM 3732 O O . ILE A 1 450 ? -24.577 -3.500 22.343 1.00 90.19 450 ILE A O 1
ATOM 3736 N N . HIS A 1 451 ? -23.322 -3.451 24.199 1.00 93.56 451 HIS A N 1
ATOM 3737 C CA . HIS A 1 451 ? -23.948 -2.268 24.782 1.00 93.56 451 HIS A CA 1
ATOM 3738 C C . HIS A 1 451 ? -22.930 -1.139 24.841 1.00 93.56 451 HIS A C 1
ATOM 3740 O O . HIS A 1 451 ? -21.972 -1.212 25.606 1.00 93.56 451 HIS A O 1
ATOM 3746 N N . PHE A 1 452 ? -23.150 -0.102 24.053 1.00 94.81 452 PHE A N 1
ATOM 3747 C CA . PHE A 1 452 ? -22.339 1.108 24.047 1.00 94.81 452 PHE A CA 1
ATOM 3748 C C . PHE A 1 452 ? -22.880 2.121 25.054 1.00 94.81 452 PHE A C 1
ATOM 3750 O O . PHE A 1 452 ? -24.090 2.186 25.283 1.00 94.81 452 PHE A O 1
ATOM 3757 N N . ASP A 1 453 ? -22.013 2.963 25.621 1.00 94.31 453 ASP A N 1
ATOM 3758 C CA . ASP A 1 453 ? -22.509 4.180 26.260 1.00 94.31 453 ASP A CA 1
ATOM 3759 C C . ASP A 1 453 ? -23.078 5.148 25.211 1.00 94.31 453 ASP A C 1
ATOM 3761 O O . ASP A 1 453 ? -22.657 5.166 24.048 1.00 94.31 453 ASP A O 1
ATOM 3765 N N . LYS A 1 454 ? -24.043 5.969 25.637 1.00 91.19 454 LYS A N 1
ATOM 3766 C CA . LYS A 1 454 ? -24.825 6.836 24.743 1.00 91.19 454 LYS A CA 1
ATOM 3767 C C . LYS A 1 454 ? -23.955 7.744 23.883 1.00 91.19 454 LYS A C 1
ATOM 3769 O O . LYS A 1 454 ? -24.224 7.915 22.699 1.00 91.19 454 LYS A O 1
ATOM 3774 N N . THR A 1 455 ? -22.908 8.318 24.474 1.00 91.25 455 THR A N 1
ATOM 3775 C CA . THR A 1 455 ? -22.008 9.233 23.768 1.00 91.25 455 THR A CA 1
ATOM 3776 C C . THR A 1 455 ? -21.223 8.496 22.688 1.00 91.25 455 THR A C 1
ATOM 3778 O O . THR A 1 455 ? -21.136 8.976 21.562 1.00 91.25 455 THR A O 1
ATOM 3781 N N . THR A 1 456 ? -20.697 7.312 23.006 1.00 93.56 456 THR A N 1
ATOM 3782 C CA . THR A 1 456 ? -19.875 6.527 22.079 1.00 93.56 456 THR A CA 1
ATOM 3783 C C . THR A 1 456 ? -20.670 6.066 20.858 1.00 93.56 456 THR A C 1
ATOM 3785 O O . THR A 1 456 ? -20.229 6.278 19.730 1.00 93.56 456 THR A O 1
ATOM 3788 N N . ILE A 1 457 ? -21.868 5.500 21.040 1.00 93.25 457 ILE A N 1
ATOM 3789 C CA . ILE A 1 457 ? -22.677 5.060 19.888 1.00 93.25 457 ILE A CA 1
ATOM 3790 C C . ILE A 1 457 ? -23.193 6.234 19.053 1.00 93.25 457 ILE A C 1
ATOM 3792 O O . ILE A 1 457 ? -23.313 6.116 17.834 1.00 93.25 457 ILE A O 1
ATOM 3796 N N . ALA A 1 458 ? -23.467 7.381 19.683 1.00 91.19 458 ALA A N 1
ATOM 3797 C CA . ALA A 1 458 ? -23.823 8.603 18.971 1.00 91.19 458 ALA A CA 1
ATOM 3798 C C . ALA A 1 458 ? -22.677 9.075 18.061 1.00 91.19 458 ALA A C 1
ATOM 3800 O O . ALA A 1 458 ? -22.927 9.394 16.902 1.00 91.19 458 ALA A O 1
ATOM 3801 N N . LEU A 1 459 ? -21.428 9.051 18.544 1.00 92.25 459 LEU A N 1
ATOM 3802 C CA . LEU A 1 459 ? -20.252 9.404 17.739 1.00 92.25 459 LEU A CA 1
ATOM 3803 C C . LEU A 1 459 ? -20.032 8.444 16.565 1.00 92.25 459 LEU A C 1
ATOM 3805 O O . LEU A 1 459 ? -19.794 8.902 15.448 1.00 92.25 459 LEU A O 1
ATOM 3809 N N . ILE A 1 460 ? -20.160 7.133 16.797 1.00 93.56 460 ILE A N 1
ATOM 3810 C CA . ILE A 1 460 ? -20.033 6.122 15.736 1.00 93.56 460 ILE A CA 1
ATOM 3811 C C . ILE A 1 460 ? -21.083 6.363 14.646 1.00 93.56 460 ILE A C 1
ATOM 3813 O O . ILE A 1 460 ? -20.738 6.443 13.468 1.00 93.56 460 ILE A O 1
ATOM 3817 N N . ASN A 1 461 ? -22.354 6.521 15.030 1.00 91.06 461 ASN A N 1
ATOM 3818 C CA . ASN A 1 461 ? -23.436 6.786 14.082 1.00 91.06 461 ASN A CA 1
ATOM 3819 C C . ASN A 1 461 ? -23.212 8.095 13.310 1.00 91.06 461 ASN A C 1
ATOM 3821 O O . ASN A 1 461 ? -23.367 8.106 12.093 1.00 91.06 461 ASN A O 1
ATOM 3825 N N . LEU A 1 462 ? -22.810 9.178 13.985 1.00 90.12 462 LEU A N 1
ATOM 3826 C CA . LEU A 1 462 ? -22.536 10.458 13.330 1.00 90.12 462 LEU A CA 1
ATOM 3827 C C . LEU A 1 462 ? -21.426 10.330 12.278 1.00 90.12 462 LEU A C 1
ATOM 3829 O O . LEU A 1 462 ? -21.605 10.794 11.155 1.00 90.12 462 LEU A O 1
ATOM 3833 N N . ARG A 1 463 ? -20.308 9.667 12.603 1.00 90.75 463 ARG A N 1
ATOM 3834 C CA . ARG A 1 463 ? -19.212 9.447 11.643 1.00 90.75 463 ARG A CA 1
ATOM 3835 C C . ARG A 1 463 ? -19.662 8.660 10.422 1.00 90.75 463 ARG A C 1
ATOM 3837 O O . ARG A 1 463 ? -19.377 9.063 9.299 1.00 90.75 463 ARG A O 1
ATOM 3844 N N . VAL A 1 464 ? -20.411 7.576 10.628 1.00 90.25 464 VAL A N 1
ATOM 3845 C CA . VAL A 1 464 ? -20.995 6.801 9.523 1.00 90.25 464 VAL A CA 1
ATOM 3846 C C . VAL A 1 464 ? -21.885 7.691 8.657 1.00 90.25 464 VAL A C 1
ATOM 3848 O O . VAL A 1 464 ? -21.782 7.657 7.435 1.00 90.25 464 VAL A O 1
ATOM 3851 N N . PHE A 1 465 ? -22.726 8.524 9.269 1.00 87.69 465 PHE A N 1
ATOM 3852 C CA . PHE A 1 465 ? -23.668 9.368 8.536 1.00 87.69 465 PHE A CA 1
ATOM 3853 C C . PHE A 1 465 ? -22.950 10.443 7.715 1.00 87.69 465 PHE A C 1
ATOM 3855 O O . PHE A 1 465 ? -23.350 10.689 6.581 1.00 87.69 465 PHE A O 1
ATOM 3862 N N . ILE A 1 466 ? -21.866 11.025 8.234 1.00 86.31 466 ILE A N 1
ATOM 3863 C CA . ILE A 1 466 ? -21.004 11.945 7.478 1.00 86.31 466 ILE A CA 1
ATOM 3864 C C . ILE A 1 466 ? -20.349 11.205 6.302 1.00 86.31 466 ILE A C 1
ATOM 3866 O O . ILE A 1 466 ? -20.448 11.645 5.158 1.00 86.31 466 ILE A O 1
ATOM 3870 N N . TYR A 1 467 ? -19.753 10.031 6.537 1.00 87.62 467 TYR A N 1
ATOM 3871 C CA . TYR A 1 467 ? -19.080 9.257 5.486 1.00 87.62 467 TYR A CA 1
ATOM 3872 C C . TYR A 1 467 ? -20.004 8.744 4.381 1.00 87.62 467 TYR A C 1
ATOM 3874 O O . TYR A 1 467 ? -19.554 8.578 3.241 1.00 87.62 467 TYR A O 1
ATO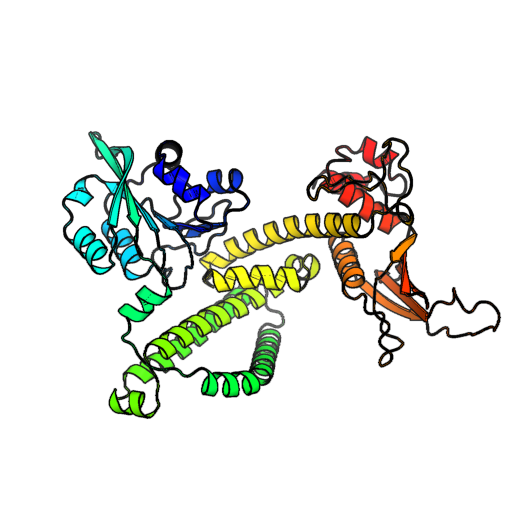M 3882 N N . LEU A 1 468 ? -21.269 8.483 4.706 1.00 84.12 468 LEU A N 1
ATOM 3883 C CA . LEU A 1 468 ? -22.311 8.109 3.751 1.00 84.12 468 LEU A CA 1
ATOM 3884 C C . LEU A 1 468 ? -23.002 9.331 3.116 1.00 84.12 468 LEU A C 1
ATOM 3886 O O . LEU A 1 468 ? -23.859 9.155 2.251 1.00 84.12 468 LEU A O 1
ATOM 3890 N N . GLY A 1 469 ? -22.645 10.554 3.526 1.00 84.19 469 GLY A N 1
ATOM 3891 C CA . GLY A 1 469 ? -23.231 11.799 3.025 1.00 84.19 469 GLY A CA 1
ATOM 3892 C C . GLY A 1 469 ? -24.682 12.026 3.459 1.00 84.19 469 GLY A C 1
ATOM 3893 O O . GLY A 1 469 ? -25.424 12.727 2.779 1.00 84.19 469 GLY A O 1
ATOM 3894 N N . TRP A 1 470 ? -25.122 11.397 4.551 1.00 83.19 470 TRP A N 1
ATOM 3895 C CA . TRP A 1 470 ? -26.475 11.551 5.099 1.00 83.19 470 TRP A CA 1
ATOM 3896 C C . TRP A 1 470 ? -26.621 12.794 5.973 1.00 83.19 470 TRP A C 1
ATOM 3898 O O . TRP A 1 470 ? -27.728 13.302 6.102 1.00 83.19 470 TRP A O 1
ATOM 3908 N N . ILE A 1 471 ? -25.520 13.257 6.567 1.00 82.81 471 ILE A N 1
ATOM 3909 C CA . ILE A 1 471 ? -25.433 14.532 7.279 1.00 82.81 471 ILE A CA 1
ATOM 3910 C C . ILE A 1 471 ? -24.328 15.342 6.623 1.00 82.81 471 ILE A C 1
ATOM 3912 O O . ILE A 1 471 ? -23.205 14.858 6.484 1.00 82.81 471 ILE A O 1
ATOM 3916 N N . THR A 1 472 ? -24.656 16.569 6.230 1.00 83.19 472 THR A N 1
ATOM 3917 C CA . THR A 1 472 ? -23.722 17.444 5.498 1.00 83.19 472 THR A CA 1
ATOM 3918 C C . THR A 1 472 ? -23.511 18.795 6.168 1.00 83.19 472 THR A C 1
ATOM 3920 O O . THR A 1 472 ? -22.596 19.527 5.801 1.00 83.19 472 THR A O 1
ATOM 3923 N N . ASN A 1 473 ? -24.330 19.136 7.166 1.00 84.19 473 ASN A N 1
ATOM 3924 C CA . ASN A 1 473 ? -24.225 20.396 7.888 1.00 84.19 473 ASN A CA 1
ATOM 3925 C C . ASN A 1 473 ? -24.455 20.231 9.395 1.00 84.19 473 ASN A C 1
ATOM 3927 O O . ASN A 1 473 ? -24.937 19.212 9.892 1.00 84.19 473 ASN A O 1
ATOM 3931 N N . ILE A 1 474 ? -24.067 21.269 10.135 1.00 83.81 474 ILE A N 1
ATOM 3932 C CA . ILE A 1 474 ? -24.052 21.241 11.595 1.00 83.81 474 ILE A CA 1
ATOM 3933 C C . ILE A 1 474 ? -25.443 21.278 12.223 1.00 83.81 474 ILE A C 1
ATOM 3935 O O . ILE A 1 474 ? -25.627 20.731 13.309 1.00 83.81 474 ILE A O 1
ATOM 3939 N N . GLU A 1 475 ? -26.417 21.905 11.569 1.00 82.19 475 GLU A N 1
ATOM 3940 C CA . GLU A 1 475 ? -27.770 22.014 12.113 1.00 82.19 475 GLU A CA 1
ATOM 3941 C C . GLU A 1 475 ? -28.471 20.649 12.075 1.00 82.19 475 GLU A C 1
ATOM 3943 O O . GLU A 1 475 ? -28.995 20.212 13.100 1.00 82.19 475 GLU A O 1
ATOM 3948 N N . GLU A 1 476 ? -28.328 19.903 10.972 1.00 81.88 476 GLU A N 1
ATOM 3949 C CA . GLU A 1 476 ? -28.744 18.493 10.880 1.00 81.88 476 GLU A CA 1
ATOM 3950 C C . GLU A 1 476 ? -28.095 17.634 11.974 1.00 81.88 476 GLU A C 1
ATOM 3952 O O . GLU A 1 476 ? -28.758 16.821 12.627 1.00 81.88 476 GLU A O 1
ATOM 3957 N N . ALA A 1 477 ? -26.792 17.823 12.210 1.00 82.62 477 ALA A N 1
ATOM 3958 C CA . ALA A 1 477 ? -26.058 17.070 13.220 1.00 82.62 477 ALA A CA 1
ATOM 3959 C C . ALA A 1 477 ? -26.541 17.376 14.651 1.00 82.62 477 ALA A C 1
ATOM 3961 O O . ALA A 1 477 ? -26.687 16.454 15.455 1.00 82.62 477 ALA A O 1
ATOM 3962 N N . LYS A 1 478 ? -26.822 18.649 14.969 1.00 82.56 478 LYS A N 1
ATOM 3963 C CA . LYS A 1 478 ? -27.326 19.084 16.285 1.00 82.56 478 LYS A CA 1
ATOM 3964 C C . LYS A 1 478 ? -28.721 18.544 16.581 1.00 82.56 478 LYS A C 1
ATOM 3966 O O . LYS A 1 478 ? -28.965 18.104 17.703 1.00 82.56 478 LYS A O 1
ATOM 3971 N N . GLU A 1 479 ? -29.615 18.568 15.593 1.00 80.06 479 GLU A N 1
ATOM 3972 C CA . GLU A 1 479 ? -30.970 18.018 15.726 1.00 80.06 479 GLU A CA 1
ATOM 3973 C C . GLU A 1 479 ? -30.915 16.509 16.013 1.00 80.06 479 GLU A C 1
ATOM 3975 O O . GLU A 1 479 ? -31.605 15.993 16.893 1.00 80.06 479 GLU A O 1
ATOM 3980 N N . SER A 1 480 ? -30.020 15.815 15.313 1.00 74.56 480 SER A N 1
ATOM 3981 C CA . SER A 1 480 ? -29.938 14.354 15.299 1.00 74.56 480 SER A CA 1
ATOM 3982 C C . SER A 1 480 ? -29.152 13.755 16.470 1.00 74.56 480 SER A C 1
ATOM 3984 O O . SER A 1 480 ? -29.439 12.638 16.912 1.00 74.56 480 SER A O 1
ATOM 3986 N N . PHE A 1 481 ? -28.154 14.484 16.978 1.00 82.81 481 PHE A N 1
ATOM 3987 C CA . PHE A 1 481 ? -27.199 14.016 17.985 1.00 82.81 481 PHE A CA 1
ATOM 3988 C C . PHE A 1 481 ? -27.014 15.028 19.124 1.00 82.81 481 PHE A C 1
ATOM 3990 O O . PHE A 1 481 ? -25.894 15.381 19.493 1.00 82.81 481 PHE A O 1
ATOM 3997 N N . SER A 1 482 ? -28.121 15.447 19.739 1.00 77.75 482 SER A N 1
ATOM 3998 C CA . SER A 1 482 ? -28.153 16.428 20.839 1.00 77.75 482 SER A CA 1
ATOM 3999 C C . SER A 1 482 ? -27.334 16.050 22.084 1.00 77.75 482 SER A C 1
ATOM 4001 O O . SER A 1 482 ? -27.023 16.903 22.912 1.00 77.75 482 SER A O 1
ATOM 4003 N N . THR A 1 483 ? -26.950 14.779 22.228 1.00 80.19 483 THR A N 1
ATOM 4004 C CA . THR A 1 483 ? -26.078 14.293 23.308 1.00 80.19 483 THR A CA 1
ATOM 4005 C C . THR A 1 483 ? -24.598 14.638 23.113 1.00 80.19 483 THR A C 1
ATOM 4007 O O . THR A 1 483 ? -23.804 14.424 24.030 1.00 80.19 483 THR A O 1
ATOM 4010 N N . LEU A 1 484 ? -24.199 15.107 21.926 1.00 84.88 484 LEU A N 1
ATOM 4011 C CA . LEU A 1 484 ? -22.820 15.476 21.606 1.00 84.88 484 LEU A CA 1
ATOM 4012 C C . LEU A 1 484 ? -22.594 16.980 21.798 1.00 84.88 484 LEU A C 1
ATOM 4014 O O . LEU A 1 484 ? -23.479 17.798 21.558 1.00 84.88 484 LEU A O 1
ATOM 4018 N N . LYS A 1 485 ? -21.386 17.359 22.228 1.00 85.00 485 LYS A N 1
ATOM 4019 C CA . LYS A 1 485 ? -21.013 18.771 22.392 1.00 85.00 485 LYS A CA 1
ATOM 4020 C C . LYS A 1 485 ? -20.901 19.448 21.021 1.00 85.00 485 LYS A C 1
ATOM 4022 O O . LYS A 1 485 ? -20.353 18.859 20.092 1.00 85.00 485 LYS A O 1
ATOM 4027 N N . SER A 1 486 ? -21.331 20.709 20.914 1.00 79.00 486 SER A N 1
ATOM 4028 C CA . SER A 1 486 ? -21.289 21.483 19.658 1.00 79.00 486 SER A CA 1
ATOM 4029 C C . SER A 1 486 ? -19.898 21.553 19.020 1.00 79.00 486 SER A C 1
ATOM 4031 O O . SER A 1 486 ? -19.783 21.460 17.804 1.00 79.00 486 SER A O 1
ATOM 4033 N N . GLU A 1 487 ? -18.844 21.665 19.830 1.00 81.62 487 GLU A N 1
ATOM 4034 C CA . GLU A 1 487 ? -17.448 21.654 19.368 1.00 81.62 487 GLU A CA 1
ATOM 4035 C C . GLU A 1 487 ? -17.085 20.336 18.663 1.00 81.62 487 GLU A C 1
ATOM 4037 O O . GLU A 1 487 ? -16.455 20.332 17.610 1.00 81.62 487 GLU A O 1
ATOM 4042 N N . THR A 1 488 ? -17.553 19.201 19.191 1.00 81.56 488 THR A N 1
ATOM 4043 C CA . THR A 1 488 ? -17.343 17.883 18.580 1.00 81.56 488 THR A CA 1
ATOM 4044 C C . THR A 1 488 ? -18.036 17.776 17.222 1.00 81.56 488 THR A C 1
ATOM 4046 O O . THR A 1 488 ? -17.465 17.217 16.290 1.00 81.56 488 THR A O 1
ATOM 4049 N N . LEU A 1 489 ? -19.237 18.347 17.089 1.00 82.75 489 LEU A N 1
ATOM 4050 C CA . LEU A 1 489 ? -19.966 18.389 15.818 1.00 82.75 489 LEU A CA 1
ATOM 4051 C C . LEU A 1 489 ? -19.247 19.268 14.781 1.00 82.75 489 LEU A C 1
ATOM 4053 O O . LEU A 1 489 ? -19.128 18.869 13.626 1.00 82.75 489 LEU A O 1
ATOM 4057 N N . GLN A 1 490 ? -18.736 20.433 15.197 1.00 79.44 490 GLN A N 1
ATOM 4058 C CA . GLN A 1 490 ? -17.967 21.338 14.331 1.00 79.44 490 GLN A CA 1
ATOM 4059 C C . GLN A 1 490 ? -16.696 20.674 13.806 1.00 79.44 490 GLN A C 1
ATOM 4061 O O . GLN A 1 490 ? -16.439 20.706 12.605 1.00 79.44 490 GLN A O 1
ATOM 4066 N N . ASN A 1 491 ? -15.934 20.035 14.693 1.00 81.69 491 ASN A N 1
ATOM 4067 C CA . ASN A 1 491 ? -14.667 19.411 14.327 1.00 81.69 491 ASN A CA 1
ATOM 4068 C C . ASN A 1 491 ? -14.850 18.244 13.348 1.00 81.69 491 ASN A C 1
ATOM 4070 O O . ASN A 1 491 ? -14.036 18.089 12.447 1.00 81.69 491 ASN A O 1
ATOM 4074 N N . LEU A 1 492 ? -15.909 17.441 13.500 1.00 80.06 492 LEU A N 1
ATOM 4075 C CA . LEU A 1 492 ? -16.160 16.289 12.625 1.00 80.06 492 LEU A CA 1
ATOM 4076 C C . LEU A 1 492 ? -16.659 16.675 11.228 1.00 80.06 492 LEU A C 1
ATOM 4078 O O . LEU A 1 492 ? -16.395 15.943 10.286 1.00 80.06 492 LEU A O 1
ATOM 4082 N N . LEU A 1 493 ? -17.375 17.793 11.088 1.00 79.12 493 LEU A N 1
ATOM 4083 C CA . LEU A 1 493 ? -17.871 18.269 9.788 1.00 79.12 493 LEU A CA 1
ATOM 4084 C C . LEU A 1 493 ? -16.845 19.102 9.008 1.00 79.12 493 LEU A C 1
ATOM 4086 O O . LEU A 1 493 ? -17.034 19.346 7.821 1.00 79.12 493 LEU A O 1
ATOM 4090 N N . ALA A 1 494 ? -15.791 19.576 9.676 1.00 73.31 494 ALA A N 1
ATOM 4091 C CA . ALA A 1 494 ? -14.690 20.303 9.046 1.00 73.31 494 ALA A CA 1
ATOM 4092 C C . ALA A 1 494 ? -13.591 19.380 8.478 1.00 73.31 494 ALA A C 1
ATOM 4094 O O . ALA A 1 494 ? -12.711 19.863 7.764 1.00 73.31 494 ALA A O 1
ATOM 4095 N N . GLN A 1 495 ? -13.618 18.092 8.840 1.00 64.56 495 GLN A N 1
ATOM 4096 C CA . GLN A 1 495 ? -12.712 17.031 8.378 1.00 64.56 495 GLN A CA 1
ATOM 4097 C C . GLN A 1 495 ? -13.252 16.369 7.114 1.00 64.56 495 GLN A C 1
ATOM 4099 O O . GLN A 1 495 ? -12.406 16.006 6.263 1.00 64.56 495 GLN A O 1
#